Protein AF-0000000066270655 (afdb_homodimer)

pLDDT: mean 92.32, std 7.7, range [48.47, 98.75]

Solvent-accessible surface area (backbone atoms only — not comparable to full-atom values): 25911 Å² total; per-residue (Å²): 109,62,53,58,49,21,40,54,51,9,42,51,46,8,59,25,55,70,42,56,62,14,36,63,52,50,49,52,50,50,37,57,76,70,64,58,78,73,44,64,38,52,40,28,42,63,58,53,27,51,52,22,32,45,50,20,47,49,63,77,40,43,66,67,64,69,71,49,64,63,63,55,51,36,36,49,44,17,36,43,52,32,52,57,53,40,70,54,43,50,89,39,42,60,62,46,34,27,46,61,26,26,27,48,27,19,30,50,47,10,52,50,37,36,52,51,49,64,70,44,61,90,59,82,55,80,32,82,44,74,85,67,60,47,59,65,56,27,34,51,25,10,52,36,28,40,53,29,72,44,44,23,35,14,49,34,29,29,19,27,52,33,23,47,77,72,30,26,29,62,45,41,14,46,50,51,30,54,56,40,42,47,65,46,51,52,51,52,50,51,48,50,38,68,76,36,57,60,36,66,66,36,49,67,58,55,64,36,46,49,43,13,19,52,36,4,18,56,39,18,40,51,44,51,55,53,47,58,70,43,38,72,79,43,77,56,42,66,47,11,52,49,19,33,53,52,16,51,50,48,46,49,34,35,72,72,58,80,37,77,36,64,68,60,57,72,113,111,62,52,60,50,23,39,52,52,8,42,50,45,8,60,24,55,71,42,57,62,13,35,63,52,50,49,53,50,49,36,56,76,70,64,57,76,73,45,63,38,53,40,27,42,62,57,54,26,51,51,21,33,45,50,22,48,50,63,77,40,42,66,68,64,68,71,47,63,65,63,55,52,35,38,49,44,18,34,43,52,31,52,57,53,41,72,56,43,52,89,38,42,60,62,45,35,28,44,62,26,26,25,49,27,18,31,49,46,10,53,50,37,35,51,51,50,64,72,45,62,92,59,80,56,79,30,82,45,76,85,68,60,47,60,66,56,27,33,52,24,10,52,34,29,40,54,31,71,44,44,24,34,14,48,33,29,29,20,25,51,33,22,48,76,71,29,26,28,61,44,40,14,47,51,52,29,54,55,40,42,48,66,47,52,51,51,50,49,51,48,51,37,69,76,36,58,59,36,65,66,37,49,67,59,54,65,36,46,48,44,13,19,52,36,4,19,56,38,18,39,53,44,52,55,53,46,58,71,43,36,71,80,42,76,58,43,66,47,10,52,50,19,32,52,52,16,51,51,49,47,49,34,36,73,71,58,79,37,74,34,74,58,54,58,74,115

Foldseek 3Di:
DLQVLLQVLLLLLLQPQLQQQASLLSSVVSCLVVVPDCDLQNLLLNLLLNVLLLVLLCVVCVVVVPVDCVLVLLLCLLQVLLVVVCVVCVVVLLQLQFLLQLLVLLLVLLVLQQVLCVVCVVHQFDAEALVPQDSVLSNQLSVQLNCPSRHNNRSNSSSLSSCSVVRYQNLRSSSSSSVSCNVNSVVVSVVVCVVPVCSVVSNPPVSSSVSSNNSSNVSNNVNSVVCSVCCNPDGCNVSSVVSNVSSVVSVVCCVVVVDPRDDRPSD/DLQVLLQVLLLLLLQPQLQQQASLLSSVVSCLVVVPDCDLQNLLLNLLLNVLLLVLLCVVCVVVVPVDCVLVLLLCLLQVLLVVVCVVCVVVLLQLQFLLQLLVLLLVLLVLQQVLCVVCVVHQFDAEALVPQDSVLSNQLSVQLNCPSRHNNRSNSSSLSSCSVVRYQNLRSSSSSSVSCNVNSVVVSVVVCVVPVCSVVSNPPVSSSVSSNNSSNVSNNVNNVVCSVCPNPDGCNVSSVVSNVSSVVSVVCCVVVVDPRPPSPSD

Structure (mmCIF, N/CA/C/O backbone):
data_AF-0000000066270655-model_v1
#
loop_
_entity.id
_entity.type
_entity.pdbx_description
1 polymer Undecaprenyl-diphosphatase
#
loop_
_atom_site.group_PDB
_atom_site.id
_atom_site.type_symbol
_atom_site.label_atom_id
_atom_site.label_alt_id
_atom_site.label_comp_id
_atom_site.label_asym_id
_atom_site.label_entity_id
_atom_site.label_seq_id
_atom_site.pdbx_PDB_ins_code
_atom_site.Cartn_x
_atom_site.Cartn_y
_atom_site.Cartn_z
_atom_site.occupancy
_atom_site.B_iso_or_equiv
_atom_site.auth_seq_id
_atom_site.auth_comp_id
_atom_site.auth_asym_id
_atom_site.auth_atom_id
_atom_site.pdbx_PDB_model_num
ATOM 1 N N . MET A 1 1 ? 20.75 -31.438 -14.625 1 81 1 MET A N 1
ATOM 2 C CA . MET A 1 1 ? 20.484 -30.797 -13.344 1 81 1 MET A CA 1
ATOM 3 C C . MET A 1 1 ? 19.609 -29.562 -13.523 1 81 1 MET A C 1
ATOM 5 O O . MET A 1 1 ? 18.625 -29.375 -12.812 1 81 1 MET A O 1
ATOM 9 N N . GLU A 1 2 ? 19.828 -28.906 -14.641 1 89.94 2 GLU A N 1
ATOM 10 C CA . GLU A 1 2 ? 19.078 -27.688 -14.914 1 89.94 2 GLU A CA 1
ATOM 11 C C . GLU A 1 2 ? 17.609 -27.984 -15.211 1 89.94 2 GLU A C 1
ATOM 13 O O . GLU A 1 2 ? 16.719 -27.266 -14.742 1 89.94 2 GLU A O 1
ATOM 18 N N . ASN A 1 3 ? 17.406 -29.125 -15.922 1 94.5 3 ASN A N 1
ATOM 19 C CA . ASN A 1 3 ? 16.031 -29.5 -16.266 1 94.5 3 ASN A CA 1
ATOM 20 C C . ASN A 1 3 ? 15.242 -29.922 -15.031 1 94.5 3 ASN A C 1
ATOM 22 O O . ASN A 1 3 ? 14.055 -29.594 -14.898 1 94.5 3 ASN A O 1
ATOM 26 N N . LEU A 1 4 ? 15.836 -30.641 -14.18 1 96.19 4 LEU A N 1
ATOM 27 C CA . LEU A 1 4 ? 15.18 -31.047 -12.938 1 96.19 4 LEU A CA 1
ATO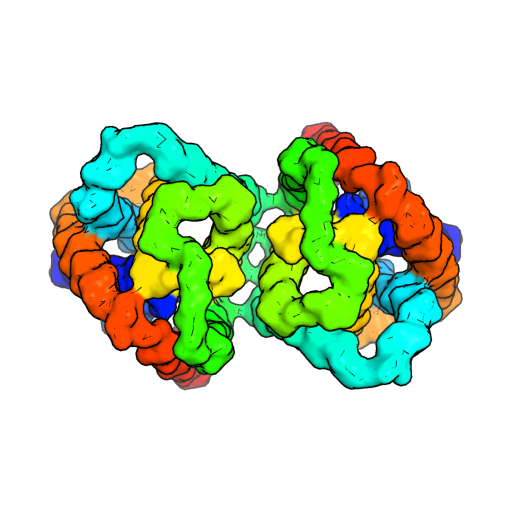M 28 C C . LEU A 1 4 ? 14.852 -29.844 -12.07 1 96.19 4 LEU A C 1
ATOM 30 O O . LEU A 1 4 ? 13.758 -29.75 -11.508 1 96.19 4 LEU A O 1
ATOM 34 N N . TYR A 1 5 ? 15.812 -28.922 -11.984 1 96.38 5 TYR A N 1
ATOM 35 C CA . TYR A 1 5 ? 15.57 -27.703 -11.234 1 96.38 5 TYR A CA 1
ATOM 36 C C . TYR A 1 5 ? 14.391 -26.922 -11.82 1 96.38 5 TYR A C 1
ATOM 38 O O . TYR A 1 5 ? 13.539 -26.422 -11.086 1 96.38 5 TYR A O 1
ATOM 46 N N . ALA A 1 6 ? 14.375 -26.844 -13.125 1 96.56 6 ALA A N 1
ATOM 47 C CA . ALA A 1 6 ? 13.297 -26.141 -13.828 1 96.56 6 ALA A CA 1
ATOM 48 C C . ALA A 1 6 ? 11.945 -26.781 -13.516 1 96.56 6 ALA A C 1
ATOM 50 O O . ALA A 1 6 ? 10.953 -26.078 -13.32 1 96.56 6 ALA A O 1
ATOM 51 N N . LEU A 1 7 ? 11.945 -28.094 -13.484 1 97.62 7 LEU A N 1
ATOM 52 C CA . LEU A 1 7 ? 10.719 -28.828 -13.164 1 97.62 7 LEU A CA 1
ATOM 53 C C . LEU A 1 7 ? 10.258 -28.5 -11.75 1 97.62 7 LEU A C 1
ATOM 55 O O . LEU A 1 7 ? 9.078 -28.203 -11.531 1 97.62 7 LEU A O 1
ATOM 59 N N . ILE A 1 8 ? 11.117 -28.562 -10.844 1 97.69 8 ILE A N 1
ATOM 60 C CA . ILE A 1 8 ? 10.781 -28.344 -9.438 1 97.69 8 ILE A CA 1
ATOM 61 C C . ILE A 1 8 ? 10.305 -26.906 -9.242 1 97.69 8 ILE A C 1
ATOM 63 O O . ILE A 1 8 ? 9.273 -26.672 -8.609 1 97.69 8 ILE A O 1
ATOM 67 N N . LEU A 1 9 ? 10.984 -25.922 -9.82 1 96.69 9 LEU A N 1
ATOM 68 C CA . LEU A 1 9 ? 10.609 -24.531 -9.68 1 96.69 9 LEU A CA 1
ATOM 69 C C . LEU A 1 9 ? 9.281 -24.25 -10.383 1 96.69 9 LEU A C 1
ATOM 71 O O . LEU A 1 9 ? 8.5 -23.406 -9.93 1 96.69 9 LEU A O 1
ATOM 75 N N . GLY A 1 10 ? 9.086 -24.922 -11.516 1 97.88 10 GLY A N 1
ATOM 76 C CA . GLY A 1 10 ? 7.781 -24.828 -12.156 1 97.88 10 GLY A CA 1
ATOM 77 C C . GLY A 1 10 ? 6.645 -25.328 -11.281 1 97.88 10 GLY A C 1
ATOM 78 O O . GLY A 1 10 ? 5.57 -24.734 -11.258 1 97.88 10 GLY A O 1
ATOM 79 N N . ILE A 1 11 ? 6.883 -26.422 -10.57 1 98 11 ILE A N 1
ATOM 80 C CA . ILE A 1 11 ? 5.898 -26.953 -9.648 1 98 11 ILE A CA 1
ATOM 81 C C . ILE A 1 11 ? 5.641 -25.953 -8.523 1 98 11 ILE A C 1
ATOM 83 O O . ILE A 1 11 ? 4.488 -25.656 -8.195 1 98 11 ILE A O 1
ATOM 87 N N . ILE A 1 12 ? 6.672 -25.375 -7.984 1 97.06 12 ILE A N 1
ATOM 88 C CA . ILE A 1 12 ? 6.562 -24.422 -6.891 1 97.06 12 ILE A CA 1
ATOM 89 C C . ILE A 1 12 ? 5.77 -23.203 -7.355 1 97.06 12 ILE A C 1
ATOM 91 O O . ILE A 1 12 ? 4.848 -22.75 -6.668 1 97.06 12 ILE A O 1
ATOM 95 N N . GLU A 1 13 ? 6.113 -22.75 -8.516 1 96.94 13 GLU A N 1
ATOM 96 C CA . GLU A 1 13 ? 5.426 -21.594 -9.078 1 96.94 13 GLU A CA 1
ATOM 97 C C . GLU A 1 13 ? 3.939 -21.875 -9.273 1 96.94 13 GLU A C 1
ATOM 99 O O . GLU A 1 13 ? 3.092 -21.094 -8.836 1 96.94 13 GLU A O 1
ATOM 104 N N . GLY A 1 14 ? 3.605 -22.984 -9.875 1 97.75 14 GLY A N 1
ATOM 105 C CA . GLY A 1 14 ? 2.217 -23.328 -10.125 1 97.75 14 GLY A CA 1
ATOM 106 C C . GLY A 1 14 ? 1.418 -23.547 -8.852 1 97.75 14 GLY A C 1
ATOM 107 O O . GLY A 1 14 ? 0.248 -23.172 -8.781 1 97.75 14 GLY A O 1
ATOM 108 N N . LEU A 1 15 ? 2.047 -24.094 -7.832 1 96.81 15 LEU A N 1
ATOM 109 C CA . LEU A 1 15 ? 1.39 -24.406 -6.566 1 96.81 15 LEU A CA 1
ATOM 110 C C . LEU A 1 15 ? 1.102 -23.125 -5.777 1 96.81 15 LEU A C 1
ATOM 112 O O . LEU A 1 15 ? 0.068 -23.016 -5.113 1 96.81 15 LEU A O 1
ATOM 116 N N . THR A 1 16 ? 1.969 -22.156 -5.918 1 96.56 16 THR A N 1
ATOM 117 C CA . THR A 1 16 ? 1.956 -21.125 -4.895 1 96.56 16 THR A CA 1
ATOM 118 C C . THR A 1 16 ? 1.496 -19.781 -5.477 1 96.56 16 THR A C 1
ATOM 120 O O . THR A 1 16 ? 1.135 -18.875 -4.738 1 96.56 16 THR A O 1
ATOM 123 N N . GLU A 1 17 ? 1.439 -19.641 -6.785 1 95.31 17 GLU A N 1
ATOM 124 C CA . GLU A 1 17 ? 1.162 -18.344 -7.402 1 95.31 17 GLU A CA 1
ATOM 125 C C . GLU A 1 17 ? -0.231 -17.844 -7.031 1 95.31 17 GLU A C 1
ATOM 127 O O . GLU A 1 17 ? -0.417 -16.656 -6.762 1 95.31 17 GLU A O 1
ATOM 132 N N . PHE A 1 18 ? -1.203 -18.781 -6.965 1 95.69 18 PHE A N 1
ATOM 133 C CA . PHE A 1 18 ? -2.572 -18.312 -6.789 1 95.69 18 PHE A CA 1
ATOM 134 C C . PHE A 1 18 ? -3.084 -18.641 -5.395 1 95.69 18 PHE A C 1
ATOM 136 O O . PHE A 1 18 ? -4.102 -18.109 -4.957 1 95.69 18 PHE A O 1
ATOM 143 N N . LEU A 1 19 ? -2.365 -19.531 -4.633 1 95.88 19 LEU A N 1
ATOM 144 C CA . LEU A 1 19 ? -2.662 -19.688 -3.213 1 95.88 19 LEU A CA 1
ATOM 145 C C . LEU A 1 19 ? -2.176 -18.484 -2.416 1 95.88 19 LEU A C 1
ATOM 147 O O . LEU A 1 19 ? -1.141 -17.906 -2.738 1 95.88 19 LEU A O 1
ATOM 151 N N . PRO A 1 20 ? -2.947 -18.078 -1.453 1 96.38 20 PRO A N 1
ATOM 152 C CA . PRO A 1 20 ? -2.592 -16.875 -0.712 1 96.38 20 PRO A CA 1
ATOM 153 C C . PRO A 1 20 ? -1.485 -17.109 0.312 1 96.38 20 PRO A C 1
ATOM 155 O O . PRO A 1 20 ? -1.645 -16.781 1.488 1 96.38 20 PRO A O 1
ATOM 158 N N . ILE A 1 21 ? -0.295 -17.578 -0.178 1 95.94 21 ILE A N 1
ATOM 159 C CA . ILE A 1 21 ? 0.764 -17.969 0.747 1 95.94 21 ILE A CA 1
ATOM 160 C C . ILE A 1 21 ? 2.094 -17.375 0.286 1 95.94 21 ILE A C 1
ATOM 162 O O . ILE A 1 21 ? 3.148 -17.703 0.835 1 95.94 21 ILE A O 1
ATOM 166 N N . SER A 1 22 ? 2.1 -16.531 -0.759 1 94.06 22 SER A N 1
ATOM 167 C CA . SER A 1 22 ? 3.26 -15.805 -1.275 1 94.06 22 SER A CA 1
ATOM 168 C C . SER A 1 22 ? 4.16 -16.734 -2.092 1 94.06 22 SER A C 1
ATOM 170 O O . SER A 1 22 ? 4.988 -17.453 -1.531 1 94.06 22 SER A O 1
ATOM 172 N N . SER A 1 23 ? 4.168 -16.594 -3.363 1 93.31 23 SER A N 1
ATOM 173 C CA . SER A 1 23 ? 5.035 -17.391 -4.227 1 93.31 23 SER A CA 1
ATOM 174 C C . SER A 1 23 ? 6.488 -16.938 -4.117 1 93.31 23 SER A C 1
ATOM 176 O O . SER A 1 23 ? 7.406 -17.766 -4.211 1 93.31 23 SER A O 1
ATOM 178 N N . THR A 1 24 ? 6.711 -15.656 -3.863 1 85.31 24 THR A N 1
ATOM 179 C CA . THR A 1 24 ? 8.055 -15.109 -3.717 1 85.31 24 THR A CA 1
ATOM 180 C C . THR A 1 24 ? 8.812 -15.82 -2.6 1 85.31 24 THR A C 1
ATOM 182 O O . THR A 1 24 ? 9.953 -16.234 -2.789 1 85.31 24 THR A O 1
ATOM 185 N N . GLY A 1 25 ? 8.164 -15.945 -1.524 1 83.06 25 GLY A N 1
ATOM 186 C CA . GLY A 1 25 ? 8.789 -16.641 -0.413 1 83.06 25 GLY A CA 1
ATOM 187 C C . GLY A 1 25 ? 9.164 -18.078 -0.746 1 83.06 25 GLY A C 1
ATOM 188 O O . GLY A 1 25 ? 10.258 -18.531 -0.401 1 83.06 25 GLY A O 1
ATOM 189 N N . HIS A 1 26 ? 8.375 -18.75 -1.429 1 91.69 26 HIS A N 1
ATOM 190 C CA . HIS A 1 26 ? 8.609 -20.141 -1.766 1 91.69 26 HIS A CA 1
ATOM 191 C C . HIS A 1 26 ? 9.703 -20.281 -2.816 1 91.69 26 HIS A C 1
ATOM 193 O O . HIS A 1 26 ? 10.492 -21.234 -2.777 1 91.69 26 HIS A O 1
ATOM 199 N N . MET A 1 27 ? 9.719 -19.375 -3.709 1 90.31 27 MET A N 1
ATOM 200 C CA . MET A 1 27 ? 10.758 -19.406 -4.73 1 90.31 27 MET A CA 1
ATOM 201 C C . MET A 1 27 ? 12.133 -19.156 -4.117 1 90.31 27 MET A C 1
ATOM 203 O O . MET A 1 27 ? 13.109 -19.797 -4.496 1 90.31 27 MET A O 1
ATOM 207 N N . ILE A 1 28 ? 12.172 -18.266 -3.189 1 83.25 28 ILE A N 1
ATOM 208 C CA . ILE A 1 28 ? 13.406 -18.016 -2.467 1 83.25 28 ILE A CA 1
ATOM 209 C C . ILE A 1 28 ? 13.844 -19.281 -1.727 1 83.25 28 ILE A C 1
ATOM 211 O O . ILE A 1 28 ? 15 -19.703 -1.831 1 83.25 28 ILE A O 1
ATOM 215 N N . LEU A 1 29 ? 12.984 -19.875 -1.078 1 83.62 29 LEU A N 1
ATOM 216 C CA . LEU A 1 29 ? 13.273 -21.094 -0.338 1 83.62 29 LEU A CA 1
ATOM 217 C C . LEU A 1 29 ? 13.688 -22.219 -1.283 1 83.62 29 LEU A C 1
ATOM 219 O O . LEU A 1 29 ? 14.656 -22.938 -1.022 1 83.62 29 LEU A O 1
ATOM 223 N N . GLY A 1 30 ? 12.945 -22.344 -2.344 1 86.69 30 GLY A N 1
ATOM 224 C CA . GLY A 1 30 ? 13.242 -23.391 -3.311 1 86.69 30 GLY A CA 1
ATOM 225 C C . GLY A 1 30 ? 14.625 -23.266 -3.924 1 86.69 30 GLY A C 1
ATOM 226 O O . GLY A 1 30 ? 15.383 -24.234 -3.975 1 86.69 30 GLY A O 1
ATOM 227 N N . THR A 1 31 ? 14.984 -22.062 -4.32 1 88 31 THR A N 1
ATOM 228 C CA . THR A 1 31 ? 16.281 -21.844 -4.957 1 88 31 THR A CA 1
ATOM 229 C C . THR A 1 31 ? 17.406 -22.016 -3.949 1 88 31 THR A C 1
ATOM 231 O O . THR A 1 31 ? 18.484 -22.516 -4.293 1 88 31 THR A O 1
ATOM 234 N N . THR A 1 32 ? 17.125 -21.703 -2.754 1 82.62 32 THR A N 1
ATOM 235 C CA . THR A 1 32 ? 18.125 -21.859 -1.701 1 82.62 32 THR A CA 1
ATOM 236 C C . THR A 1 32 ? 18.359 -23.328 -1.381 1 82.62 32 THR A C 1
ATOM 238 O O . THR A 1 32 ? 19.5 -23.781 -1.31 1 82.62 32 THR A O 1
ATOM 241 N N . ILE A 1 33 ? 17.359 -24.047 -1.206 1 84.62 33 ILE A N 1
ATOM 242 C CA . ILE A 1 33 ? 17.438 -25.469 -0.853 1 84.62 33 ILE A CA 1
ATOM 243 C C . ILE A 1 33 ? 18.109 -26.234 -1.98 1 84.62 33 ILE A C 1
ATOM 245 O O . ILE A 1 33 ? 18.922 -27.141 -1.729 1 84.62 33 ILE A O 1
ATOM 249 N N . LEU A 1 34 ? 17.859 -25.828 -3.207 1 89.56 34 LEU A N 1
ATOM 250 C CA . LEU A 1 34 ? 18.422 -26.516 -4.367 1 89.56 34 LEU A CA 1
ATOM 251 C C . LEU A 1 34 ? 19.844 -26.047 -4.637 1 89.56 34 LEU A C 1
ATOM 253 O O . LEU A 1 34 ? 20.547 -26.641 -5.465 1 89.56 34 LEU A O 1
ATOM 257 N N . GLY A 1 35 ? 20.25 -24.938 -3.988 1 86.06 35 GLY A N 1
ATOM 258 C CA . GLY A 1 35 ? 21.594 -24.422 -4.145 1 86.06 35 GLY A CA 1
ATOM 259 C C . GLY A 1 35 ? 21.812 -23.75 -5.48 1 86.06 35 GLY A C 1
ATOM 260 O O . GLY A 1 35 ? 22.906 -23.844 -6.059 1 86.06 35 GLY A O 1
ATOM 261 N N . ILE A 1 36 ? 20.781 -23.188 -6.008 1 88.06 36 ILE A N 1
ATOM 262 C CA . ILE A 1 36 ? 20.875 -22.531 -7.309 1 88.06 36 ILE A CA 1
ATOM 263 C C . ILE A 1 36 ? 21.484 -21.141 -7.145 1 88.06 36 ILE A C 1
ATOM 265 O O . ILE A 1 36 ? 21 -20.328 -6.344 1 88.06 36 ILE A O 1
ATOM 269 N N . ASP A 1 37 ? 22.578 -20.922 -7.816 1 85.69 37 ASP A N 1
ATOM 270 C CA . ASP A 1 37 ? 23.094 -19.547 -7.941 1 85.69 37 ASP A CA 1
ATOM 271 C C . ASP A 1 37 ? 22.281 -18.75 -8.961 1 85.69 37 ASP A C 1
ATOM 273 O O . ASP A 1 37 ? 22.219 -19.109 -10.141 1 85.69 37 ASP A O 1
ATOM 277 N N . ILE A 1 38 ? 21.703 -17.734 -8.539 1 87.12 38 ILE A N 1
ATOM 278 C CA . ILE A 1 38 ? 20.797 -16.969 -9.391 1 87.12 38 ILE A CA 1
ATOM 279 C C . ILE A 1 38 ? 21.609 -16.094 -10.352 1 87.12 38 ILE A C 1
ATOM 281 O O . ILE A 1 38 ? 21.797 -14.906 -10.102 1 87.12 38 ILE A O 1
ATOM 285 N N . ASP A 1 39 ? 22 -16.703 -11.359 1 87.88 39 ASP A N 1
ATOM 286 C CA . ASP A 1 39 ? 22.672 -15.953 -12.414 1 87.88 39 ASP A CA 1
ATOM 287 C C . ASP A 1 39 ? 21.656 -15.312 -13.359 1 87.88 39 ASP A C 1
ATOM 289 O O . ASP A 1 39 ? 20.469 -15.234 -13.047 1 87.88 39 ASP A O 1
ATOM 293 N N . GLU A 1 40 ? 22.062 -14.914 -14.5 1 86.81 40 GLU A N 1
ATOM 294 C CA . GLU A 1 40 ? 21.219 -14.164 -15.422 1 86.81 40 GLU A CA 1
ATOM 295 C C . GLU A 1 40 ? 20.109 -15.047 -15.992 1 86.81 40 GLU A C 1
ATOM 297 O O . GLU A 1 40 ? 18.969 -14.586 -16.172 1 86.81 40 GLU A O 1
ATOM 302 N N . PHE A 1 41 ? 20.422 -16.219 -16.266 1 90 41 PHE A N 1
ATOM 303 C CA . PHE A 1 41 ? 19.422 -17.141 -16.797 1 90 41 PHE A CA 1
ATOM 304 C C . PHE A 1 41 ? 18.312 -17.375 -15.781 1 90 41 PHE A C 1
ATOM 306 O O . PHE A 1 41 ? 17.125 -17.234 -16.109 1 90 41 PHE A O 1
ATOM 313 N N . TRP A 1 42 ? 18.672 -17.75 -14.586 1 91.12 42 TRP A N 1
ATOM 314 C CA . TRP A 1 42 ? 17.672 -18.109 -13.586 1 91.12 42 TRP A CA 1
ATOM 315 C C . TRP A 1 42 ? 16.844 -16.906 -13.18 1 91.12 42 TRP A C 1
ATOM 317 O O . TRP A 1 42 ? 15.648 -17.047 -12.875 1 91.12 42 TRP A O 1
ATOM 327 N N . LYS A 1 43 ? 17.453 -15.781 -13.203 1 88.62 43 LYS A N 1
ATOM 328 C CA . LYS A 1 43 ? 16.688 -14.562 -12.984 1 88.62 43 LYS A CA 1
ATOM 329 C C . LYS A 1 43 ? 15.578 -14.414 -14.031 1 88.62 43 LYS A C 1
ATOM 331 O O . LYS A 1 43 ? 14.422 -14.172 -13.688 1 88.62 43 LYS A O 1
ATOM 336 N N . SER A 1 44 ? 15.992 -14.562 -15.219 1 90.12 44 SER A N 1
ATOM 337 C CA . SER A 1 44 ? 15.039 -14.492 -16.312 1 90.12 44 SER A CA 1
ATOM 338 C C . SER A 1 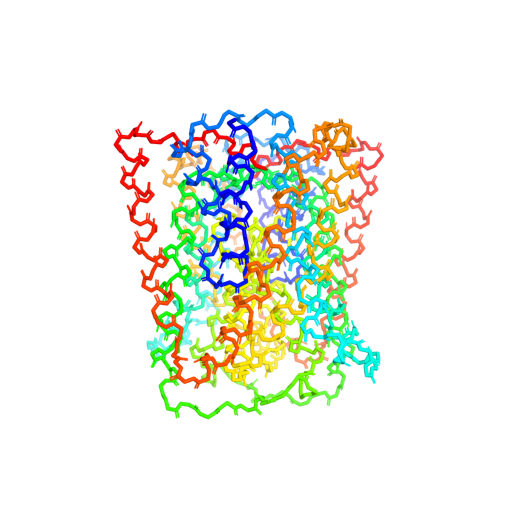44 ? 14.008 -15.609 -16.234 1 90.12 44 SER A C 1
ATOM 340 O O . SER A 1 44 ? 12.82 -15.383 -16.469 1 90.12 44 SER A O 1
ATOM 342 N N . PHE A 1 45 ? 14.523 -16.797 -15.922 1 92.5 45 PHE A N 1
ATOM 343 C CA . PHE A 1 45 ? 13.695 -17.984 -15.789 1 92.5 45 PHE A CA 1
ATOM 344 C C . PHE A 1 45 ? 12.562 -17.75 -14.797 1 92.5 45 PHE A C 1
ATOM 346 O O . PHE A 1 45 ? 11.398 -18 -15.102 1 92.5 45 PHE A O 1
ATOM 353 N N . LEU A 1 46 ? 12.852 -17.203 -13.664 1 91.81 46 LEU A N 1
ATOM 354 C CA . LEU A 1 46 ? 11.883 -17 -12.594 1 91.81 46 LEU A CA 1
ATOM 355 C C . LEU A 1 46 ? 10.82 -15.992 -13.008 1 91.81 46 LEU A C 1
ATOM 357 O O . LEU A 1 46 ? 9.648 -16.141 -12.648 1 91.81 46 LEU A O 1
ATOM 361 N N . ILE A 1 47 ? 11.172 -15.062 -13.758 1 89.19 47 ILE A N 1
ATOM 362 C CA . ILE A 1 47 ? 10.242 -14.031 -14.203 1 89.19 47 ILE A CA 1
ATOM 363 C C . ILE A 1 47 ? 9.328 -14.594 -15.281 1 89.19 47 ILE A C 1
ATOM 365 O O . ILE A 1 47 ? 8.109 -14.414 -15.227 1 89.19 47 ILE A O 1
ATOM 369 N N . ILE A 1 48 ? 9.852 -15.336 -16.172 1 89.94 48 ILE A N 1
ATOM 370 C CA . ILE A 1 48 ? 9.133 -15.781 -17.359 1 89.94 48 ILE A CA 1
ATOM 371 C C . ILE A 1 48 ? 8.156 -16.891 -16.984 1 89.94 48 ILE A C 1
ATOM 373 O O . ILE A 1 48 ? 7.043 -16.953 -17.531 1 89.94 48 ILE A O 1
ATOM 377 N N . ILE A 1 49 ? 8.539 -17.75 -16.125 1 93.19 49 ILE A N 1
ATOM 378 C CA . ILE A 1 49 ? 7.691 -18.922 -15.867 1 93.19 49 ILE A CA 1
ATOM 379 C C . ILE A 1 49 ? 6.426 -18.469 -15.133 1 93.19 49 ILE A C 1
ATOM 381 O O . ILE A 1 49 ? 5.445 -19.219 -15.07 1 93.19 49 ILE A O 1
ATOM 385 N N . GLN A 1 50 ? 6.414 -17.297 -14.539 1 93.62 50 GLN A N 1
ATOM 386 C CA . GLN A 1 50 ? 5.188 -16.766 -13.945 1 93.62 50 GLN A CA 1
ATOM 387 C C . GLN A 1 50 ? 4.09 -16.609 -14.992 1 93.62 50 GLN A C 1
ATOM 389 O O . GLN A 1 50 ? 2.904 -16.703 -14.672 1 93.62 50 GLN A O 1
ATOM 394 N N . LEU A 1 51 ? 4.473 -16.375 -16.188 1 94.06 51 LEU A N 1
ATOM 395 C CA . LEU A 1 51 ? 3.52 -16.219 -17.281 1 94.06 51 LEU A CA 1
ATOM 396 C C . LEU A 1 51 ? 2.803 -17.531 -17.562 1 94.06 51 LEU A C 1
ATOM 398 O O . LEU A 1 51 ? 1.671 -17.547 -18.062 1 94.06 51 LEU A O 1
ATOM 402 N N . GLY A 1 52 ? 3.5 -18.641 -17.266 1 96.69 52 GLY A N 1
ATOM 403 C CA . GLY A 1 52 ? 2.814 -19.922 -17.359 1 96.69 52 GLY A CA 1
ATOM 404 C C . GLY A 1 52 ? 1.618 -20.016 -16.422 1 96.69 52 GLY A C 1
ATOM 405 O O . GLY A 1 52 ? 0.556 -20.5 -16.828 1 96.69 52 GLY A O 1
ATOM 406 N N . SER A 1 53 ? 1.823 -19.531 -15.258 1 97.12 53 SER A N 1
ATOM 407 C CA . SER A 1 53 ? 0.729 -19.531 -14.297 1 97.12 53 SER A CA 1
ATOM 408 C C . SER A 1 53 ? -0.386 -18.578 -14.727 1 97.12 53 SER A C 1
ATOM 410 O O . SER A 1 53 ? -1.566 -18.859 -14.508 1 97.12 53 SER A O 1
ATOM 412 N N . ILE A 1 54 ? -0.064 -17.516 -15.352 1 96.94 54 ILE A N 1
ATOM 413 C CA . ILE A 1 54 ? -1.062 -16.562 -15.812 1 96.94 54 ILE A CA 1
ATOM 414 C C . ILE A 1 54 ? -1.883 -17.172 -16.953 1 96.94 54 ILE A C 1
ATOM 416 O O . ILE A 1 54 ? -3.1 -16.984 -17.016 1 96.94 54 ILE A O 1
ATOM 420 N N . LEU A 1 55 ? -1.22 -17.859 -17.781 1 97.81 55 LEU A N 1
ATOM 421 C CA . LEU A 1 55 ? -1.916 -18.547 -18.859 1 97.81 55 LEU A CA 1
ATOM 422 C C . LEU A 1 55 ? -2.939 -19.531 -18.312 1 97.81 55 LEU A C 1
ATOM 424 O O . LEU A 1 55 ? -3.992 -19.75 -18.906 1 97.81 55 LEU A O 1
ATOM 428 N N . ALA A 1 56 ? -2.652 -20.109 -17.172 1 98.44 56 ALA A N 1
ATOM 429 C CA . ALA A 1 56 ? -3.584 -21.031 -16.531 1 98.44 56 ALA A CA 1
ATOM 430 C C . ALA A 1 56 ? -4.887 -20.328 -16.172 1 98.44 56 ALA A C 1
ATOM 432 O O . ALA A 1 56 ? -5.973 -20.891 -16.328 1 98.44 56 ALA A O 1
ATOM 433 N N . VAL A 1 57 ? -4.785 -19.109 -15.672 1 98 57 VAL A N 1
ATOM 434 C CA . VAL A 1 57 ? -5.973 -18.344 -15.312 1 98 57 VAL A CA 1
ATOM 435 C C . VAL A 1 57 ? -6.809 -18.078 -16.562 1 98 57 VAL A C 1
ATOM 437 O O . VAL A 1 57 ? -8.039 -18.219 -16.531 1 98 57 VAL A O 1
ATOM 440 N N . ILE A 1 58 ? -6.219 -17.703 -17.625 1 97.75 58 ILE A N 1
ATOM 441 C CA . ILE A 1 58 ? -6.91 -17.422 -18.875 1 97.75 58 ILE A CA 1
ATOM 442 C C . ILE A 1 58 ? -7.617 -18.688 -19.359 1 97.75 58 ILE A C 1
ATOM 444 O O . ILE A 1 58 ? -8.766 -18.641 -19.797 1 97.75 58 ILE A O 1
ATOM 448 N N . PHE A 1 59 ? -6.938 -19.766 -19.219 1 97.81 59 PHE A N 1
ATOM 449 C CA . PHE A 1 59 ? -7.48 -21.047 -19.641 1 97.81 59 PHE A CA 1
ATOM 450 C C . PHE A 1 59 ? -8.703 -21.422 -18.812 1 97.81 59 PHE A C 1
ATOM 452 O O . PHE A 1 59 ? -9.742 -21.781 -19.359 1 97.81 59 PHE A O 1
ATOM 459 N N . VAL A 1 60 ? -8.633 -21.312 -17.547 1 97.75 60 VAL A N 1
ATOM 460 C CA . VAL A 1 60 ? -9.695 -21.75 -16.656 1 97.75 60 VAL A CA 1
ATOM 461 C C . VAL A 1 60 ? -10.891 -20.797 -16.766 1 97.75 60 VAL A C 1
ATOM 463 O O . VAL A 1 60 ? -12.039 -21.234 -16.703 1 97.75 60 VAL A O 1
ATOM 466 N N . PHE A 1 61 ? -10.602 -19.516 -17 1 97.5 61 PHE A N 1
ATOM 467 C CA . PHE A 1 61 ? -11.664 -18.516 -16.984 1 97.5 61 PHE A CA 1
ATOM 468 C C . PHE A 1 61 ? -11.977 -18.031 -18.391 1 97.5 61 PHE A C 1
ATOM 470 O O . PHE A 1 61 ? -12.539 -16.938 -18.562 1 97.5 61 PHE A O 1
ATOM 477 N N . TRP A 1 62 ? -11.617 -18.734 -19.406 1 96.56 62 TRP A N 1
ATOM 478 C CA . TRP A 1 62 ? -11.711 -18.266 -20.797 1 96.56 62 TRP A CA 1
ATOM 479 C C . TRP A 1 62 ? -13.141 -17.875 -21.141 1 96.56 62 TRP A C 1
ATOM 481 O O . TRP A 1 62 ? -13.367 -16.875 -21.828 1 96.56 62 TRP A O 1
ATOM 491 N N . ARG A 1 63 ? -14.188 -18.516 -20.625 1 94.94 63 ARG A N 1
ATOM 492 C CA . ARG A 1 63 ? -15.578 -18.203 -20.953 1 94.94 63 ARG A CA 1
ATOM 493 C C . ARG A 1 63 ? -15.992 -16.859 -20.344 1 94.94 63 ARG A C 1
ATOM 495 O O . ARG A 1 63 ? -16.641 -16.047 -21 1 94.94 63 ARG A O 1
ATOM 502 N N . LYS A 1 64 ? -15.57 -16.734 -19.156 1 93.06 64 LYS A N 1
ATOM 503 C CA . LYS A 1 64 ? -15.898 -15.477 -18.469 1 93.06 64 LYS A CA 1
ATOM 504 C C . LYS A 1 64 ? -15.195 -14.297 -19.125 1 93.06 64 LYS A C 1
ATOM 506 O O . LYS A 1 64 ? -15.758 -13.203 -19.219 1 93.06 64 LYS A O 1
ATOM 511 N N . LEU A 1 65 ? -13.992 -14.523 -19.578 1 95.38 65 LEU A N 1
ATOM 512 C CA . LEU A 1 65 ? -13.172 -13.469 -20.156 1 95.38 65 LEU A CA 1
ATOM 513 C C . LEU A 1 65 ? -13.695 -13.07 -21.531 1 95.38 65 LEU A C 1
ATOM 515 O O . LEU A 1 65 ? -13.492 -11.938 -21.984 1 95.38 65 LEU A O 1
ATOM 519 N N . PHE A 1 66 ? -14.516 -13.906 -22.172 1 93 66 PHE A N 1
ATOM 520 C CA . PHE A 1 66 ? -14.977 -13.602 -23.516 1 93 66 PHE A CA 1
ATOM 521 C C . PHE A 1 66 ? -16.469 -13.305 -23.531 1 93 66 PHE A C 1
ATOM 523 O O . PHE A 1 66 ? -17.078 -13.164 -24.594 1 93 66 PHE A O 1
ATOM 530 N N . GLN A 1 67 ? -17.156 -13.227 -22.406 1 90.56 67 GLN A N 1
ATOM 531 C CA . GLN A 1 67 ? -18.594 -12.969 -22.312 1 90.56 67 GLN A CA 1
ATOM 532 C C . GLN A 1 67 ? -18.891 -11.477 -22.422 1 90.56 67 GLN A C 1
ATOM 534 O O . GLN A 1 67 ? -20.031 -11.086 -22.672 1 90.56 67 GLN A O 1
ATOM 539 N N . GLY A 1 68 ? -17.891 -10.609 -22.344 1 87.5 68 GLY A N 1
ATOM 540 C CA . GLY A 1 68 ? -18.156 -9.18 -22.453 1 87.5 68 GLY A CA 1
ATOM 541 C C . GLY A 1 68 ? -17 -8.32 -21.969 1 87.5 68 GLY A C 1
ATOM 542 O O . GLY A 1 68 ? -15.984 -8.844 -21.5 1 87.5 68 GLY A O 1
ATOM 543 N N . LEU A 1 69 ? -17.25 -7.102 -22.078 1 94 69 LEU A N 1
ATOM 544 C CA . LEU A 1 69 ? -16.188 -6.141 -21.781 1 94 69 LEU A CA 1
ATOM 545 C C . LEU A 1 69 ? -16.234 -5.719 -20.328 1 94 69 LEU A C 1
ATOM 547 O O . LEU A 1 69 ? -15.266 -5.141 -19.812 1 94 69 LEU A O 1
ATOM 551 N N . ASP A 1 70 ? -17.281 -6.074 -19.641 1 95.19 70 ASP A N 1
ATOM 552 C CA . ASP A 1 70 ? -17.516 -5.613 -18.281 1 95.19 70 ASP A CA 1
ATOM 553 C C . ASP A 1 70 ? -16.406 -6.098 -17.344 1 95.19 70 ASP A C 1
ATOM 555 O O . ASP A 1 70 ? -15.828 -5.312 -16.594 1 95.19 70 ASP A O 1
ATOM 559 N N . ILE A 1 71 ? -16.062 -7.359 -17.469 1 95.88 71 ILE A N 1
ATOM 560 C CA . ILE A 1 71 ? -15.055 -7.926 -16.578 1 95.88 71 ILE A CA 1
ATOM 561 C C . ILE A 1 71 ? -13.695 -7.281 -16.875 1 95.88 71 ILE A C 1
ATOM 563 O O . ILE A 1 71 ? -12.93 -6.992 -15.953 1 95.88 71 ILE A O 1
ATOM 567 N N . TRP A 1 72 ? -13.438 -7.004 -18.094 1 97 72 TRP A N 1
ATOM 568 C CA . TRP A 1 72 ? -12.172 -6.387 -18.469 1 97 72 TRP A CA 1
ATOM 569 C C . TRP A 1 72 ? -12.07 -4.969 -17.906 1 97 72 TRP A C 1
ATOM 571 O O . TRP A 1 72 ? -11 -4.543 -17.469 1 97 72 TRP A O 1
ATOM 581 N N . LEU A 1 73 ? -13.117 -4.277 -17.922 1 97.44 73 LEU A N 1
ATOM 582 C CA . LEU A 1 73 ? -13.141 -2.918 -17.391 1 97.44 73 LEU A CA 1
ATOM 583 C C . LEU A 1 73 ? -12.914 -2.926 -15.883 1 97.44 73 LEU A C 1
ATOM 585 O O . LEU A 1 73 ? -12.172 -2.096 -15.359 1 97.44 73 LEU A O 1
ATOM 589 N N . LYS A 1 74 ? -13.531 -3.871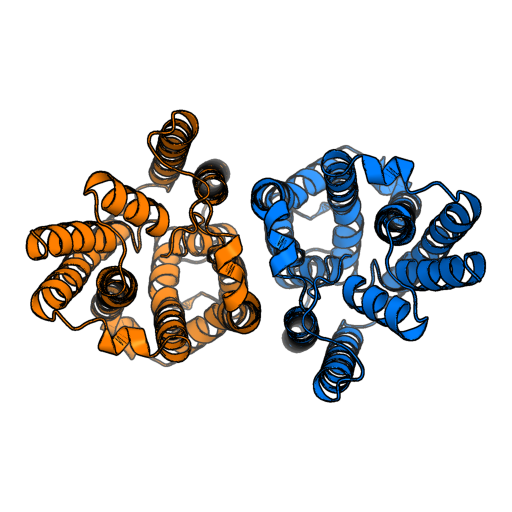 -15.25 1 97.69 74 LYS A N 1
ATOM 590 C CA . LYS A 1 74 ? -13.344 -3.998 -13.805 1 97.69 74 LYS A CA 1
ATOM 591 C C . LYS A 1 74 ? -11.898 -4.367 -13.477 1 97.69 74 LYS A C 1
ATOM 593 O O . LYS A 1 74 ? -11.328 -3.85 -12.508 1 97.69 74 LYS A O 1
ATOM 598 N N . LEU A 1 75 ? -11.359 -5.195 -14.289 1 98.19 75 LEU A N 1
ATOM 599 C CA . LEU A 1 75 ? -9.969 -5.59 -14.07 1 98.19 75 LEU A CA 1
ATOM 600 C C . LEU A 1 75 ? -9.023 -4.422 -14.336 1 98.19 75 LEU A C 1
ATOM 602 O O . LEU A 1 75 ? -8.023 -4.258 -13.641 1 98.19 75 LEU A O 1
ATOM 606 N N . ALA A 1 76 ? -9.352 -3.617 -15.312 1 97.81 76 ALA A N 1
ATOM 607 C CA . ALA A 1 76 ? -8.547 -2.432 -15.602 1 97.81 76 ALA A CA 1
ATOM 608 C C . ALA A 1 76 ? -8.602 -1.441 -14.438 1 97.81 76 ALA A C 1
ATOM 610 O O . ALA A 1 76 ? -7.566 -0.917 -14.023 1 97.81 76 ALA A O 1
ATOM 611 N N . VAL A 1 77 ? -9.758 -1.285 -13.906 1 97.62 77 VAL A N 1
ATOM 612 C CA . VAL A 1 77 ? -9.938 -0.378 -12.773 1 97.62 77 VAL A CA 1
ATOM 613 C C . VAL A 1 77 ? -9.219 -0.932 -11.547 1 97.62 77 VAL A C 1
ATOM 615 O O . VAL A 1 77 ? -8.594 -0.181 -10.797 1 97.62 77 VAL A O 1
ATOM 618 N N . GLY A 1 78 ? -9.305 -2.238 -11.383 1 98.12 78 GLY A N 1
ATOM 619 C CA . GLY A 1 78 ? -8.625 -2.889 -10.273 1 98.12 78 GLY A CA 1
ATOM 620 C C . GLY A 1 78 ? -7.117 -2.826 -10.383 1 98.12 78 GLY A C 1
ATOM 621 O O . GLY A 1 78 ? -6.422 -2.682 -9.375 1 98.12 78 GLY A O 1
ATOM 622 N N . PHE A 1 79 ? -6.637 -2.836 -11.586 1 97.94 79 PHE A N 1
ATOM 623 C CA . PHE A 1 79 ? -5.203 -2.822 -11.836 1 97.94 79 PHE A CA 1
ATOM 624 C C . PHE A 1 79 ? -4.645 -1.409 -11.719 1 97.94 79 PHE A C 1
ATOM 626 O O . PHE A 1 79 ? -3.471 -1.225 -11.391 1 97.94 79 PHE A O 1
ATOM 633 N N . PHE A 1 80 ? -5.402 -0.44 -11.867 1 95.94 80 PHE A N 1
ATOM 634 C CA . PHE A 1 80 ? -5 0.949 -12.047 1 95.94 80 PHE A CA 1
ATOM 635 C C . PHE A 1 80 ? -4.152 1.426 -10.875 1 95.94 80 PHE A C 1
ATOM 637 O O . PHE A 1 80 ? -3.037 1.917 -11.07 1 95.94 80 PHE A O 1
ATOM 644 N N . PRO A 1 81 ? -4.59 1.245 -9.641 1 95.94 81 PRO A N 1
ATOM 645 C CA . PRO A 1 81 ? -3.764 1.707 -8.523 1 95.94 81 PRO A CA 1
ATOM 646 C C . PRO A 1 81 ? -2.396 1.027 -8.484 1 95.94 81 PRO A C 1
ATOM 648 O O . PRO A 1 81 ? -1.373 1.701 -8.352 1 95.94 81 PRO A O 1
ATOM 651 N N . THR A 1 82 ? -2.387 -0.206 -8.648 1 95.75 82 THR A N 1
ATOM 652 C CA . THR A 1 82 ? -1.142 -0.964 -8.594 1 95.75 82 THR A CA 1
ATOM 653 C C . THR A 1 82 ? -0.232 -0.595 -9.766 1 95.75 82 THR A C 1
ATOM 655 O O . THR A 1 82 ? 0.981 -0.455 -9.594 1 95.75 82 THR A O 1
ATOM 658 N N . GLY A 1 83 ? -0.82 -0.431 -10.906 1 95.25 83 GLY A N 1
ATOM 659 C CA . GLY A 1 83 ? -0.052 -0.062 -12.086 1 95.25 83 GLY A CA 1
ATOM 660 C C . GLY A 1 83 ? 0.619 1.293 -11.961 1 95.25 83 GLY A C 1
ATOM 661 O O . GLY A 1 83 ? 1.805 1.436 -12.266 1 95.25 83 GLY A O 1
ATOM 662 N N . VAL A 1 84 ? -0.057 2.254 -11.477 1 92.88 84 VAL A N 1
ATOM 663 C CA . VAL A 1 84 ? 0.465 3.611 -11.367 1 92.88 84 VAL A CA 1
ATOM 664 C C . VAL A 1 84 ? 1.533 3.668 -10.273 1 92.88 84 VAL A C 1
ATOM 666 O O . VAL A 1 84 ? 2.625 4.199 -10.492 1 92.88 84 VAL A O 1
ATOM 669 N N . ILE A 1 85 ? 1.229 3.111 -9.117 1 92.56 85 ILE A N 1
ATOM 670 C CA . ILE A 1 85 ? 2.195 3.107 -8.023 1 92.56 85 ILE A CA 1
ATOM 671 C C . ILE A 1 85 ? 3.453 2.355 -8.453 1 92.56 85 ILE A C 1
ATOM 673 O O . ILE A 1 85 ? 4.57 2.826 -8.227 1 92.56 85 ILE A O 1
ATOM 677 N N . GLY A 1 86 ? 3.24 1.246 -9.062 1 92 86 GLY A N 1
ATOM 678 C CA . GLY A 1 86 ? 4.363 0.446 -9.531 1 92 86 GLY A CA 1
ATOM 679 C C . GLY A 1 86 ? 5.254 1.183 -10.516 1 92 86 GLY A C 1
ATOM 680 O O . GLY A 1 86 ? 6.477 1.033 -10.484 1 92 86 GLY A O 1
ATOM 681 N N . LEU A 1 87 ? 4.699 1.959 -11.344 1 88.06 87 LEU A N 1
ATOM 682 C CA . LEU A 1 87 ? 5.445 2.719 -12.344 1 88.06 87 LEU A CA 1
ATOM 683 C C . LEU A 1 87 ? 6.453 3.648 -11.672 1 88.06 87 LEU A C 1
ATOM 685 O O . LEU A 1 87 ? 7.566 3.826 -12.172 1 88.06 87 LEU A O 1
ATOM 689 N N . PHE A 1 88 ? 6.133 4.156 -10.523 1 84.88 88 PHE A N 1
ATOM 690 C CA . PHE A 1 88 ? 6.984 5.168 -9.906 1 84.88 88 PHE A CA 1
ATOM 691 C C . PHE A 1 88 ? 7.867 4.547 -8.828 1 84.88 88 PHE A C 1
ATOM 693 O O . PHE A 1 88 ? 8.93 5.082 -8.5 1 84.88 88 PHE A O 1
ATOM 700 N N . VAL A 1 89 ? 7.461 3.355 -8.328 1 87.5 89 VAL A N 1
ATOM 701 C CA . VAL A 1 89 ? 8.164 2.838 -7.16 1 87.5 89 VAL A CA 1
ATOM 702 C C . VAL A 1 89 ? 8.945 1.582 -7.543 1 87.5 89 VAL A C 1
ATOM 704 O O . VAL A 1 89 ? 9.828 1.142 -6.801 1 87.5 89 VAL A O 1
ATOM 707 N N . ALA A 1 90 ? 8.688 1.013 -8.672 1 85.12 90 ALA A N 1
ATOM 708 C CA . ALA A 1 90 ? 9.203 -0.304 -9.047 1 85.12 90 ALA A CA 1
ATOM 709 C C . ALA A 1 90 ? 10.727 -0.333 -9 1 85.12 90 ALA A C 1
ATOM 711 O O . ALA A 1 90 ? 11.32 -1.302 -8.523 1 85.12 90 ALA A O 1
ATOM 712 N N . LYS A 1 91 ? 11.375 0.694 -9.438 1 81.81 91 LYS A N 1
ATOM 713 C CA . LYS A 1 91 ? 12.828 0.738 -9.523 1 81.81 91 LYS A CA 1
ATOM 714 C C . LYS A 1 91 ? 13.461 0.742 -8.133 1 81.81 91 LYS A C 1
ATOM 716 O O . LYS A 1 91 ? 14.641 0.415 -7.977 1 81.81 91 LYS A O 1
ATOM 721 N N . TYR A 1 92 ? 12.641 1.046 -7.164 1 79.88 92 TYR A N 1
ATOM 722 C CA . TYR A 1 92 ? 13.188 1.2 -5.82 1 79.88 92 TYR A CA 1
ATOM 723 C C . TYR A 1 92 ? 12.781 0.032 -4.93 1 79.88 92 TYR A C 1
ATOM 725 O O . TYR A 1 92 ? 13.203 -0.049 -3.771 1 79.88 92 TYR A O 1
ATOM 733 N N . LEU A 1 93 ? 12.047 -0.875 -5.461 1 83.88 93 LEU A N 1
ATOM 734 C CA . LEU A 1 93 ? 11.477 -1.957 -4.668 1 83.88 93 LEU A CA 1
ATOM 735 C C . LEU A 1 93 ? 12.539 -2.99 -4.309 1 83.88 93 LEU A C 1
ATOM 737 O O . LEU A 1 93 ? 12.344 -3.801 -3.4 1 83.88 93 LEU A O 1
ATOM 741 N N . ASN A 1 94 ? 13.648 -2.98 -5.031 1 82 94 ASN A N 1
ATOM 742 C CA . ASN A 1 94 ? 14.727 -3.924 -4.734 1 82 94 ASN A CA 1
ATOM 743 C C . ASN A 1 94 ? 15.227 -3.768 -3.301 1 82 94 ASN A C 1
ATOM 745 O O . ASN A 1 94 ? 15.625 -4.746 -2.67 1 82 94 ASN A O 1
ATOM 749 N N . ALA A 1 95 ? 15.078 -2.551 -2.779 1 82.12 95 ALA A N 1
ATOM 750 C CA . ALA A 1 95 ? 15.531 -2.281 -1.418 1 82.12 95 ALA A CA 1
ATOM 751 C C . ALA A 1 95 ? 14.664 -3.012 -0.396 1 82.12 95 ALA A C 1
ATOM 753 O O . ALA A 1 95 ? 15.117 -3.295 0.718 1 82.12 95 ALA A O 1
ATOM 754 N N . LEU A 1 96 ? 13.484 -3.35 -0.822 1 85.12 96 LEU A N 1
ATOM 755 C CA . LEU A 1 96 ? 12.555 -4.016 0.085 1 85.12 96 LEU A CA 1
ATOM 756 C C . LEU A 1 96 ? 12.75 -5.527 0.052 1 85.12 96 LEU A C 1
ATOM 758 O O . LEU A 1 96 ? 12.242 -6.242 0.918 1 85.12 96 LEU A O 1
ATOM 762 N N . PHE A 1 97 ? 13.391 -5.957 -0.926 1 83.06 97 PHE A N 1
ATOM 763 C CA . PHE A 1 97 ? 13.609 -7.391 -1.066 1 83.06 97 PHE A CA 1
ATOM 764 C C . PHE A 1 97 ? 14.656 -7.883 -0.072 1 83.06 97 PHE A C 1
ATOM 766 O O . PHE A 1 97 ? 15.789 -8.164 -0.45 1 83.06 97 PHE A O 1
ATOM 773 N N . ASN A 1 98 ? 14.266 -8.062 1.137 1 83.94 98 ASN A N 1
ATOM 774 C CA . ASN A 1 98 ? 15.039 -8.508 2.293 1 83.94 98 ASN A CA 1
ATOM 775 C C . ASN A 1 98 ? 14.312 -9.609 3.062 1 83.94 98 ASN A C 1
ATOM 777 O O . ASN A 1 98 ? 13.086 -9.609 3.143 1 83.94 98 ASN A O 1
ATOM 781 N N . GLY A 1 99 ? 15.195 -10.484 3.549 1 86.38 99 GLY A N 1
ATOM 782 C CA . GLY A 1 99 ? 14.625 -11.641 4.223 1 86.38 99 GLY A CA 1
ATOM 783 C C . GLY A 1 99 ? 13.727 -11.273 5.383 1 86.38 99 GLY A C 1
ATOM 784 O O . GLY A 1 99 ? 12.695 -11.914 5.602 1 86.38 99 GLY A O 1
ATOM 785 N N . TRP A 1 100 ? 14.055 -10.25 6.09 1 88.31 100 TRP A N 1
ATOM 786 C CA . TRP A 1 100 ? 13.273 -9.867 7.266 1 88.31 100 TRP A CA 1
ATOM 787 C C . TRP A 1 100 ? 11.93 -9.258 6.855 1 88.31 100 TRP A C 1
ATOM 789 O O . TRP A 1 100 ? 10.93 -9.422 7.555 1 88.31 100 TRP A O 1
ATOM 799 N N . VAL A 1 101 ? 11.938 -8.562 5.727 1 91 101 VAL A N 1
ATOM 800 C CA . VAL A 1 101 ? 10.695 -8.039 5.184 1 91 101 VAL A CA 1
ATOM 801 C C . VAL A 1 101 ? 9.773 -9.188 4.789 1 91 101 VAL A C 1
ATOM 803 O O . VAL A 1 101 ? 8.586 -9.188 5.121 1 91 101 VAL A O 1
ATOM 806 N N . VAL A 1 102 ? 10.344 -10.195 4.156 1 91.62 102 VAL A N 1
ATOM 807 C CA . VAL A 1 102 ? 9.578 -11.359 3.721 1 91.62 102 VAL A CA 1
ATOM 808 C C . VAL A 1 102 ? 8.984 -12.062 4.934 1 91.62 102 VAL A C 1
ATOM 810 O O . VAL A 1 102 ? 7.789 -12.383 4.949 1 91.62 102 VAL A O 1
ATOM 813 N N . VAL A 1 103 ? 9.805 -12.266 5.973 1 92.31 103 VAL A N 1
ATOM 814 C CA . VAL A 1 103 ? 9.359 -12.906 7.203 1 92.31 103 VAL A CA 1
ATOM 815 C C . VAL A 1 103 ? 8.195 -12.117 7.801 1 92.31 103 VAL A C 1
ATOM 817 O O . VAL A 1 103 ? 7.141 -12.688 8.102 1 92.31 103 VAL A O 1
ATOM 820 N N . GLY A 1 104 ? 8.414 -10.867 7.949 1 93.69 104 GLY A N 1
ATOM 821 C CA . GLY A 1 104 ? 7.402 -10.023 8.555 1 93.69 104 GLY A CA 1
ATOM 822 C C . GLY A 1 104 ? 6.082 -10.039 7.809 1 93.69 104 GLY A C 1
ATOM 823 O O . GLY A 1 104 ? 5.02 -10.18 8.422 1 93.69 104 GLY A O 1
ATOM 824 N N . MET A 1 105 ? 6.152 -9.961 6.504 1 94.88 105 MET A N 1
ATOM 825 C CA . MET A 1 105 ? 4.938 -9.859 5.695 1 94.88 105 MET A CA 1
ATOM 826 C C . MET A 1 105 ? 4.23 -11.211 5.613 1 94.88 105 MET A C 1
ATOM 828 O O . MET A 1 105 ? 3.002 -11.266 5.547 1 94.88 105 MET A O 1
ATOM 832 N N . LEU A 1 106 ? 4.992 -12.305 5.641 1 95.81 106 LEU A N 1
ATOM 833 C CA . LEU A 1 106 ? 4.383 -13.625 5.723 1 95.81 106 LEU A CA 1
ATOM 834 C C . LEU A 1 106 ? 3.547 -13.766 6.988 1 95.81 106 LEU A C 1
ATOM 836 O O . LEU A 1 106 ? 2.373 -14.133 6.93 1 95.81 106 LEU A O 1
ATOM 840 N N . ILE A 1 107 ? 4.125 -13.406 8.109 1 96.12 107 ILE A N 1
ATOM 841 C CA . ILE A 1 107 ? 3.459 -13.539 9.398 1 96.12 107 ILE A CA 1
ATOM 842 C C . ILE A 1 107 ? 2.279 -12.578 9.477 1 96.12 107 ILE A C 1
ATOM 844 O O . ILE A 1 107 ? 1.173 -12.969 9.859 1 96.12 107 ILE A O 1
ATOM 848 N N . PHE A 1 108 ? 2.504 -11.375 9.07 1 96.5 108 PHE A N 1
ATOM 849 C CA . PHE A 1 108 ? 1.451 -10.367 9.102 1 96.5 108 PHE A CA 1
ATOM 850 C C . PHE A 1 108 ? 0.255 -10.805 8.266 1 96.5 108 PHE A C 1
ATOM 852 O O . PHE A 1 108 ? -0.884 -10.766 8.734 1 96.5 108 PHE A O 1
ATOM 859 N N . GLY A 1 109 ? 0.559 -11.211 7.055 1 96.38 109 GLY A N 1
ATOM 860 C CA . GLY A 1 109 ? -0.519 -11.68 6.199 1 96.38 109 GLY A CA 1
ATOM 861 C C . GLY A 1 109 ? -1.269 -12.859 6.777 1 96.38 109 GLY A C 1
ATOM 862 O O . GLY A 1 109 ? -2.492 -12.945 6.66 1 96.38 109 GLY A O 1
ATOM 863 N N . GLY A 1 110 ? -0.532 -13.758 7.371 1 97.69 110 GLY A N 1
ATOM 864 C CA . GLY A 1 110 ? -1.166 -14.891 8.016 1 97.69 110 GLY A CA 1
ATOM 865 C C . GLY A 1 110 ? -2.084 -14.5 9.156 1 97.69 110 GLY A C 1
ATOM 866 O O . GLY A 1 110 ? -3.215 -14.977 9.25 1 97.69 110 GLY A O 1
ATOM 867 N N . VAL A 1 111 ? -1.661 -13.602 10.008 1 96.94 111 VAL A N 1
ATOM 868 C CA . VAL A 1 111 ? -2.445 -13.125 11.148 1 96.94 111 VAL A CA 1
ATOM 869 C C . VAL A 1 111 ? -3.711 -12.438 10.648 1 96.94 111 VAL A C 1
ATOM 871 O O . VAL A 1 111 ? -4.797 -12.648 11.188 1 96.94 111 VAL A O 1
ATOM 874 N N . VAL A 1 112 ? -3.592 -11.648 9.578 1 96.75 112 VAL A N 1
ATOM 875 C CA . VAL A 1 112 ? -4.727 -10.906 9.039 1 96.75 112 VAL A CA 1
ATOM 876 C C . VAL A 1 112 ? -5.781 -11.883 8.523 1 96.75 112 VAL A C 1
ATOM 878 O O . VAL A 1 112 ? -6.973 -11.711 8.773 1 96.75 112 VAL A O 1
ATOM 881 N N . PHE A 1 113 ? -5.363 -12.922 7.844 1 96.81 113 PHE A N 1
ATOM 882 C CA . PHE A 1 113 ? -6.297 -13.938 7.363 1 96.81 113 PHE A CA 1
ATOM 883 C C . PHE A 1 113 ? -7.07 -14.555 8.523 1 96.81 113 PHE A C 1
ATOM 885 O O . PHE A 1 113 ? -8.297 -14.688 8.461 1 96.81 113 PHE A O 1
ATOM 892 N N . ILE A 1 114 ? -6.367 -14.891 9.57 1 96.81 114 ILE A N 1
ATOM 893 C CA . ILE A 1 114 ? -6.988 -15.555 10.719 1 96.81 114 ILE A CA 1
ATOM 894 C C . ILE A 1 114 ? -7.969 -14.602 11.391 1 96.81 114 ILE A C 1
ATOM 896 O O . ILE A 1 114 ? -9.109 -14.969 11.68 1 96.81 114 ILE A O 1
ATOM 900 N N . LEU A 1 115 ? -7.609 -13.383 11.562 1 95.12 115 LEU A N 1
ATOM 901 C CA . LEU A 1 115 ? -8.461 -12.398 12.227 1 95.12 115 LEU A CA 1
ATOM 902 C C . LEU A 1 115 ? -9.727 -12.141 11.422 1 95.12 115 LEU A C 1
ATOM 904 O O . LEU A 1 115 ? -10.82 -12.062 11.984 1 95.12 115 LEU A O 1
ATOM 908 N N . ILE A 1 116 ? -9.594 -12 10.133 1 95.19 116 ILE A N 1
ATOM 909 C CA . ILE A 1 116 ? -10.734 -11.711 9.273 1 95.19 116 ILE A CA 1
ATOM 910 C C . ILE A 1 116 ? -11.711 -12.883 9.297 1 95.19 116 ILE A C 1
ATOM 912 O O . ILE A 1 116 ? -12.922 -12.695 9.422 1 95.19 116 ILE A O 1
ATOM 916 N N . GLU A 1 117 ? -11.156 -14.109 9.203 1 95 117 GLU A N 1
ATOM 917 C CA . GLU A 1 117 ? -12.016 -15.289 9.18 1 95 117 GLU A CA 1
ATOM 918 C C . GLU A 1 117 ? -12.711 -15.484 10.523 1 95 117 GLU A C 1
ATOM 920 O O . GLU A 1 117 ? -13.875 -15.898 10.57 1 95 117 GLU A O 1
ATOM 925 N N . LEU A 1 118 ? -12.008 -15.188 11.602 1 93.69 118 LEU A N 1
ATOM 926 C CA . LEU A 1 118 ? -12.633 -15.266 12.922 1 93.69 118 LEU A CA 1
ATOM 927 C C . LEU A 1 118 ? -13.727 -14.219 13.07 1 93.69 118 LEU A C 1
ATOM 929 O O . LEU A 1 118 ? -14.789 -14.5 13.617 1 93.69 118 LEU A O 1
ATOM 933 N N . ALA A 1 119 ? -13.523 -13.047 12.5 1 91.94 119 ALA A N 1
ATOM 934 C CA . ALA A 1 119 ? -14.5 -11.961 12.562 1 91.94 119 ALA A CA 1
ATOM 935 C C . ALA A 1 119 ? -15.703 -12.25 11.672 1 91.94 119 ALA A C 1
ATOM 937 O O . ALA A 1 119 ? -16.812 -11.766 11.938 1 91.94 119 ALA A O 1
ATOM 938 N N . HIS A 1 120 ? -15.461 -12.969 10.641 1 92.56 120 HIS A N 1
ATOM 939 C CA . HIS A 1 120 ? -16.516 -13.242 9.664 1 92.56 120 HIS A CA 1
ATOM 940 C C . HIS A 1 120 ? -17.188 -14.578 9.938 1 92.56 120 HIS A C 1
ATOM 942 O O . HIS A 1 120 ? -17.859 -15.133 9.062 1 92.56 120 HIS A O 1
ATOM 948 N N . LYS A 1 121 ? -17.031 -15.086 11.094 1 89 121 LYS A N 1
ATOM 949 C CA . LYS A 1 121 ? -17.688 -16.344 11.43 1 89 121 LYS A CA 1
ATOM 950 C C . LYS A 1 121 ? -19.203 -16.25 11.227 1 89 121 LYS A C 1
ATOM 952 O O . LYS A 1 121 ? -19.844 -15.32 11.711 1 89 121 LYS A O 1
ATOM 957 N N . ASN A 1 122 ? -19.812 -17.062 10.398 1 86 122 ASN A N 1
ATOM 958 C CA . ASN A 1 122 ? -21.234 -17.156 10.117 1 86 122 ASN A CA 1
ATOM 959 C C . ASN A 1 122 ? -21.75 -15.93 9.367 1 86 122 ASN A C 1
ATOM 961 O O . ASN A 1 122 ? -22.922 -15.586 9.469 1 86 122 ASN A O 1
ATOM 965 N N . LYS A 1 123 ? -20.844 -15.258 8.758 1 88.69 123 LYS A N 1
ATOM 966 C CA . LYS A 1 123 ? -21.25 -14.055 8.023 1 88.69 123 LYS A CA 1
ATOM 967 C C . LYS A 1 123 ? -21.875 -14.406 6.684 1 88.69 123 LYS A C 1
ATOM 969 O O . LYS A 1 123 ? -21.406 -15.32 5.992 1 88.69 123 LYS A O 1
ATOM 974 N N . GLN A 1 124 ? -22.906 -13.609 6.402 1 91.62 124 GLN A N 1
ATOM 975 C CA . GLN A 1 124 ? -23.469 -13.672 5.055 1 91.62 124 GLN A CA 1
ATOM 976 C C . GLN A 1 124 ? -22.891 -12.562 4.176 1 91.62 124 GLN A C 1
ATOM 978 O O . GLN A 1 124 ? -23.141 -11.375 4.426 1 91.62 124 GLN A O 1
ATOM 983 N N . TYR A 1 125 ? -22.25 -12.93 3.172 1 94 125 TYR A N 1
ATOM 984 C CA . TYR A 1 125 ? -21.609 -11.977 2.271 1 94 125 TYR A CA 1
ATOM 985 C C . TYR A 1 125 ? -22.609 -11.406 1.277 1 94 125 TYR A C 1
ATOM 987 O O . TYR A 1 125 ? -23.547 -12.102 0.855 1 94 125 TYR A O 1
ATOM 995 N N . ARG A 1 126 ? -22.406 -10.219 0.867 1 94.38 126 ARG A N 1
ATOM 996 C CA . ARG A 1 126 ? -23.344 -9.516 -0.004 1 94.38 126 ARG A CA 1
ATOM 997 C C . ARG A 1 126 ? -23.047 -9.797 -1.473 1 94.38 126 ARG A C 1
ATOM 999 O O . ARG A 1 126 ? -23.953 -9.812 -2.303 1 94.38 126 ARG A O 1
ATOM 1006 N N . ILE A 1 127 ? -21.766 -9.977 -1.854 1 97.12 127 ILE A N 1
ATOM 1007 C CA . ILE A 1 127 ? -21.359 -10.18 -3.236 1 97.12 127 ILE A CA 1
ATOM 1008 C C . ILE A 1 127 ? -21.094 -11.664 -3.48 1 97.12 127 ILE A C 1
ATOM 1010 O O . ILE A 1 127 ? -20.188 -12.242 -2.887 1 97.12 127 ILE A O 1
ATOM 1014 N N . ASN A 1 128 ? -21.891 -12.227 -4.438 1 97.12 128 ASN A N 1
ATOM 1015 C CA . ASN A 1 128 ? -21.828 -13.672 -4.617 1 97.12 128 ASN A CA 1
ATOM 1016 C C . ASN A 1 128 ? -21.531 -14.047 -6.066 1 97.12 128 ASN A C 1
ATOM 1018 O O . ASN A 1 128 ? -21.547 -15.227 -6.426 1 97.12 128 ASN A O 1
ATOM 1022 N N . SER A 1 129 ? -21.266 -13.008 -6.871 1 96.81 129 SER A N 1
ATOM 1023 C CA . SER A 1 129 ? -20.844 -13.242 -8.25 1 96.81 129 SER A CA 1
ATOM 1024 C C . SER A 1 129 ? -19.953 -12.117 -8.75 1 96.81 129 SER A C 1
ATOM 1026 O O . SER A 1 129 ? -19.969 -11.016 -8.195 1 96.81 129 SER A O 1
ATOM 1028 N N . LEU A 1 130 ? -19.219 -12.383 -9.758 1 96.69 130 LEU A N 1
ATOM 1029 C CA . LEU A 1 130 ? -18.297 -11.414 -10.336 1 96.69 130 LEU A CA 1
ATOM 1030 C C . LEU A 1 130 ? -19.062 -10.211 -10.898 1 96.69 130 LEU A C 1
ATOM 1032 O O . LEU A 1 130 ? -18.578 -9.086 -10.836 1 96.69 130 LEU A O 1
ATOM 1036 N N . GLU A 1 131 ? -20.219 -10.484 -11.398 1 95.81 131 GLU A N 1
ATOM 1037 C CA . GLU A 1 131 ? -21.031 -9.453 -12.047 1 95.81 131 GLU A CA 1
ATOM 1038 C C . GLU A 1 131 ? -21.484 -8.398 -11.039 1 95.81 131 GLU A C 1
ATOM 1040 O O . GLU A 1 131 ? -21.719 -7.246 -11.406 1 95.81 131 GLU A O 1
ATOM 1045 N N . GLU A 1 132 ? -21.547 -8.75 -9.805 1 97.38 132 GLU A N 1
ATOM 1046 C CA . GLU A 1 132 ? -22.047 -7.863 -8.766 1 97.38 132 GLU A CA 1
ATOM 1047 C C . GLU A 1 132 ? -20.969 -6.883 -8.305 1 97.38 132 GLU A C 1
ATOM 1049 O O . GLU A 1 132 ? -21.266 -5.902 -7.621 1 97.38 132 GLU A O 1
ATOM 1054 N N . ILE A 1 133 ? -19.766 -7.141 -8.688 1 97.5 133 ILE A N 1
ATOM 1055 C CA . ILE A 1 133 ? -18.656 -6.305 -8.227 1 97.5 133 ILE A CA 1
ATOM 1056 C C . ILE A 1 133 ? -18.75 -4.926 -8.883 1 97.5 133 ILE A C 1
ATOM 1058 O O . ILE A 1 133 ? -18.859 -4.82 -10.102 1 97.5 133 ILE A O 1
ATOM 1062 N N . SER A 1 134 ? -18.703 -3.857 -8.109 1 97.25 134 SER A N 1
ATOM 1063 C CA . SER A 1 134 ? -18.734 -2.494 -8.625 1 97.25 134 SER A CA 1
ATOM 1064 C C . SER A 1 134 ? -17.328 -2.018 -9 1 97.25 134 SER A C 1
ATOM 1066 O O . SER A 1 134 ? -16.344 -2.607 -8.57 1 97.25 134 SER A O 1
ATOM 1068 N N . PHE A 1 135 ? -17.25 -0.991 -9.766 1 96.62 135 PHE A N 1
ATOM 1069 C CA . PHE A 1 135 ? -15.977 -0.385 -10.117 1 96.62 135 PHE A CA 1
ATOM 1070 C C . PHE A 1 135 ? -15.266 0.157 -8.883 1 96.62 135 PHE A C 1
ATOM 1072 O O . PHE A 1 135 ? -14.039 0.087 -8.781 1 96.62 135 PHE A O 1
ATOM 1079 N N . LYS A 1 136 ? -16.062 0.652 -7.977 1 95.31 136 LYS A N 1
ATOM 1080 C CA . LYS A 1 136 ? -15.508 1.14 -6.715 1 95.31 136 LYS A CA 1
ATOM 1081 C C . LYS A 1 136 ? -14.82 0.017 -5.945 1 95.31 136 LYS A C 1
ATOM 1083 O O . LYS A 1 136 ? -13.695 0.184 -5.461 1 95.31 136 LYS A O 1
ATOM 1088 N N . GLN A 1 137 ? -15.516 -1.065 -5.891 1 97.19 137 GLN A N 1
ATOM 1089 C CA . GLN A 1 137 ? -14.961 -2.223 -5.195 1 97.19 137 GLN A CA 1
ATOM 1090 C C . GLN A 1 137 ? -13.703 -2.73 -5.891 1 97.19 137 GLN A C 1
ATOM 1092 O O . GLN A 1 137 ? -12.711 -3.062 -5.234 1 97.19 137 GLN A O 1
ATOM 1097 N N . ALA A 1 138 ? -13.75 -2.742 -7.207 1 98.25 138 ALA A N 1
ATOM 1098 C CA . ALA A 1 138 ? -12.586 -3.156 -7.977 1 98.25 138 ALA A CA 1
ATOM 1099 C C . ALA A 1 138 ? -11.391 -2.254 -7.691 1 98.25 138 ALA A C 1
ATOM 1101 O O . ALA A 1 138 ? -10.273 -2.736 -7.484 1 98.25 138 ALA A O 1
ATOM 1102 N N . PHE A 1 139 ? -11.617 -0.99 -7.637 1 97.5 139 PHE A N 1
ATOM 1103 C CA . PHE A 1 139 ? -10.57 -0.015 -7.355 1 97.5 139 PHE A CA 1
ATOM 1104 C C . PHE A 1 139 ? -9.977 -0.246 -5.969 1 97.5 139 PHE A C 1
ATOM 1106 O O . PHE A 1 139 ? -8.758 -0.232 -5.801 1 97.5 139 PHE A O 1
ATOM 1113 N N . CYS A 1 140 ? -10.828 -0.478 -4.98 1 96.56 140 CYS A N 1
ATOM 1114 C CA . CYS A 1 140 ? -10.375 -0.715 -3.613 1 96.56 140 CYS A CA 1
ATOM 1115 C C . CYS A 1 140 ? -9.523 -1.973 -3.531 1 96.56 140 CYS A C 1
ATOM 1117 O O . CYS A 1 140 ? -8.492 -1.984 -2.85 1 96.56 140 CYS A O 1
ATOM 1119 N N . ILE A 1 141 ? -9.906 -2.969 -4.223 1 97.88 141 ILE A N 1
ATOM 1120 C CA . ILE A 1 141 ? -9.125 -4.199 -4.238 1 97.88 141 ILE A CA 1
ATOM 1121 C C . ILE A 1 141 ? -7.742 -3.922 -4.832 1 97.88 141 ILE A C 1
ATOM 1123 O O . ILE A 1 141 ? -6.742 -4.492 -4.391 1 97.88 141 ILE A O 1
ATOM 1127 N N . GLY A 1 142 ? -7.715 -3.074 -5.828 1 97.69 142 GLY A N 1
ATOM 1128 C CA . GLY A 1 142 ? -6.441 -2.662 -6.395 1 97.69 142 GLY A CA 1
ATOM 1129 C C . GLY A 1 142 ? -5.523 -2.008 -5.383 1 97.69 142 GLY A C 1
ATOM 1130 O O . GLY A 1 142 ? -4.309 -2.225 -5.41 1 97.69 142 GLY A O 1
ATOM 1131 N N . ILE A 1 143 ? -6.109 -1.287 -4.5 1 95.88 143 ILE A N 1
ATOM 1132 C CA . ILE A 1 143 ? -5.344 -0.653 -3.434 1 95.88 143 ILE A CA 1
ATOM 1133 C C . ILE A 1 143 ? -4.758 -1.723 -2.512 1 95.88 143 ILE A C 1
ATOM 1135 O O . ILE A 1 143 ? -3.578 -1.669 -2.158 1 95.88 143 ILE A O 1
ATOM 1139 N N . PHE A 1 144 ? -5.57 -2.67 -2.164 1 97.38 144 PHE A N 1
ATOM 1140 C CA . PHE A 1 144 ? -5.078 -3.785 -1.36 1 97.38 144 PHE A CA 1
ATOM 1141 C C . PHE A 1 144 ? -3.957 -4.52 -2.084 1 97.38 144 PHE A C 1
ATOM 1143 O O . PHE A 1 144 ? -2.92 -4.82 -1.488 1 97.38 144 PHE A O 1
ATOM 1150 N N . GLN A 1 145 ? -4.133 -4.711 -3.371 1 97.19 145 GLN A N 1
ATOM 1151 C CA . GLN A 1 145 ? -3.154 -5.438 -4.176 1 97.19 145 GLN A CA 1
ATOM 1152 C C . GLN A 1 145 ? -1.827 -4.688 -4.238 1 97.19 145 GLN A C 1
ATOM 1154 O O . GLN A 1 145 ? -0.764 -5.305 -4.32 1 97.19 145 GLN A O 1
ATOM 1159 N N . SER A 1 146 ? -1.925 -3.406 -4.145 1 95.75 146 SER A N 1
ATOM 1160 C CA . SER A 1 146 ? -0.711 -2.602 -4.23 1 95.75 146 SER A CA 1
ATOM 1161 C C . SER A 1 146 ? 0.258 -2.941 -3.104 1 95.75 146 SER A C 1
ATOM 1163 O O . SER A 1 146 ? 1.472 -2.781 -3.252 1 95.75 146 SER A O 1
ATOM 1165 N N . LEU A 1 147 ? -0.213 -3.473 -2.045 1 95 147 LEU A N 1
ATOM 1166 C CA . LEU A 1 147 ? 0.642 -3.85 -0.925 1 95 147 LEU A CA 1
ATOM 1167 C C . LEU A 1 147 ? 1.495 -5.062 -1.277 1 95 147 LEU A C 1
ATOM 1169 O O . LEU A 1 147 ? 2.479 -5.355 -0.594 1 95 147 LEU A O 1
ATOM 1173 N N . ALA A 1 148 ? 1.113 -5.73 -2.328 1 94.12 148 ALA A N 1
ATOM 1174 C CA . ALA A 1 148 ? 1.847 -6.918 -2.756 1 94.12 148 ALA A CA 1
ATOM 1175 C C . ALA A 1 148 ? 3.205 -6.543 -3.344 1 94.12 148 ALA A C 1
ATOM 1177 O O . ALA A 1 148 ? 4.055 -7.41 -3.564 1 94.12 148 ALA A O 1
ATOM 1178 N N . MET A 1 149 ? 3.396 -5.281 -3.547 1 91.94 149 MET A N 1
ATOM 1179 C CA . MET A 1 149 ? 4.707 -4.812 -3.992 1 91.94 149 MET A CA 1
ATOM 1180 C C . MET A 1 149 ? 5.758 -5.023 -2.906 1 91.94 149 MET A C 1
ATOM 1182 O O . MET A 1 149 ? 6.957 -5.031 -3.189 1 91.94 149 MET A O 1
ATOM 1186 N N . ILE A 1 150 ? 5.297 -5.125 -1.683 1 91.56 150 ILE A N 1
ATOM 1187 C CA . ILE A 1 150 ? 6.184 -5.496 -0.586 1 91.56 150 ILE A CA 1
ATOM 1188 C C . ILE A 1 150 ? 6.414 -7.008 -0.599 1 91.56 150 ILE A C 1
ATOM 1190 O O . ILE A 1 150 ? 5.465 -7.789 -0.493 1 91.56 150 ILE A O 1
ATOM 1194 N N . PRO A 1 151 ? 7.68 -7.438 -0.701 1 90.75 151 PRO A N 1
ATOM 1195 C CA . PRO A 1 151 ? 7.953 -8.867 -0.806 1 90.75 151 PRO A CA 1
ATOM 1196 C C . PRO A 1 151 ? 7.418 -9.664 0.384 1 90.75 151 PRO A C 1
ATOM 1198 O O . PRO A 1 151 ? 7.52 -9.211 1.527 1 90.75 151 PRO A O 1
ATOM 1201 N N . GLY A 1 152 ? 6.844 -10.82 0.065 1 92.56 152 GLY A N 1
ATOM 1202 C CA . GLY A 1 152 ? 6.309 -11.688 1.106 1 92.56 152 GLY A CA 1
ATOM 1203 C C . GLY A 1 152 ? 4.828 -11.461 1.357 1 92.56 152 GLY A C 1
ATOM 1204 O O . GLY A 1 152 ? 4.176 -12.281 2.012 1 92.56 152 GLY A O 1
ATOM 1205 N N . THR A 1 153 ? 4.258 -10.398 0.86 1 94.88 153 THR A N 1
ATOM 1206 C CA . THR A 1 153 ? 2.857 -10.062 1.103 1 94.88 153 THR A CA 1
ATOM 1207 C C . THR A 1 153 ? 1.932 -11.055 0.414 1 94.88 153 THR A C 1
ATOM 1209 O O . THR A 1 153 ? 0.914 -11.461 0.98 1 94.88 153 THR A O 1
ATOM 1212 N N . SER A 1 154 ? 2.201 -11.547 -0.774 1 96.81 154 SER A N 1
ATOM 1213 C CA . SER A 1 154 ? 1.339 -12.352 -1.63 1 96.81 154 SER A CA 1
ATOM 1214 C C . SER A 1 154 ? 0.321 -11.484 -2.363 1 96.81 154 SER A C 1
ATOM 1216 O O . SER A 1 154 ? -0.563 -10.898 -1.741 1 96.81 154 SER A O 1
ATOM 1218 N N . ARG A 1 155 ? 0.415 -11.391 -3.598 1 96.62 155 ARG A N 1
ATOM 1219 C CA . ARG A 1 155 ? -0.53 -10.641 -4.418 1 96.62 155 ARG A CA 1
ATOM 1220 C C . ARG A 1 155 ? -1.943 -11.195 -4.27 1 96.62 155 ARG A C 1
ATOM 1222 O O . ARG A 1 155 ? -2.891 -10.438 -4.039 1 96.62 155 ARG A O 1
ATOM 1229 N N . SER A 1 156 ? -2.045 -12.516 -4.375 1 97.81 156 SER A N 1
ATOM 1230 C CA . SER A 1 156 ? -3.355 -13.133 -4.223 1 97.81 156 SER A CA 1
ATOM 1231 C C . SER A 1 156 ? -3.889 -12.953 -2.803 1 97.81 156 SER A C 1
ATOM 1233 O O . SER A 1 156 ? -5.074 -12.68 -2.609 1 97.81 156 SER A O 1
ATOM 1235 N N . GLY A 1 157 ? -2.998 -13.07 -1.849 1 97.69 157 GLY A N 1
ATOM 1236 C CA . GLY A 1 157 ? -3.408 -12.859 -0.47 1 97.69 157 GLY A CA 1
ATOM 1237 C C . GLY A 1 157 ? -3.973 -11.477 -0.22 1 97.69 157 GLY A C 1
ATOM 1238 O O . GLY A 1 157 ? -5.051 -11.336 0.362 1 97.69 157 GLY A O 1
ATOM 1239 N N . ALA A 1 158 ? -3.275 -10.477 -0.666 1 97.94 158 ALA A N 1
ATOM 1240 C CA . ALA A 1 158 ? -3.686 -9.094 -0.451 1 97.94 158 ALA A CA 1
ATOM 1241 C C . ALA A 1 158 ? -5.016 -8.797 -1.136 1 97.94 158 ALA A C 1
ATOM 1243 O O . ALA A 1 158 ? -5.91 -8.195 -0.539 1 97.94 158 ALA A O 1
ATOM 1244 N N . SER A 1 159 ? -5.168 -9.234 -2.367 1 98.44 159 SER A N 1
ATOM 1245 C CA . SER A 1 159 ? -6.391 -8.953 -3.113 1 98.44 159 SER A CA 1
ATOM 1246 C C . SER A 1 159 ? -7.566 -9.758 -2.562 1 98.44 159 SER A C 1
ATOM 1248 O O . SER A 1 159 ? -8.703 -9.266 -2.543 1 98.44 159 SER A O 1
ATOM 1250 N N . ILE A 1 160 ? -7.359 -10.984 -2.072 1 98.12 160 ILE A N 1
ATOM 1251 C CA . ILE A 1 160 ? -8.414 -11.781 -1.466 1 98.12 160 ILE A CA 1
ATOM 1252 C C . ILE A 1 160 ? -8.867 -11.133 -0.16 1 98.12 160 ILE A C 1
ATOM 1254 O O . ILE A 1 160 ? -10.07 -11.016 0.1 1 98.12 160 ILE A O 1
ATOM 1258 N N . ILE A 1 161 ? -7.93 -10.734 0.62 1 97.38 161 ILE A N 1
ATOM 1259 C CA . ILE A 1 161 ? -8.25 -10.039 1.859 1 97.38 161 ILE A CA 1
ATOM 1260 C C . ILE A 1 161 ? -9.102 -8.812 1.553 1 97.38 161 ILE A C 1
ATOM 1262 O O . ILE A 1 161 ? -10.117 -8.57 2.219 1 97.38 161 ILE A O 1
ATOM 1266 N N . GLY A 1 162 ? -8.68 -8.055 0.561 1 97.81 162 GLY A N 1
ATOM 1267 C CA . GLY A 1 162 ? -9.492 -6.926 0.129 1 97.81 162 GLY A CA 1
ATOM 1268 C C . GLY A 1 162 ? -10.906 -7.32 -0.243 1 97.81 162 GLY A C 1
ATOM 1269 O O . GLY A 1 162 ? -11.867 -6.672 0.177 1 97.81 162 GLY A O 1
ATOM 1270 N N . GLY A 1 163 ? -11.047 -8.391 -0.975 1 97.94 163 GLY A N 1
ATOM 1271 C CA . GLY A 1 163 ? -12.359 -8.883 -1.343 1 97.94 163 GLY A CA 1
ATOM 1272 C C . GLY A 1 163 ? -13.211 -9.266 -0.146 1 97.94 163 GLY A C 1
ATOM 1273 O O . GLY A 1 163 ? -14.383 -8.875 -0.059 1 97.94 163 GLY A O 1
ATOM 1274 N N . LEU A 1 164 ? -12.648 -9.984 0.804 1 96.94 164 LEU A N 1
ATOM 1275 C CA . LEU A 1 164 ? -13.375 -10.398 1.996 1 96.94 164 LEU A CA 1
ATOM 1276 C C . LEU A 1 164 ? -13.859 -9.195 2.793 1 96.94 164 LEU A C 1
ATOM 1278 O O . LEU A 1 164 ? -15.008 -9.156 3.24 1 96.94 164 LEU A O 1
ATOM 1282 N N . LEU A 1 165 ? -13.039 -8.227 2.883 1 96.06 165 LEU A N 1
ATOM 1283 C CA . LEU A 1 165 ? -13.375 -7.043 3.662 1 96.06 165 LEU A CA 1
ATOM 1284 C C . LEU A 1 165 ? -14.422 -6.199 2.949 1 96.06 165 LEU A C 1
ATOM 1286 O O . LEU A 1 165 ? -15.164 -5.453 3.592 1 96.06 165 LEU A O 1
ATOM 1290 N N . LEU A 1 166 ? -14.508 -6.336 1.645 1 96.38 166 LEU A N 1
ATOM 1291 C CA . LEU A 1 166 ? -15.484 -5.598 0.851 1 96.38 166 LEU A CA 1
ATOM 1292 C C . LEU A 1 166 ? -16.734 -6.445 0.602 1 96.38 166 LEU A C 1
ATOM 1294 O O . LEU A 1 166 ? -17.484 -6.191 -0.342 1 96.38 166 LEU A O 1
ATOM 1298 N N . GLU A 1 167 ? -16.828 -7.613 1.292 1 95.5 167 GLU A N 1
ATOM 1299 C CA . GLU A 1 167 ? -18.047 -8.398 1.413 1 95.5 167 GLU A CA 1
ATOM 1300 C C . GLU A 1 167 ? -18.203 -9.359 0.236 1 95.5 167 GLU A C 1
ATOM 1302 O O . GLU A 1 167 ? -19.328 -9.695 -0.151 1 95.5 167 GLU A O 1
ATOM 1307 N N . PHE A 1 168 ? -17.125 -9.688 -0.392 1 97.56 168 PHE A N 1
ATOM 1308 C CA . PHE A 1 168 ? -17.156 -10.789 -1.343 1 97.56 168 PHE A CA 1
ATOM 1309 C C . PHE A 1 168 ? -17.156 -12.133 -0.616 1 97.56 168 PHE A C 1
ATOM 1311 O O . PHE A 1 168 ? -16.453 -12.305 0.382 1 97.56 168 PHE A O 1
ATOM 1318 N N . ASN A 1 169 ? -18 -13.031 -1.118 1 96.69 169 ASN A N 1
ATOM 1319 C CA . ASN A 1 169 ? -17.781 -14.367 -0.564 1 96.69 169 ASN A CA 1
ATOM 1320 C C . ASN A 1 169 ? -16.422 -14.93 -0.978 1 96.69 169 ASN A C 1
ATOM 1322 O O . ASN A 1 169 ? -15.773 -14.383 -1.867 1 96.69 169 ASN A O 1
ATOM 1326 N N . ARG A 1 170 ? -16.016 -15.984 -0.351 1 96.56 170 ARG A N 1
ATOM 1327 C CA . ARG A 1 170 ? -14.664 -16.516 -0.49 1 96.56 170 ARG A CA 1
ATOM 1328 C C . ARG A 1 170 ? -14.367 -16.891 -1.938 1 96.56 170 ARG A C 1
ATOM 1330 O O . ARG A 1 170 ? -13.289 -16.594 -2.457 1 96.56 170 ARG A O 1
ATOM 1337 N N . LYS A 1 171 ? -15.281 -17.516 -2.576 1 96.88 171 LYS A N 1
ATOM 1338 C CA . LYS A 1 171 ? -15.086 -17.953 -3.951 1 96.88 171 LYS A CA 1
ATOM 1339 C C . LYS A 1 171 ? -14.938 -16.766 -4.898 1 96.88 171 LYS A C 1
ATOM 1341 O O . LYS A 1 171 ? -14.016 -16.734 -5.723 1 96.88 171 LYS A O 1
ATOM 1346 N N . VAL A 1 172 ? -15.766 -15.781 -4.781 1 97.62 172 VAL A N 1
ATOM 1347 C CA . VAL A 1 172 ? -15.742 -14.609 -5.648 1 97.62 172 VAL A CA 1
ATOM 1348 C C . VAL A 1 172 ? -14.469 -13.805 -5.391 1 97.62 172 VAL A C 1
ATOM 1350 O O . VAL A 1 172 ? -13.852 -13.297 -6.332 1 97.62 172 VAL A O 1
ATOM 1353 N N . ALA A 1 173 ? -14.086 -13.688 -4.125 1 98.06 173 ALA A N 1
ATOM 1354 C CA . ALA A 1 173 ? -12.836 -13.008 -3.791 1 98.06 173 ALA A CA 1
ATOM 1355 C C . ALA A 1 173 ? -11.648 -13.664 -4.484 1 98.06 173 ALA A C 1
ATOM 1357 O O . ALA A 1 173 ? -10.797 -12.984 -5.059 1 98.06 173 ALA A O 1
ATOM 1358 N N . ALA A 1 174 ? -11.617 -14.961 -4.484 1 97.75 174 ALA A N 1
ATOM 1359 C CA . ALA A 1 174 ? -10.531 -15.711 -5.121 1 97.75 174 ALA A CA 1
ATOM 1360 C C . ALA A 1 174 ? -10.578 -15.555 -6.637 1 97.75 174 ALA A C 1
ATOM 1362 O O . ALA A 1 174 ? -9.562 -15.266 -7.266 1 97.75 174 ALA A O 1
ATOM 1363 N N . GLU A 1 175 ? -11.766 -15.688 -7.16 1 97.94 175 GLU A N 1
ATOM 1364 C CA . GLU A 1 175 ? -11.914 -15.586 -8.609 1 97.94 175 GLU A CA 1
ATOM 1365 C C . GLU A 1 175 ? -11.453 -14.219 -9.117 1 97.94 175 GLU A C 1
ATOM 1367 O O . GLU A 1 175 ? -10.719 -14.133 -10.102 1 97.94 175 GLU A O 1
ATOM 1372 N N . PHE A 1 176 ? -11.922 -13.227 -8.453 1 98.44 176 PHE A N 1
ATOM 1373 C CA . PHE A 1 176 ? -11.547 -11.891 -8.891 1 98.44 176 PHE A CA 1
ATOM 1374 C C . PHE A 1 176 ? -10.047 -11.664 -8.734 1 98.44 176 PHE A C 1
ATOM 1376 O O . PHE A 1 176 ? -9.422 -11.023 -9.578 1 98.44 176 PHE A O 1
ATOM 1383 N N . SER A 1 177 ? -9.484 -12.141 -7.664 1 98.44 177 SER A N 1
ATOM 1384 C CA . SER A 1 177 ? -8.047 -12.047 -7.434 1 98.44 177 SER A CA 1
ATOM 1385 C C . SER A 1 177 ? -7.266 -12.719 -8.562 1 98.44 177 SER A C 1
ATOM 1387 O O . SER A 1 177 ? -6.297 -12.156 -9.078 1 98.44 177 SER A O 1
ATOM 1389 N N . PHE A 1 178 ? -7.699 -13.945 -8.945 1 98.31 178 PHE A N 1
ATOM 1390 C CA . PHE A 1 178 ? -7.027 -14.68 -10.008 1 98.31 178 PHE A CA 1
ATOM 1391 C C . PHE A 1 178 ? -7.113 -13.922 -11.328 1 98.31 178 PHE A C 1
ATOM 1393 O O . PHE A 1 178 ? -6.117 -13.797 -12.047 1 98.31 178 PHE A O 1
ATOM 1400 N N . LEU A 1 179 ? -8.227 -13.344 -11.562 1 98.25 179 LEU A N 1
ATOM 1401 C CA . LEU A 1 179 ? -8.43 -12.617 -12.805 1 98.25 179 LEU A CA 1
ATOM 1402 C C . LEU A 1 179 ? -7.613 -11.328 -12.82 1 98.25 179 LEU A C 1
ATOM 1404 O O . LEU A 1 179 ? -7.059 -10.945 -13.852 1 98.25 179 LEU A O 1
ATOM 1408 N N . LEU A 1 180 ? -7.566 -10.695 -11.703 1 98.25 180 LEU A N 1
ATOM 1409 C CA . LEU A 1 180 ? -6.832 -9.445 -11.578 1 98.25 180 LEU A CA 1
ATOM 1410 C C . LEU A 1 180 ? -5.34 -9.664 -11.812 1 98.25 180 LEU A C 1
ATOM 1412 O O . LEU A 1 180 ? -4.625 -8.734 -12.195 1 98.25 180 LEU A O 1
ATOM 1416 N N . ALA A 1 181 ? -4.883 -10.891 -11.68 1 97.56 181 ALA A N 1
ATOM 1417 C CA . ALA A 1 181 ? -3.486 -11.242 -11.914 1 97.56 181 ALA A CA 1
ATOM 1418 C C . ALA A 1 181 ? -3.119 -11.094 -13.383 1 97.56 181 ALA A C 1
ATOM 1420 O O . ALA A 1 181 ? -1.961 -10.836 -13.719 1 97.56 181 ALA A O 1
ATOM 1421 N N . ILE A 1 182 ? -4.043 -11.172 -14.227 1 97.31 182 ILE A N 1
ATOM 1422 C CA . ILE A 1 182 ? -3.785 -11.172 -15.664 1 97.31 182 ILE A CA 1
ATOM 1423 C C . ILE A 1 182 ? -3.17 -9.836 -16.078 1 97.31 182 ILE A C 1
ATOM 1425 O O . ILE A 1 182 ? -2.016 -9.781 -16.5 1 97.31 182 ILE A O 1
ATOM 1429 N N . PRO A 1 183 ? -3.896 -8.727 -15.867 1 97.31 183 PRO A N 1
ATOM 1430 C CA . PRO A 1 183 ? -3.25 -7.469 -16.25 1 97.31 183 PRO A CA 1
ATOM 1431 C C . PRO A 1 183 ? -2.055 -7.125 -15.375 1 97.31 183 PRO A C 1
ATOM 1433 O O . PRO A 1 183 ? -1.06 -6.582 -15.859 1 97.31 183 PRO A O 1
ATOM 1436 N N . THR A 1 184 ? -2.053 -7.484 -14.164 1 95.81 184 THR A N 1
ATOM 1437 C CA . THR A 1 184 ? -1.016 -7.098 -13.211 1 95.81 184 THR A CA 1
ATOM 1438 C C . THR A 1 184 ? 0.309 -7.773 -13.555 1 95.81 184 THR A C 1
ATOM 1440 O O . THR A 1 184 ? 1.338 -7.109 -13.688 1 95.81 184 THR A O 1
ATOM 1443 N N . MET A 1 185 ? 0.278 -9.07 -13.75 1 93.56 185 MET A N 1
ATOM 1444 C CA . MET A 1 185 ? 1.514 -9.82 -13.953 1 93.56 185 MET A CA 1
ATOM 1445 C C . MET A 1 185 ? 2.021 -9.656 -15.383 1 93.56 185 MET A C 1
ATOM 1447 O O . MET A 1 185 ? 3.232 -9.664 -15.617 1 93.56 185 MET A O 1
ATOM 1451 N N . ILE A 1 186 ? 1.156 -9.438 -16.312 1 94.62 186 ILE A N 1
ATOM 1452 C CA . ILE A 1 186 ? 1.573 -9.195 -17.688 1 94.62 186 ILE A CA 1
ATOM 1453 C C . ILE A 1 186 ? 2.32 -7.867 -17.766 1 94.62 186 ILE A C 1
ATOM 1455 O O . ILE A 1 186 ? 3.414 -7.797 -18.328 1 94.62 186 ILE A O 1
ATOM 1459 N N . ILE A 1 187 ? 1.744 -6.875 -17.156 1 93.19 187 ILE A N 1
ATOM 1460 C CA . ILE A 1 187 ? 2.361 -5.555 -17.203 1 93.19 187 ILE A CA 1
ATOM 1461 C C . ILE A 1 187 ? 3.65 -5.551 -16.391 1 93.19 187 ILE A C 1
ATOM 1463 O O . ILE A 1 187 ? 4.652 -4.957 -16.797 1 93.19 187 ILE A O 1
ATOM 1467 N N . ALA A 1 188 ? 3.656 -6.207 -15.281 1 89.38 188 ALA A N 1
ATOM 1468 C CA . ALA A 1 188 ? 4.867 -6.293 -14.469 1 89.38 188 ALA A CA 1
ATOM 1469 C C . ALA A 1 188 ? 5.996 -6.977 -15.234 1 89.38 188 ALA A C 1
ATOM 1471 O O . ALA A 1 188 ? 7.137 -6.516 -15.211 1 89.38 188 ALA A O 1
ATOM 1472 N N . THR A 1 189 ? 5.695 -8.078 -15.883 1 89.06 189 THR A N 1
ATOM 1473 C CA . THR A 1 189 ? 6.688 -8.797 -16.672 1 89.06 189 THR A CA 1
ATOM 1474 C C . THR A 1 189 ? 7.168 -7.953 -17.844 1 89.06 189 THR A C 1
ATOM 1476 O O . THR A 1 189 ? 8.367 -7.883 -18.109 1 89.06 189 THR A O 1
ATOM 1479 N N . ALA A 1 190 ? 6.25 -7.297 -18.5 1 90.12 190 ALA A N 1
ATOM 1480 C CA . ALA A 1 190 ? 6.609 -6.418 -19.609 1 90.12 190 ALA A CA 1
ATOM 1481 C C . ALA A 1 190 ? 7.535 -5.297 -19.141 1 90.12 190 ALA A C 1
ATOM 1483 O O . ALA A 1 190 ? 8.5 -4.953 -19.828 1 90.12 190 ALA A O 1
ATOM 1484 N N . TYR A 1 191 ? 7.223 -4.844 -18 1 88.25 191 TYR A N 1
ATOM 1485 C CA . TYR A 1 191 ? 8.047 -3.783 -17.438 1 88.25 191 TYR A CA 1
ATOM 1486 C C . TYR A 1 191 ? 9.453 -4.289 -17.141 1 88.25 191 TYR A C 1
ATOM 1488 O O . TYR A 1 191 ? 10.445 -3.607 -17.422 1 88.25 191 TYR A O 1
ATOM 1496 N N . SER A 1 192 ? 9.531 -5.469 -16.562 1 86.56 192 SER A N 1
ATOM 1497 C CA . SER A 1 192 ? 10.836 -6.059 -16.25 1 86.56 192 SER A CA 1
ATOM 1498 C C . SER A 1 192 ? 11.664 -6.262 -17.516 1 86.56 192 SER A C 1
ATOM 1500 O O . SER A 1 192 ? 12.867 -5.973 -17.531 1 86.56 192 SER A O 1
ATOM 1502 N N . ILE A 1 193 ? 11.023 -6.668 -18.531 1 85.75 193 ILE A N 1
ATOM 1503 C CA . ILE A 1 193 ? 11.695 -6.898 -19.797 1 85.75 193 ILE A CA 1
ATOM 1504 C C . ILE A 1 193 ? 12.133 -5.566 -20.406 1 85.75 193 ILE A C 1
ATOM 1506 O O . ILE A 1 193 ? 13.227 -5.461 -20.969 1 85.75 193 ILE A O 1
ATOM 1510 N N . TYR A 1 194 ? 11.312 -4.598 -20.297 1 86.5 194 TYR A N 1
ATOM 1511 C CA . TYR A 1 194 ? 11.617 -3.268 -20.812 1 86.5 194 TYR A CA 1
ATOM 1512 C C . TYR A 1 194 ? 12.82 -2.67 -20.094 1 86.5 194 TYR A C 1
ATOM 1514 O O . TYR A 1 194 ? 13.703 -2.086 -20.719 1 86.5 194 TYR A O 1
ATOM 1522 N N . LYS A 1 195 ? 12.891 -2.861 -18.828 1 85.62 195 LYS A N 1
ATOM 1523 C CA . LYS A 1 195 ? 13.969 -2.293 -18.031 1 85.62 195 LYS A CA 1
ATOM 1524 C C . LYS A 1 195 ? 15.266 -3.066 -18.219 1 85.62 195 LYS A C 1
ATOM 1526 O O . LYS A 1 195 ? 16.359 -2.496 -18.109 1 85.62 195 LYS A O 1
ATOM 1531 N N . GLU A 1 196 ? 15.07 -4.32 -18.391 1 86.94 196 GLU A N 1
ATOM 1532 C CA . GLU A 1 196 ? 16.219 -5.203 -18.594 1 86.94 196 GLU A CA 1
ATOM 1533 C C . GLU A 1 196 ? 16.031 -6.078 -19.828 1 86.94 196 GLU A C 1
ATOM 1535 O O . GLU A 1 196 ? 15.805 -7.281 -19.719 1 86.94 196 GLU A O 1
ATOM 1540 N N . PRO A 1 197 ? 16.281 -5.477 -20.906 1 85.06 197 PRO A N 1
ATOM 1541 C CA . PRO A 1 197 ? 16.047 -6.207 -22.156 1 85.06 197 PRO A CA 1
ATOM 1542 C C . PRO A 1 197 ? 16.859 -7.488 -22.266 1 85.06 197 PRO A C 1
ATOM 1544 O O . PRO A 1 197 ? 16.484 -8.414 -22.969 1 85.06 197 PRO A O 1
ATOM 1547 N N . GLU A 1 198 ? 17.984 -7.508 -21.516 1 86.88 198 GLU A N 1
ATOM 1548 C CA . GLU A 1 198 ? 18.844 -8.688 -21.547 1 86.88 198 GLU A CA 1
ATOM 1549 C C . GLU A 1 198 ? 18.125 -9.906 -20.969 1 86.88 198 GLU A C 1
ATOM 1551 O O . GLU A 1 198 ? 18.578 -11.039 -21.172 1 86.88 198 GLU A O 1
ATOM 1556 N N . LEU A 1 199 ? 17.125 -9.695 -20.375 1 84.31 199 LEU A N 1
ATOM 1557 C CA . LEU A 1 199 ? 16.344 -10.797 -19.797 1 84.31 199 LEU A CA 1
ATOM 1558 C C . LEU A 1 199 ? 15.914 -11.773 -20.891 1 84.31 199 LEU A C 1
ATOM 1560 O O . LEU A 1 199 ? 15.938 -12.992 -20.688 1 84.31 199 LEU A O 1
ATOM 1564 N N . LEU A 1 200 ? 15.531 -11.297 -22 1 81.81 200 LEU A N 1
ATOM 1565 C CA . LEU A 1 200 ? 15.102 -12.148 -23.094 1 81.81 200 LEU A CA 1
ATOM 1566 C C . LEU A 1 200 ? 16.281 -12.906 -23.688 1 81.81 200 LEU A C 1
ATOM 1568 O O . LEU A 1 200 ? 16.188 -14.094 -23.984 1 81.81 200 LEU A O 1
ATOM 1572 N N . GLY A 1 201 ? 17.391 -12.133 -23.781 1 83.31 201 GLY A N 1
ATOM 1573 C CA . GLY A 1 201 ? 18.609 -12.758 -24.312 1 83.31 201 GLY A CA 1
ATOM 1574 C C . GLY A 1 201 ? 19.203 -13.781 -23.359 1 83.31 201 GLY A C 1
ATOM 1575 O O . GLY A 1 201 ? 19.766 -14.789 -23.797 1 83.31 201 GLY A O 1
ATOM 1576 N N . ASN A 1 202 ? 19.031 -13.555 -22.156 1 83.88 202 ASN A N 1
ATOM 1577 C CA . ASN A 1 202 ? 19.578 -14.43 -21.125 1 83.88 202 ASN A CA 1
ATOM 1578 C C . ASN A 1 202 ? 18.766 -15.719 -20.984 1 83.88 202 ASN A C 1
ATOM 1580 O O . ASN A 1 202 ? 19.25 -16.703 -20.422 1 83.88 202 ASN A O 1
ATOM 1584 N N . ALA A 1 203 ? 17.609 -15.656 -21.469 1 82.31 203 ALA A N 1
ATOM 1585 C CA . ALA A 1 203 ? 16.781 -16.859 -21.484 1 82.31 203 ALA A CA 1
ATOM 1586 C C . ALA A 1 203 ? 17.109 -17.75 -22.672 1 82.31 203 ALA A C 1
ATOM 1588 O O . ALA A 1 203 ? 16.234 -18.031 -23.5 1 82.31 203 ALA A O 1
ATOM 1589 N N . ASN A 1 204 ? 18.266 -18.219 -22.656 1 83.88 204 ASN A N 1
ATOM 1590 C CA . ASN A 1 204 ? 18.812 -18.812 -23.875 1 83.88 204 ASN A CA 1
ATOM 1591 C C . ASN A 1 204 ? 18.719 -20.344 -23.844 1 83.88 204 ASN A C 1
ATOM 1593 O O . ASN A 1 204 ? 18.969 -21 -24.859 1 83.88 204 ASN A O 1
ATOM 1597 N N . SER A 1 205 ? 18.469 -20.859 -22.672 1 86.94 205 SER A N 1
ATOM 1598 C CA . SER A 1 205 ? 18.203 -22.297 -22.609 1 86.94 205 SER A CA 1
ATOM 1599 C C . SER A 1 205 ? 16.703 -22.578 -22.656 1 86.94 205 SER A C 1
ATOM 1601 O O . SER A 1 205 ? 16.047 -22.641 -21.625 1 86.94 205 SER A O 1
ATOM 1603 N N . LEU A 1 206 ? 16.266 -22.891 -23.812 1 90.19 206 LEU A N 1
ATOM 1604 C CA . LEU A 1 206 ? 14.836 -22.953 -24.094 1 90.19 206 LEU A CA 1
ATOM 1605 C C . LEU A 1 206 ? 14.211 -24.203 -23.484 1 90.19 206 LEU A C 1
ATOM 1607 O O . LEU A 1 206 ? 13.039 -24.188 -23.109 1 90.19 206 LEU A O 1
ATOM 1611 N N . ILE A 1 207 ? 14.984 -25.234 -23.391 1 93.19 207 ILE A N 1
ATOM 1612 C CA . ILE A 1 207 ? 14.422 -26.484 -22.906 1 93.19 207 ILE A CA 1
ATOM 1613 C C . ILE A 1 207 ? 14.055 -26.344 -21.438 1 93.19 207 ILE A C 1
ATOM 1615 O O . ILE A 1 207 ? 12.891 -26.547 -21.062 1 93.19 207 ILE A O 1
ATOM 1619 N N . PRO A 1 208 ? 15 -25.969 -20.562 1 94.56 208 PRO A N 1
ATOM 1620 C CA . PRO A 1 208 ? 14.594 -25.766 -19.172 1 94.56 208 PRO A CA 1
ATOM 1621 C C . PRO A 1 208 ? 13.516 -24.703 -19 1 94.56 208 PRO A C 1
ATOM 1623 O O . PRO A 1 208 ? 12.641 -24.828 -18.156 1 94.56 208 PRO A O 1
ATOM 1626 N N . LEU A 1 209 ? 13.586 -23.641 -19.719 1 95.25 209 LEU A N 1
ATOM 1627 C CA . LEU A 1 209 ? 12.57 -22.594 -19.672 1 95.25 209 LEU A CA 1
ATOM 1628 C C . LEU A 1 209 ? 11.195 -23.156 -20.016 1 95.25 209 LEU A C 1
ATOM 1630 O O . LEU A 1 209 ? 10.211 -22.875 -19.328 1 95.25 209 LEU A O 1
ATOM 1634 N N . GLY A 1 210 ? 11.156 -23.922 -21.125 1 96.31 210 GLY A N 1
ATOM 1635 C CA . GLY A 1 210 ? 9.914 -24.562 -21.516 1 96.31 210 GLY A CA 1
ATOM 1636 C C . GLY A 1 210 ? 9.375 -25.516 -20.453 1 96.31 210 GLY A C 1
ATOM 1637 O O . GLY A 1 210 ? 8.172 -25.547 -20.203 1 96.31 210 GLY A O 1
ATOM 1638 N N . ILE A 1 211 ? 10.234 -26.297 -19.844 1 97.38 211 ILE A N 1
ATOM 1639 C CA . ILE A 1 211 ? 9.844 -27.234 -18.797 1 97.38 211 ILE A CA 1
ATOM 1640 C C . ILE A 1 211 ? 9.219 -26.484 -17.625 1 97.38 211 ILE A C 1
ATOM 1642 O O . ILE A 1 211 ? 8.125 -26.828 -17.156 1 97.38 211 ILE A O 1
ATOM 1646 N N . GLY A 1 212 ? 9.898 -25.422 -17.188 1 97.56 212 GLY A N 1
ATOM 1647 C CA . GLY A 1 212 ? 9.375 -24.625 -16.094 1 97.56 212 GLY A CA 1
ATOM 1648 C C . GLY A 1 212 ? 8.039 -23.969 -16.422 1 97.56 212 GLY A C 1
ATOM 1649 O O . GLY A 1 212 ? 7.113 -24.016 -15.609 1 97.56 212 GLY A O 1
ATOM 1650 N N . PHE A 1 213 ? 7.949 -23.438 -17.625 1 97.19 213 PHE A N 1
ATOM 1651 C CA . PHE A 1 213 ? 6.762 -22.719 -18.078 1 97.19 213 PHE A CA 1
ATOM 1652 C C . PHE A 1 213 ? 5.562 -23.656 -18.156 1 97.19 213 PHE A C 1
ATOM 1654 O O . PHE A 1 213 ? 4.504 -23.375 -17.594 1 97.19 213 PHE A O 1
ATOM 1661 N N . ILE A 1 214 ? 5.703 -24.75 -18.812 1 98.38 214 ILE A N 1
ATOM 1662 C CA . ILE A 1 214 ? 4.625 -25.703 -19.031 1 98.38 214 ILE A CA 1
ATOM 1663 C C . ILE A 1 214 ? 4.215 -26.328 -17.703 1 98.38 214 ILE A C 1
ATOM 1665 O O . ILE A 1 214 ? 3.023 -26.516 -17.422 1 98.38 214 ILE A O 1
ATOM 1669 N N . THR A 1 215 ? 5.23 -26.656 -16.906 1 98.56 215 THR A N 1
ATOM 1670 C CA . THR A 1 215 ? 4.934 -27.234 -15.594 1 98.56 215 THR A CA 1
ATOM 1671 C C . THR A 1 215 ? 4.152 -26.25 -14.734 1 98.56 215 THR A C 1
ATOM 1673 O O . THR A 1 215 ? 3.156 -26.625 -14.109 1 98.56 215 THR A O 1
ATOM 1676 N N . ALA A 1 216 ? 4.613 -25.016 -14.68 1 98.44 216 ALA A N 1
ATOM 1677 C CA . ALA A 1 216 ? 3.891 -24 -13.922 1 98.44 216 ALA A CA 1
ATOM 1678 C C . ALA A 1 216 ? 2.449 -23.875 -14.414 1 98.44 216 ALA A C 1
ATOM 1680 O O . ALA A 1 216 ? 1.523 -23.75 -13.602 1 98.44 216 ALA A O 1
ATOM 1681 N N . PHE A 1 217 ? 2.234 -23.969 -15.727 1 98.56 217 PHE A N 1
ATOM 1682 C CA . PHE A 1 217 ? 0.91 -23.875 -16.328 1 98.56 217 PHE A CA 1
ATOM 1683 C C . PHE A 1 217 ? 0.025 -25.016 -15.867 1 98.56 217 PHE A C 1
ATOM 1685 O O . PHE A 1 217 ? -1.076 -24.797 -15.359 1 98.56 217 PHE A O 1
ATOM 1692 N N . ILE A 1 218 ? 0.489 -26.203 -15.984 1 98.75 218 ILE A N 1
ATOM 1693 C CA . ILE A 1 218 ? -0.293 -27.391 -15.672 1 98.75 218 ILE A CA 1
ATOM 1694 C C . ILE A 1 218 ? -0.634 -27.422 -14.188 1 98.75 218 ILE A C 1
ATOM 1696 O O . ILE A 1 218 ? -1.793 -27.609 -13.812 1 98.75 218 ILE A O 1
ATOM 1700 N N . VAL A 1 219 ? 0.348 -27.172 -13.367 1 98.56 219 VAL A N 1
ATOM 1701 C CA . VAL A 1 219 ? 0.144 -27.219 -11.922 1 98.56 219 VAL A CA 1
ATOM 1702 C C . VAL A 1 219 ? -0.805 -26.109 -11.5 1 98.56 219 VAL A C 1
ATOM 1704 O O . VAL A 1 219 ? -1.7 -26.312 -10.68 1 98.56 219 VAL A O 1
ATOM 1707 N N . ALA A 1 220 ? -0.655 -24.969 -12.078 1 98.56 220 ALA A N 1
ATOM 1708 C CA . ALA A 1 220 ? -1.524 -23.844 -11.734 1 98.56 220 ALA A CA 1
ATOM 1709 C C . ALA A 1 220 ? -2.971 -24.125 -12.125 1 98.56 220 ALA A C 1
ATOM 1711 O O . ALA A 1 220 ? -3.9 -23.781 -11.398 1 98.56 220 ALA A O 1
ATOM 1712 N N . VAL A 1 221 ? -3.209 -24.75 -13.258 1 98.44 221 VAL A N 1
ATOM 1713 C CA . VAL A 1 221 ? -4.559 -25.125 -13.672 1 98.44 221 VAL A CA 1
ATOM 1714 C C . VAL A 1 221 ? -5.191 -26.031 -12.617 1 98.44 221 VAL A C 1
ATOM 1716 O O . VAL A 1 221 ? -6.328 -25.797 -12.195 1 98.44 221 VAL A O 1
ATOM 1719 N N . LEU A 1 222 ? -4.457 -26.969 -12.195 1 98.25 222 LEU A N 1
ATOM 1720 C CA . LEU A 1 222 ? -4.957 -27.906 -11.203 1 98.25 222 LEU A CA 1
ATOM 1721 C C . LEU A 1 222 ? -5.238 -27.203 -9.875 1 98.25 222 LEU A C 1
ATOM 1723 O O . LEU A 1 222 ? -6.281 -27.422 -9.258 1 98.25 222 LEU A O 1
ATOM 1727 N N . VAL A 1 223 ? -4.352 -26.344 -9.492 1 97.62 223 VAL A N 1
ATOM 1728 C CA . VAL A 1 223 ? -4.48 -25.656 -8.219 1 97.62 223 VAL A CA 1
ATOM 1729 C C . VAL A 1 223 ? -5.691 -24.734 -8.258 1 97.62 223 VAL A C 1
ATOM 1731 O O . VAL A 1 223 ? -6.488 -24.703 -7.312 1 97.62 223 VAL A O 1
ATOM 1734 N N . ILE A 1 224 ? -5.852 -24.016 -9.32 1 97.75 224 ILE A N 1
ATOM 1735 C CA . ILE A 1 224 ? -6.965 -23.078 -9.453 1 97.75 224 ILE A CA 1
ATOM 1736 C C . ILE A 1 224 ? -8.289 -23.828 -9.383 1 97.75 224 ILE A C 1
ATOM 1738 O O . ILE A 1 224 ? -9.18 -23.453 -8.617 1 97.75 224 ILE A O 1
ATOM 1742 N N . LYS A 1 225 ? -8.43 -24.906 -10.086 1 96.69 225 LYS A N 1
ATOM 1743 C CA . LYS A 1 225 ? -9.664 -25.672 -10.125 1 96.69 225 LYS A CA 1
ATOM 1744 C C . LYS A 1 225 ? -9.969 -26.297 -8.766 1 96.69 225 LYS A C 1
ATOM 1746 O O . LYS A 1 225 ? -11.094 -26.219 -8.281 1 96.69 225 LYS A O 1
ATOM 1751 N N . PHE A 1 226 ? -8.945 -26.844 -8.195 1 95.19 226 PHE A N 1
ATOM 1752 C CA . PHE A 1 226 ? -9.125 -27.484 -6.891 1 95.19 226 PHE A CA 1
ATOM 1753 C C . PHE A 1 226 ? -9.438 -26.438 -5.824 1 95.19 226 PHE A C 1
ATOM 1755 O O . PHE A 1 226 ? -10.336 -26.641 -5 1 95.19 226 PHE A O 1
ATOM 1762 N N . PHE A 1 227 ? -8.742 -25.359 -5.863 1 94.81 227 PHE A N 1
ATOM 1763 C CA . PHE A 1 227 ? -8.898 -24.297 -4.875 1 94.81 227 PHE A CA 1
ATOM 1764 C C . PHE A 1 227 ? -10.297 -23.703 -4.945 1 94.81 227 PHE A C 1
ATOM 1766 O O . PHE A 1 227 ? -10.961 -23.531 -3.916 1 94.81 227 PHE A O 1
ATOM 1773 N N . LEU A 1 228 ? -10.82 -23.438 -6.094 1 94.19 228 LEU A N 1
ATOM 1774 C CA . LEU A 1 228 ? -12.125 -22.812 -6.254 1 94.19 228 LEU A CA 1
ATOM 1775 C C . LEU A 1 228 ? -13.242 -23.781 -5.867 1 94.19 228 LEU A C 1
ATOM 1777 O O . LEU A 1 228 ? -14.289 -23.359 -5.383 1 94.19 228 LEU A O 1
ATOM 1781 N N . LYS A 1 229 ? -12.977 -25 -6.066 1 91.88 229 LYS A N 1
ATOM 1782 C CA . LYS A 1 229 ? -13.977 -26.016 -5.715 1 91.88 229 LYS A CA 1
ATOM 1783 C C . LYS A 1 229 ? -14.109 -26.141 -4.199 1 91.88 229 LYS A C 1
ATOM 1785 O O . LYS A 1 229 ? -15.203 -26.375 -3.689 1 91.88 229 LYS A O 1
ATOM 1790 N N . PHE A 1 230 ? -13.039 -25.812 -3.479 1 90.19 230 PHE A N 1
ATOM 1791 C CA . PHE A 1 230 ? -13.047 -26.156 -2.064 1 90.19 230 PHE A CA 1
ATOM 1792 C C . PHE A 1 230 ? -13.102 -24.906 -1.194 1 90.19 230 PHE A C 1
ATOM 1794 O O . PHE A 1 230 ? -13.43 -24.984 -0.01 1 90.19 230 PHE A O 1
ATOM 1801 N N . ILE A 1 231 ? -12.898 -23.797 -1.713 1 87.06 231 ILE A N 1
ATOM 1802 C CA . ILE A 1 231 ? -12.727 -22.625 -0.868 1 87.06 231 ILE A CA 1
ATOM 1803 C C . ILE A 1 231 ? -14.086 -22.172 -0.342 1 87.06 231 ILE A C 1
ATOM 1805 O O . ILE A 1 231 ? -14.156 -21.438 0.649 1 87.06 231 ILE A O 1
ATOM 1809 N N . SER A 1 232 ? -15.086 -22.609 -0.942 1 84.12 232 SER A N 1
ATOM 1810 C CA . SER A 1 232 ? -16.422 -22.281 -0.446 1 84.12 232 SER A CA 1
ATOM 1811 C C . SER A 1 232 ? -16.75 -23.078 0.816 1 84.12 232 SER A C 1
ATOM 1813 O O . SER A 1 232 ? -17.625 -22.688 1.586 1 84.12 232 SER A O 1
ATOM 1815 N N . LYS A 1 233 ? -16.016 -24.125 0.982 1 86.06 233 LYS A N 1
ATOM 1816 C CA . LYS A 1 233 ? -16.312 -25.031 2.09 1 86.06 233 LYS A CA 1
ATOM 1817 C C . LYS A 1 233 ? -15.383 -24.781 3.271 1 86.06 233 LYS A C 1
ATOM 1819 O O . LYS A 1 233 ? -15.719 -25.109 4.414 1 86.06 233 LYS A O 1
ATOM 1824 N N . PHE A 1 234 ? -14.281 -24.281 2.855 1 87.69 234 PHE A N 1
ATOM 1825 C CA . PHE A 1 234 ? -13.305 -24.016 3.9 1 87.69 234 PHE A CA 1
ATOM 1826 C C . PHE A 1 234 ? -12.984 -22.531 3.977 1 87.69 234 PHE A C 1
ATOM 1828 O O . PHE A 1 234 ? -13.297 -21.766 3.053 1 87.69 234 PHE A O 1
ATOM 1835 N N . ASP A 1 235 ? -12.516 -22.156 5.203 1 92 235 ASP A N 1
ATOM 1836 C CA . ASP A 1 235 ? -12.117 -20.766 5.32 1 92 235 ASP A CA 1
ATOM 1837 C C . ASP A 1 235 ? -10.609 -20.594 5.109 1 92 235 ASP A C 1
ATOM 1839 O O . ASP A 1 235 ? -9.922 -21.562 4.742 1 92 235 ASP A O 1
ATOM 1843 N N . PHE A 1 236 ? -10.109 -19.438 5.164 1 95.75 236 PHE A N 1
ATOM 1844 C CA . PHE A 1 236 ? -8.719 -19.141 4.828 1 95.75 236 PHE A CA 1
ATOM 1845 C C . PHE A 1 236 ? -7.82 -19.297 6.047 1 95.75 236 PHE A C 1
ATOM 1847 O O . PHE A 1 236 ? -6.621 -19.016 5.977 1 95.75 236 PHE A O 1
ATOM 1854 N N . ILE A 1 237 ? -8.227 -19.859 7.156 1 95.81 237 ILE A N 1
ATOM 1855 C CA . ILE A 1 237 ? -7.461 -19.984 8.391 1 95.81 237 ILE A CA 1
ATOM 1856 C C . ILE A 1 237 ? -6.27 -20.906 8.164 1 95.81 237 ILE A C 1
ATOM 1858 O O . ILE A 1 237 ? -5.141 -20.594 8.539 1 95.81 237 ILE A O 1
ATOM 1862 N N . PRO A 1 238 ? -6.477 -22.062 7.504 1 96 238 PRO A N 1
ATOM 1863 C CA . PRO A 1 238 ? -5.312 -22.922 7.273 1 96 238 PRO A CA 1
ATOM 1864 C C . PRO A 1 238 ? -4.207 -22.203 6.488 1 96 238 PRO A C 1
ATOM 1866 O O . PRO A 1 238 ? -3.023 -22.406 6.762 1 96 238 PRO A O 1
ATOM 1869 N N . PHE A 1 239 ? -4.543 -21.453 5.586 1 96.94 239 PHE A N 1
ATOM 1870 C CA . PHE A 1 239 ? -3.555 -20.719 4.805 1 96.94 239 PHE A CA 1
ATOM 1871 C C . PHE A 1 239 ? -2.857 -19.672 5.668 1 96.94 239 PHE A C 1
ATOM 1873 O O . PHE A 1 239 ? -1.655 -19.438 5.523 1 96.94 239 PHE A O 1
ATOM 1880 N N . GLY A 1 240 ? -3.639 -19.047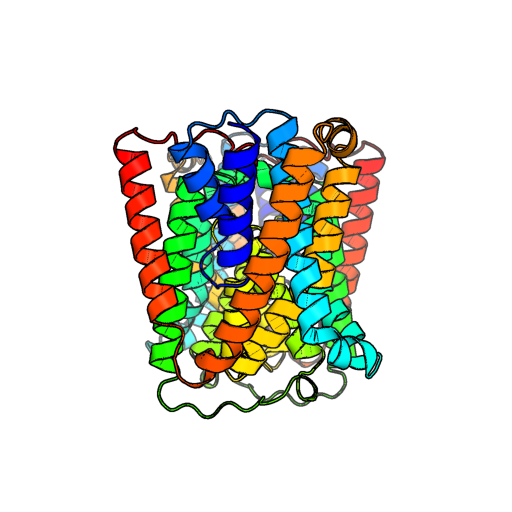 6.559 1 97.69 240 GLY A N 1
ATOM 1881 C CA . GLY A 1 240 ? -3.033 -18.125 7.516 1 97.69 240 GLY A CA 1
ATOM 1882 C C . GLY A 1 240 ? -2.031 -18.797 8.438 1 97.69 240 GLY A C 1
ATOM 1883 O O . GLY A 1 240 ? -0.924 -18.297 8.633 1 97.69 240 GLY A O 1
ATOM 1884 N N . ILE A 1 241 ? -2.383 -19.906 8.922 1 97.56 241 ILE A N 1
ATOM 1885 C CA . ILE A 1 241 ? -1.51 -20.672 9.805 1 97.56 241 ILE A CA 1
ATOM 1886 C C . ILE A 1 241 ? -0.249 -21.094 9.047 1 97.56 241 ILE A C 1
ATOM 1888 O O . ILE A 1 241 ? 0.863 -20.953 9.57 1 97.56 241 ILE A O 1
ATOM 1892 N N . TYR A 1 242 ? -0.469 -21.594 7.848 1 97.62 242 TYR A N 1
ATOM 1893 C CA . TYR A 1 242 ? 0.661 -21.984 7.016 1 97.62 242 TYR A CA 1
ATOM 1894 C C . TYR A 1 242 ? 1.633 -20.828 6.824 1 97.62 242 TYR A C 1
ATOM 1896 O O . TYR A 1 242 ? 2.848 -21 6.949 1 97.62 242 TYR A O 1
ATOM 1904 N N . ARG A 1 243 ? 1.166 -19.656 6.504 1 97.75 243 ARG A N 1
ATOM 1905 C CA . ARG A 1 243 ? 2.002 -18.469 6.309 1 97.75 243 ARG A CA 1
ATOM 1906 C C . ARG A 1 243 ? 2.803 -18.156 7.566 1 97.75 243 ARG A C 1
ATOM 1908 O O . ARG A 1 243 ? 3.998 -17.859 7.492 1 97.75 243 ARG A O 1
ATOM 1915 N N . ILE A 1 244 ? 2.15 -18.219 8.703 1 97.5 244 ILE A N 1
ATOM 1916 C CA . ILE A 1 244 ? 2.797 -17.906 9.977 1 97.5 244 ILE A CA 1
ATOM 1917 C C . ILE A 1 244 ? 3.908 -18.922 10.25 1 97.5 244 ILE A C 1
ATOM 1919 O O . ILE A 1 244 ? 5.035 -18.531 10.586 1 97.5 244 ILE A O 1
ATOM 1923 N N . ILE A 1 245 ? 3.621 -20.156 10.039 1 97.5 245 ILE A N 1
ATOM 1924 C CA . ILE A 1 245 ? 4.617 -21.203 10.242 1 97.5 245 ILE A CA 1
ATOM 1925 C C . ILE A 1 245 ? 5.793 -21 9.289 1 97.5 245 ILE A C 1
ATOM 1927 O O . ILE A 1 245 ? 6.949 -21.047 9.711 1 97.5 245 ILE A O 1
ATOM 1931 N N . LEU A 1 246 ? 5.484 -20.781 8 1 95.12 246 LEU A N 1
ATOM 1932 C CA . LEU A 1 246 ? 6.535 -20.531 7.016 1 95.12 246 LEU A CA 1
ATOM 1933 C C . LEU A 1 246 ? 7.383 -19.328 7.41 1 95.12 246 LEU A C 1
ATOM 1935 O O . LEU A 1 246 ? 8.602 -19.344 7.25 1 95.12 246 LEU A O 1
ATOM 1939 N N . GLY A 1 247 ? 6.719 -18.234 7.898 1 94.75 247 GLY A N 1
ATOM 1940 C CA . GLY A 1 247 ? 7.441 -17.078 8.398 1 94.75 247 GLY A CA 1
ATOM 1941 C C . GLY A 1 247 ? 8.422 -17.422 9.508 1 94.75 247 GLY A C 1
ATOM 1942 O O . GLY A 1 247 ? 9.57 -16.969 9.484 1 94.75 247 GLY A O 1
ATOM 1943 N N . PHE A 1 248 ? 8.023 -18.25 10.422 1 96.12 248 PHE A N 1
ATOM 1944 C CA . PHE A 1 248 ? 8.891 -18.641 11.523 1 96.12 248 PHE A CA 1
ATOM 1945 C C . PHE A 1 248 ? 10.023 -19.531 11.039 1 96.12 248 PHE A C 1
ATOM 1947 O O . PHE A 1 248 ? 11.133 -19.469 11.562 1 96.12 248 PHE A O 1
ATOM 1954 N N . VAL A 1 249 ? 9.734 -20.359 10.094 1 93.31 249 VAL A N 1
ATOM 1955 C CA . VAL A 1 249 ? 10.781 -21.188 9.5 1 93.31 249 VAL A CA 1
ATOM 1956 C C . VAL A 1 249 ? 11.852 -20.281 8.883 1 93.31 249 VAL A C 1
ATOM 1958 O O . VAL A 1 249 ? 13.047 -20.469 9.133 1 93.31 249 VAL A O 1
ATOM 1961 N N . PHE A 1 250 ? 11.43 -19.266 8.125 1 91.25 250 PHE A N 1
ATOM 1962 C CA . PHE A 1 250 ? 12.367 -18.312 7.523 1 91.25 250 PHE A CA 1
ATOM 1963 C C . PHE A 1 250 ? 13.125 -17.547 8.602 1 91.25 250 PHE A C 1
ATOM 1965 O O . PHE A 1 250 ? 14.328 -17.328 8.477 1 91.25 250 PHE A O 1
ATOM 1972 N N . PHE A 1 251 ? 12.406 -17.172 9.609 1 92.94 251 PHE A N 1
ATOM 1973 C CA . PHE A 1 251 ? 13.039 -16.453 10.711 1 92.94 251 PHE A CA 1
ATOM 1974 C C . PHE A 1 251 ? 14.172 -17.281 11.312 1 92.94 251 PHE A C 1
ATOM 1976 O O . PHE A 1 251 ? 15.281 -16.781 11.492 1 92.94 251 PHE A O 1
ATOM 1983 N N . TYR A 1 252 ? 13.914 -18.531 11.531 1 93.06 252 TYR A N 1
ATOM 1984 C CA . TYR A 1 252 ? 14.914 -19.422 12.102 1 93.06 252 TYR A CA 1
ATOM 1985 C C . TYR A 1 252 ? 16.094 -19.594 11.156 1 93.06 252 TYR A C 1
ATOM 1987 O O . TYR A 1 252 ? 17.25 -19.547 11.586 1 93.06 252 TYR A O 1
ATOM 1995 N N . LEU A 1 253 ? 15.812 -19.766 9.898 1 89.31 253 LEU A N 1
ATOM 1996 C CA . LEU A 1 253 ? 16.859 -19.984 8.914 1 89.31 253 LEU A CA 1
ATOM 1997 C C . LEU A 1 253 ? 17.766 -18.75 8.812 1 89.31 253 LEU A C 1
ATOM 1999 O O . LEU A 1 253 ? 18.984 -18.875 8.672 1 89.31 253 LEU A O 1
ATOM 2003 N N . TYR A 1 254 ? 17.172 -17.594 8.875 1 88.88 254 TYR A N 1
ATOM 2004 C CA . TYR A 1 254 ? 17.969 -16.359 8.805 1 88.88 254 TYR A CA 1
ATOM 2005 C C . TYR A 1 254 ? 18.719 -16.125 10.117 1 88.88 254 TYR A C 1
ATOM 2007 O O . TYR A 1 254 ? 19.891 -15.75 10.102 1 88.88 254 TYR A O 1
ATOM 2015 N N . TYR A 1 255 ? 18.062 -16.375 11.211 1 90.06 255 TYR A N 1
ATOM 2016 C CA . TYR A 1 255 ? 18.672 -16.156 12.523 1 90.06 255 TYR A CA 1
ATOM 2017 C C . TYR A 1 255 ? 19.828 -17.094 12.758 1 90.06 255 TYR A C 1
ATOM 2019 O O . TYR A 1 255 ? 20.844 -16.719 13.344 1 90.06 255 TYR A O 1
ATOM 2027 N N . SER A 1 256 ? 19.781 -18.297 12.273 1 90.69 256 SER A N 1
ATOM 2028 C CA . SER A 1 256 ? 20.828 -19.312 12.461 1 90.69 256 SER A CA 1
ATOM 2029 C C . SER A 1 256 ? 21.969 -19.125 11.469 1 90.69 256 SER A C 1
ATOM 2031 O O . SER A 1 256 ? 23.016 -19.766 11.594 1 90.69 256 SER A O 1
ATOM 2033 N N . GLY A 1 257 ? 21.719 -18.328 10.461 1 86 257 GLY A N 1
ATOM 2034 C CA . GLY A 1 257 ? 22.766 -18.078 9.469 1 86 257 GLY A CA 1
ATOM 2035 C C . GLY A 1 257 ? 22.766 -19.109 8.352 1 86 257 GLY A C 1
ATOM 2036 O O . GLY A 1 257 ? 23.656 -19.078 7.484 1 86 257 GLY A O 1
ATOM 2037 N N . ILE A 1 258 ? 21.781 -20 8.438 1 82.06 258 ILE A N 1
ATOM 2038 C CA . ILE A 1 258 ? 21.688 -20.984 7.359 1 82.06 258 ILE A CA 1
ATOM 2039 C C . ILE A 1 258 ? 21.391 -20.266 6.039 1 82.06 258 ILE A C 1
ATOM 2041 O O . ILE A 1 258 ? 21.938 -20.641 4.996 1 82.06 258 ILE A O 1
ATOM 2045 N N . LEU A 1 259 ? 20.469 -19.141 6.16 1 82.44 259 LEU A N 1
ATOM 2046 C CA . LEU A 1 259 ? 20.203 -18.234 5.043 1 82.44 259 LEU A CA 1
ATOM 2047 C C . LEU A 1 259 ? 20.656 -16.812 5.379 1 82.44 259 LEU A C 1
ATOM 2049 O O . LEU A 1 259 ? 20.672 -16.422 6.547 1 82.44 259 LEU A O 1
ATOM 2053 N N . ASN A 1 260 ? 21.172 -16.141 4.402 1 80.31 260 ASN A N 1
ATOM 2054 C CA . ASN A 1 260 ? 21.484 -14.719 4.57 1 80.31 260 ASN A CA 1
ATOM 2055 C C . ASN A 1 260 ? 20.266 -13.844 4.297 1 80.31 260 ASN A C 1
ATOM 2057 O O . ASN A 1 260 ? 19.688 -13.914 3.217 1 80.31 260 ASN A O 1
ATOM 2061 N N . ALA A 1 261 ? 19.875 -13.094 5.34 1 77 261 ALA A N 1
ATOM 2062 C CA . ALA A 1 261 ? 18.688 -12.25 5.223 1 77 261 ALA A CA 1
ATOM 2063 C C . ALA A 1 261 ? 18.953 -11.055 4.312 1 77 261 ALA A C 1
ATOM 2065 O O . ALA A 1 261 ? 18.016 -10.422 3.82 1 77 261 ALA A O 1
ATOM 2066 N N . GLY A 1 262 ? 20.234 -10.461 4.48 1 61.97 262 GLY A N 1
ATOM 2067 C CA . GLY A 1 262 ? 20.594 -9.258 3.756 1 61.97 262 GLY A CA 1
ATOM 2068 C C . GLY A 1 262 ? 20.359 -9.367 2.26 1 61.97 262 GLY A C 1
ATOM 2069 O O . GLY A 1 262 ? 19.25 -9.172 1.779 1 61.97 262 GLY A O 1
ATOM 2070 N N . SER A 1 263 ? 21.297 -9.93 1.51 1 53.78 263 SER A N 1
ATOM 2071 C CA . SER A 1 263 ? 21.531 -9.523 0.126 1 53.78 263 SER A CA 1
ATOM 2072 C C . SER A 1 263 ? 20.266 -9.68 -0.712 1 53.78 263 SER A C 1
ATOM 2074 O O . SER A 1 263 ? 19.359 -10.445 -0.349 1 53.78 263 SER A O 1
ATOM 2076 N N . GLU A 1 264 ? 20.047 -8.625 -1.621 1 51.44 264 GLU A N 1
ATOM 2077 C CA . GLU A 1 264 ? 19.094 -8.484 -2.713 1 51.44 264 GLU A CA 1
ATOM 2078 C C . GLU A 1 264 ? 18.688 -9.844 -3.283 1 51.44 264 GLU A C 1
ATOM 2080 O O . GLU A 1 264 ? 19.531 -10.57 -3.803 1 51.44 264 GLU A O 1
ATOM 2085 N N . PHE A 1 265 ? 17.844 -10.352 -2.568 1 51.78 265 PHE A N 1
ATOM 2086 C CA . PHE A 1 265 ? 17.359 -11.469 -3.367 1 51.78 265 PHE A CA 1
ATOM 2087 C C . PHE A 1 265 ? 17.125 -11.039 -4.812 1 51.78 265 PHE A C 1
ATOM 2089 O O . PHE A 1 265 ? 16.438 -10.039 -5.066 1 51.78 265 PHE A O 1
ATOM 2096 N N . LYS A 1 266 ? 18.25 -10.969 -5.523 1 53.12 266 LYS A N 1
ATOM 2097 C CA . LYS A 1 266 ? 18.25 -10.648 -6.945 1 53.12 266 LYS A CA 1
ATOM 2098 C C . LYS A 1 266 ? 17.156 -11.414 -7.68 1 53.12 266 LYS A C 1
ATOM 2100 O O . LYS A 1 266 ? 17.438 -12.383 -8.383 1 53.12 266 LYS A O 1
ATOM 2105 N N . LEU A 1 267 ? 15.891 -11.523 -6.906 1 48.47 267 LEU A N 1
ATOM 2106 C CA . LEU A 1 267 ? 14.875 -12.102 -7.785 1 48.47 267 LEU A CA 1
ATOM 2107 C C . LEU A 1 267 ? 14.281 -11.031 -8.703 1 48.47 267 LEU A C 1
ATOM 2109 O O . LEU A 1 267 ? 14.188 -9.867 -8.32 1 48.47 267 LEU A O 1
ATOM 2113 N N . MET B 1 1 ? 18.578 34.312 10.945 1 81.12 1 MET B N 1
ATOM 2114 C CA . MET B 1 1 ? 18.172 33.625 9.734 1 81.12 1 MET B CA 1
ATOM 2115 C C . MET B 1 1 ? 17.531 32.25 10.062 1 81.12 1 MET B C 1
ATOM 2117 O O . MET B 1 1 ? 16.453 31.938 9.562 1 81.12 1 MET B O 1
ATOM 2121 N N . GLU B 1 2 ? 18.062 31.641 11.102 1 90 2 GLU B N 1
ATOM 2122 C CA . GLU B 1 2 ? 17.562 30.328 11.5 1 90 2 GLU B CA 1
ATOM 2123 C C . GLU B 1 2 ? 16.156 30.422 12.078 1 90 2 GLU B C 1
ATOM 2125 O O . GLU B 1 2 ? 15.305 29.578 11.781 1 90 2 GLU B O 1
ATOM 2130 N N . ASN B 1 3 ? 15.938 31.531 12.836 1 94.5 3 ASN B N 1
ATOM 2131 C CA . ASN B 1 3 ? 14.625 31.703 13.445 1 94.5 3 ASN B CA 1
ATOM 2132 C C . ASN B 1 3 ? 13.555 32 12.398 1 94.5 3 ASN B C 1
ATOM 2134 O O . ASN B 1 3 ? 12.43 31.5 12.5 1 94.5 3 ASN B O 1
ATOM 2138 N N . LEU B 1 4 ? 13.859 32.781 11.461 1 96.19 4 LEU B N 1
ATOM 2139 C CA . LEU B 1 4 ? 12.93 33.094 10.383 1 96.19 4 LEU B CA 1
ATOM 2140 C C . LEU B 1 4 ? 12.609 31.828 9.578 1 96.19 4 LEU B C 1
ATOM 2142 O O . LEU B 1 4 ? 11.453 31.578 9.234 1 96.19 4 LEU B O 1
ATOM 2146 N N . TYR B 1 5 ? 13.656 31.062 9.281 1 96.38 5 TYR B N 1
ATOM 2147 C CA . TYR B 1 5 ? 13.453 29.797 8.578 1 96.38 5 TYR B CA 1
ATOM 2148 C C . TYR B 1 5 ? 12.531 28.875 9.375 1 96.38 5 TYR B C 1
ATOM 2150 O O . TYR B 1 5 ? 11.633 28.25 8.805 1 96.38 5 TYR B O 1
ATOM 2158 N N . ALA B 1 6 ? 12.781 28.797 10.648 1 96.62 6 ALA B N 1
ATOM 2159 C CA . ALA B 1 6 ? 11.977 27.969 11.539 1 96.62 6 ALA B CA 1
ATOM 2160 C C . ALA B 1 6 ? 10.516 28.406 11.516 1 96.62 6 ALA B C 1
ATOM 2162 O O . ALA B 1 6 ? 9.609 27.562 11.508 1 96.62 6 ALA B O 1
ATOM 2163 N N . LEU B 1 7 ? 10.312 29.688 11.508 1 97.69 7 LEU B N 1
ATOM 2164 C CA . LEU B 1 7 ? 8.961 30.234 11.453 1 97.69 7 LEU B CA 1
ATOM 2165 C C . LEU B 1 7 ? 8.273 29.844 10.148 1 97.69 7 LEU B C 1
ATOM 2167 O O . LEU B 1 7 ? 7.137 29.375 10.164 1 97.69 7 LEU B O 1
ATOM 2171 N N . ILE B 1 8 ? 8.922 30 9.094 1 97.69 8 ILE B N 1
ATOM 2172 C CA . ILE B 1 8 ? 8.359 29.719 7.777 1 97.69 8 ILE B CA 1
ATOM 2173 C C . ILE B 1 8 ? 8.055 28.234 7.656 1 97.69 8 ILE B C 1
ATOM 2175 O O . ILE B 1 8 ? 6.965 27.844 7.23 1 97.69 8 ILE B O 1
ATOM 2179 N N . LEU B 1 9 ? 8.977 27.375 8.062 1 96.69 9 LEU B N 1
ATOM 2180 C CA . LEU B 1 9 ? 8.781 25.922 7.98 1 96.69 9 LEU B CA 1
ATOM 2181 C C . LEU B 1 9 ? 7.672 25.469 8.922 1 96.69 9 LEU B C 1
ATOM 2183 O O . LEU B 1 9 ? 6.941 24.531 8.617 1 96.69 9 LEU B O 1
ATOM 2187 N N . GLY B 1 10 ? 7.602 26.141 10.086 1 97.88 10 GLY B N 1
ATOM 2188 C CA . GLY B 1 10 ? 6.48 25.859 10.969 1 97.88 10 GLY B CA 1
ATOM 2189 C C . GLY B 1 10 ? 5.137 26.188 10.344 1 97.88 10 GLY B C 1
ATOM 2190 O O . GLY B 1 10 ? 4.172 25.438 10.516 1 97.88 10 GLY B O 1
ATOM 2191 N N . ILE B 1 11 ? 5.07 27.281 9.625 1 98 11 ILE B N 1
ATOM 2192 C CA . ILE B 1 11 ? 3.852 27.672 8.914 1 98 11 ILE B CA 1
ATOM 2193 C C . ILE B 1 11 ? 3.523 26.625 7.848 1 98 11 ILE B C 1
ATOM 2195 O O . ILE B 1 11 ? 2.385 26.156 7.758 1 98 11 ILE B O 1
ATOM 2199 N N . ILE B 1 12 ? 4.504 26.188 7.109 1 97.06 12 ILE B N 1
ATOM 2200 C CA . ILE B 1 12 ? 4.312 25.219 6.047 1 97.06 12 ILE B CA 1
ATOM 2201 C C . ILE B 1 12 ? 3.809 23.906 6.637 1 97.06 12 ILE B C 1
ATOM 2203 O O . ILE B 1 12 ? 2.842 23.312 6.141 1 97.06 12 ILE B O 1
ATOM 2207 N N . GLU B 1 13 ? 4.43 23.516 7.695 1 96.94 13 GLU B N 1
ATOM 2208 C CA . GLU B 1 13 ? 4.039 22.281 8.367 1 96.94 13 GLU B CA 1
ATOM 2209 C C . GLU B 1 13 ? 2.594 22.359 8.859 1 96.94 13 GLU B C 1
ATOM 2211 O O . GLU B 1 13 ? 1.793 21.453 8.578 1 96.94 13 GLU B O 1
ATOM 2216 N N . GLY B 1 14 ? 2.238 23.406 9.523 1 97.75 14 GLY B N 1
ATOM 2217 C CA . GLY B 1 14 ? 0.89 23.578 10.047 1 97.75 14 GLY B CA 1
ATOM 2218 C C . GLY B 1 14 ? -0.166 23.656 8.961 1 97.75 14 GLY B C 1
ATOM 2219 O O . GLY B 1 14 ? -1.261 23.109 9.109 1 97.75 14 GLY B O 1
ATOM 2220 N N . LEU B 1 15 ? 0.167 24.266 7.844 1 96.88 15 LEU B N 1
ATOM 2221 C CA . LEU B 1 15 ? -0.763 24.453 6.738 1 96.88 15 LEU B CA 1
ATOM 2222 C C . LEU B 1 15 ? -1.015 23.141 6.004 1 96.88 15 LEU B C 1
ATOM 2224 O O . LEU B 1 15 ? -2.133 22.891 5.555 1 96.88 15 LEU B O 1
ATOM 2228 N N . THR B 1 16 ? -0.014 22.312 5.957 1 96.69 16 THR B N 1
ATOM 2229 C CA . THR B 1 16 ? -0.08 21.266 4.938 1 96.69 16 THR B CA 1
ATOM 2230 C C . THR B 1 16 ? -0.218 19.891 5.582 1 96.69 16 THR B C 1
ATOM 2232 O O . THR B 1 16 ? -0.576 18.922 4.914 1 96.69 16 THR B O 1
ATOM 2235 N N . GLU B 1 17 ? -0.004 19.766 6.875 1 95.44 17 GLU B N 1
ATOM 2236 C CA . GLU B 1 17 ? 0.031 18.453 7.516 1 95.44 17 GLU B CA 1
ATOM 2237 C C . GLU B 1 17 ? -1.322 17.75 7.418 1 95.44 17 GLU B C 1
ATOM 2239 O O . GLU B 1 17 ? -1.387 16.547 7.172 1 95.44 17 GLU B O 1
ATOM 2244 N N . PHE B 1 18 ? -2.408 18.531 7.562 1 95.81 18 PHE B N 1
ATOM 2245 C CA . PHE B 1 18 ? -3.705 17.875 7.652 1 95.81 18 PHE B CA 1
ATOM 2246 C C . PHE B 1 18 ? -4.523 18.109 6.387 1 95.81 18 PHE B C 1
ATOM 2248 O O . PHE B 1 18 ? -5.523 17.422 6.148 1 95.81 18 PHE B O 1
ATOM 2255 N N . LEU B 1 19 ? -4.102 19.078 5.516 1 95.88 19 LEU B N 1
ATOM 2256 C CA . LEU B 1 19 ? -4.691 19.172 4.184 1 95.88 19 LEU B CA 1
ATOM 2257 C C . LEU B 1 19 ? -4.207 18.047 3.291 1 95.88 19 LEU B C 1
ATOM 2259 O O . LEU B 1 19 ? -3.057 17.609 3.398 1 95.88 19 LEU B O 1
ATOM 2263 N N . PRO B 1 20 ? -5.094 17.516 2.486 1 96.44 20 PRO B N 1
ATOM 2264 C CA . PRO B 1 20 ? -4.723 16.359 1.673 1 96.44 20 PRO B CA 1
ATOM 2265 C C . PRO B 1 20 ? -3.879 16.734 0.456 1 96.44 20 PRO B C 1
ATOM 2267 O O . PRO B 1 20 ? -4.219 16.359 -0.671 1 96.44 20 PRO B O 1
ATOM 2270 N N . ILE B 1 21 ? -2.693 17.375 0.708 1 95.94 21 ILE B N 1
ATOM 2271 C CA . ILE B 1 21 ? -1.902 17.906 -0.4 1 95.94 21 ILE B CA 1
ATOM 2272 C C . ILE B 1 21 ? -0.438 17.5 -0.222 1 95.94 21 ILE B C 1
ATOM 2274 O O . ILE B 1 21 ? 0.43 17.969 -0.968 1 95.94 21 ILE B O 1
ATOM 2278 N N . SER B 1 22 ? -0.104 16.688 0.79 1 94.12 22 SER B N 1
ATOM 2279 C CA . SER B 1 22 ? 1.227 16.141 1.056 1 94.12 22 SER B CA 1
ATOM 2280 C C . SER B 1 22 ? 2.131 17.203 1.692 1 94.12 22 SER B C 1
ATOM 2282 O O . SER B 1 22 ? 2.725 18.016 0.993 1 94.12 22 SER B O 1
ATOM 2284 N N . SER B 1 23 ? 2.404 17.078 2.934 1 93.44 23 SER B N 1
ATOM 2285 C CA . SER B 1 23 ? 3.303 18 3.623 1 93.44 23 SER B CA 1
ATOM 2286 C C . SER B 1 23 ? 4.754 17.766 3.223 1 93.44 23 SER B C 1
ATOM 2288 O O . SER B 1 23 ? 5.547 18.703 3.148 1 93.44 23 SER B O 1
ATOM 2290 N N . THR B 1 24 ? 5.098 16.516 2.914 1 85.44 24 THR B N 1
ATOM 2291 C CA . THR B 1 24 ? 6.449 16.156 2.498 1 85.44 24 THR B CA 1
ATOM 2292 C C . THR B 1 24 ? 6.867 16.953 1.265 1 85.44 24 THR B C 1
ATOM 2294 O O . THR B 1 24 ? 7.953 17.531 1.232 1 85.44 24 THR B O 1
ATOM 2297 N N . GLY B 1 25 ? 6.016 16.969 0.34 1 83.12 25 GLY B N 1
ATOM 2298 C CA . GLY B 1 25 ? 6.301 17.734 -0.861 1 83.12 25 GLY B CA 1
ATOM 2299 C C . GLY B 1 25 ? 6.531 19.219 -0.588 1 83.12 25 GLY B C 1
ATOM 2300 O O . GLY B 1 25 ? 7.461 19.812 -1.132 1 83.12 25 GLY B O 1
ATOM 2301 N N . HIS B 1 26 ? 5.793 19.781 0.242 1 91.81 26 HIS B N 1
ATOM 2302 C CA . HIS B 1 26 ? 5.887 21.203 0.549 1 91.81 26 HIS B CA 1
ATOM 2303 C C . HIS B 1 26 ? 7.137 21.516 1.366 1 91.81 26 HIS B C 1
ATOM 2305 O O . HIS B 1 26 ? 7.762 22.562 1.187 1 91.81 26 HIS B O 1
ATOM 2311 N N . MET B 1 27 ? 7.465 20.625 2.215 1 90.44 27 MET B N 1
ATOM 2312 C CA . MET B 1 27 ? 8.672 20.828 3.014 1 90.44 27 MET B CA 1
ATOM 2313 C C . MET B 1 27 ? 9.922 20.766 2.141 1 90.44 27 MET B C 1
ATOM 2315 O O . MET B 1 27 ? 10.852 21.547 2.33 1 90.44 27 MET B O 1
ATOM 2319 N N . ILE B 1 28 ? 9.891 19.875 1.223 1 83.38 28 ILE B N 1
ATOM 2320 C CA . ILE B 1 28 ? 10.992 19.797 0.267 1 83.38 28 ILE B CA 1
ATOM 2321 C C . ILE B 1 28 ? 11.086 21.094 -0.524 1 83.38 28 ILE B C 1
ATOM 2323 O O . ILE B 1 28 ? 12.164 21.672 -0.641 1 83.38 28 ILE B O 1
ATOM 2327 N N . LEU B 1 29 ? 10.039 21.547 -0.984 1 84 29 LEU B N 1
ATOM 2328 C CA . LEU B 1 29 ? 10 22.781 -1.748 1 84 29 LEU B CA 1
ATOM 2329 C C . LEU B 1 29 ? 10.43 23.969 -0.884 1 84 29 LEU B C 1
ATOM 2331 O O . LEU B 1 29 ? 11.219 24.812 -1.32 1 84 29 LEU B O 1
ATOM 2335 N N . GLY B 1 30 ? 9.906 24.016 0.297 1 86.88 30 GLY B N 1
ATOM 2336 C CA . GLY B 1 30 ? 10.234 25.094 1.204 1 86.88 30 GLY B CA 1
ATOM 2337 C C . GLY B 1 30 ? 11.719 25.172 1.532 1 86.88 30 GLY B C 1
ATOM 2338 O O . GLY B 1 30 ? 12.328 26.25 1.45 1 86.88 30 GLY B O 1
ATOM 2339 N N . THR B 1 31 ? 12.312 24.031 1.826 1 88.19 31 THR B N 1
ATOM 2340 C CA . THR B 1 31 ? 13.727 24.031 2.193 1 88.19 31 THR B CA 1
ATOM 2341 C C . THR B 1 31 ? 14.602 24.344 0.984 1 88.19 31 THR B C 1
ATOM 2343 O O . THR B 1 31 ? 15.641 24.984 1.118 1 88.19 31 THR B O 1
ATOM 2346 N N . THR B 1 32 ? 14.133 23.969 -0.131 1 82.88 32 THR B N 1
ATOM 2347 C CA . THR B 1 32 ? 14.875 24.25 -1.358 1 82.88 32 THR B CA 1
ATOM 2348 C C . THR B 1 32 ? 14.82 25.75 -1.691 1 82.88 32 THR B C 1
ATOM 2350 O O . THR B 1 32 ? 15.852 26.359 -1.979 1 82.88 32 THR B O 1
ATOM 2353 N N . ILE B 1 33 ? 13.719 26.297 -1.654 1 85.06 33 ILE B N 1
ATOM 2354 C CA . ILE B 1 33 ? 13.523 27.703 -1.992 1 85.06 33 ILE B CA 1
ATOM 2355 C C . ILE B 1 33 ? 14.297 28.594 -1.008 1 85.06 33 ILE B C 1
ATOM 2357 O O . ILE B 1 33 ? 14.906 29.594 -1.399 1 85.06 33 ILE B O 1
ATOM 2361 N N . LEU B 1 34 ? 14.344 28.156 0.234 1 89.75 34 LEU B N 1
ATOM 2362 C CA . LEU B 1 34 ? 15.016 28.938 1.271 1 89.75 34 LEU B CA 1
ATOM 2363 C C . LEU B 1 34 ? 16.516 28.688 1.243 1 89.75 34 LEU B C 1
ATOM 2365 O O . LEU B 1 34 ? 17.281 29.375 1.925 1 89.75 34 LEU B O 1
ATOM 2369 N N . GLY B 1 35 ? 16.938 27.641 0.509 1 86.25 35 GLY B N 1
ATOM 2370 C CA . GLY B 1 35 ? 18.359 27.312 0.389 1 86.25 35 GLY B CA 1
ATOM 2371 C C . GLY B 1 35 ? 18.938 26.688 1.644 1 86.25 35 GLY B C 1
ATOM 2372 O O . GLY B 1 35 ? 20.094 26.938 1.996 1 86.25 35 GLY B O 1
ATOM 2373 N N . ILE B 1 36 ? 18.125 26 2.361 1 88.19 36 ILE B N 1
ATOM 2374 C CA . ILE B 1 36 ? 18.562 25.375 3.605 1 88.19 36 ILE B CA 1
ATOM 2375 C C . ILE B 1 36 ? 19.312 24.078 3.303 1 88.19 36 ILE B C 1
ATOM 2377 O O . ILE B 1 36 ? 18.797 23.203 2.602 1 88.19 36 ILE B O 1
ATOM 2381 N N . ASP B 1 37 ? 20.531 24.016 3.738 1 85.81 37 ASP B N 1
ATOM 2382 C CA . ASP B 1 37 ? 21.25 22.75 3.738 1 85.81 37 ASP B CA 1
ATOM 2383 C C . ASP B 1 37 ? 20.781 21.844 4.883 1 85.81 37 ASP B C 1
ATOM 2385 O O . ASP B 1 37 ? 20.922 22.219 6.055 1 85.81 37 ASP B O 1
ATOM 2389 N N . ILE B 1 38 ? 20.266 20.766 4.566 1 87.12 38 ILE B N 1
ATOM 2390 C CA . ILE B 1 38 ? 19.672 19.891 5.566 1 87.12 38 ILE B CA 1
ATOM 2391 C C . ILE B 1 38 ? 20.781 19.156 6.336 1 87.12 38 ILE B C 1
ATOM 2393 O O . ILE B 1 38 ? 21.094 18 6.031 1 87.12 38 ILE B O 1
ATOM 2397 N N . ASP B 1 39 ? 21.25 19.812 7.266 1 87.88 39 ASP B N 1
ATOM 2398 C CA . ASP B 1 39 ? 22.219 19.188 8.164 1 87.88 39 ASP B CA 1
ATOM 2399 C C . ASP B 1 39 ? 21.516 18.422 9.273 1 87.88 39 ASP B C 1
ATOM 2401 O O . ASP B 1 39 ? 20.312 18.156 9.195 1 87.88 39 ASP B O 1
ATOM 2405 N N . GLU B 1 40 ? 22.203 18.094 10.305 1 87 40 GLU B N 1
ATOM 2406 C CA . GLU B 1 40 ? 21.656 17.234 11.359 1 87 40 GLU B CA 1
ATOM 2407 C C . GLU B 1 40 ? 20.578 17.953 12.148 1 87 40 GLU B C 1
ATOM 2409 O O . GLU B 1 40 ? 19.578 17.344 12.531 1 87 40 GLU B O 1
ATOM 2414 N N . PHE B 1 41 ? 20.766 19.172 12.367 1 90.06 41 PHE B N 1
ATOM 2415 C CA . PHE B 1 41 ? 19.766 19.953 13.109 1 90.06 41 PHE B CA 1
ATOM 2416 C C . PHE B 1 41 ? 18.453 20.016 12.336 1 90.06 41 PHE B C 1
ATOM 2418 O O . PHE B 1 41 ? 17.391 19.719 12.875 1 90.06 41 PHE B O 1
ATOM 2425 N N . TRP B 1 42 ? 18.531 20.422 11.094 1 91.12 42 TRP B N 1
ATOM 2426 C CA . TRP B 1 42 ? 17.312 20.625 10.312 1 91.12 42 TRP B CA 1
ATOM 2427 C C . TRP B 1 42 ? 16.594 19.312 10.07 1 91.12 42 TRP B C 1
ATOM 2429 O O . TRP B 1 42 ? 15.359 19.281 10 1 91.12 42 TRP B O 1
ATOM 2439 N N . LYS B 1 43 ? 17.344 18.281 9.945 1 88.62 43 LYS B N 1
ATOM 2440 C CA . LYS B 1 43 ? 16.734 16.969 9.867 1 88.62 43 LYS B CA 1
ATOM 2441 C C . LYS B 1 43 ? 15.883 16.672 11.109 1 88.62 43 LYS B C 1
ATOM 2443 O O . LYS B 1 43 ? 14.727 16.281 10.992 1 88.62 43 LYS B O 1
ATOM 2448 N N . SER B 1 44 ? 16.5 16.891 12.188 1 90.25 44 SER B N 1
ATOM 2449 C CA . SER B 1 44 ? 15.805 16.688 13.461 1 90.25 44 SER B CA 1
ATOM 2450 C C . SER B 1 44 ? 14.625 17.656 13.594 1 90.25 44 SER B C 1
ATOM 2452 O O . SER B 1 44 ? 13.555 17.266 14.055 1 90.25 44 SER B O 1
ATOM 2454 N N . PHE B 1 45 ? 14.891 18.891 13.211 1 92.62 45 PHE B N 1
ATOM 2455 C CA . PHE B 1 45 ? 13.891 19.953 13.266 1 92.62 45 PHE B CA 1
ATOM 2456 C C . PHE B 1 45 ? 12.633 19.547 12.5 1 92.62 45 PHE B C 1
ATOM 2458 O O . PHE B 1 45 ? 11.523 19.625 13.039 1 92.62 45 PHE B O 1
ATOM 2465 N N . LEU B 1 46 ? 12.773 19.031 11.336 1 91.88 46 LEU B N 1
ATOM 2466 C CA . LEU B 1 46 ? 11.648 18.688 10.469 1 91.88 46 LEU B CA 1
ATOM 2467 C C . LEU B 1 46 ? 10.836 17.547 11.062 1 91.88 46 LEU B C 1
ATOM 2469 O O . LEU B 1 46 ? 9.609 17.516 10.945 1 91.88 46 LEU B O 1
ATOM 2473 N N . ILE B 1 47 ? 11.453 16.688 11.719 1 89.25 47 ILE B N 1
ATOM 2474 C CA . ILE B 1 47 ? 10.789 15.539 12.32 1 89.25 47 ILE B CA 1
ATOM 2475 C C . ILE B 1 47 ? 10.031 15.977 13.578 1 89.25 47 ILE B C 1
ATOM 2477 O O . ILE B 1 47 ? 8.867 15.633 13.758 1 89.25 47 ILE B O 1
ATOM 2481 N N . ILE B 1 48 ? 10.617 16.797 14.352 1 90.06 48 ILE B N 1
ATOM 2482 C CA . ILE B 1 48 ? 10.094 17.156 15.664 1 90.06 48 ILE B CA 1
ATOM 2483 C C . ILE B 1 48 ? 8.914 18.109 15.508 1 90.06 48 ILE B C 1
ATOM 2485 O O . ILE B 1 48 ? 7.93 18.016 16.25 1 90.06 48 ILE B O 1
ATOM 2489 N N . ILE B 1 49 ? 8.992 19.016 14.602 1 93.19 49 ILE B N 1
ATOM 2490 C CA . ILE B 1 49 ? 7.953 20.031 14.539 1 93.19 49 ILE B CA 1
ATOM 2491 C C . ILE B 1 49 ? 6.641 19.422 14.062 1 93.19 49 ILE B C 1
ATO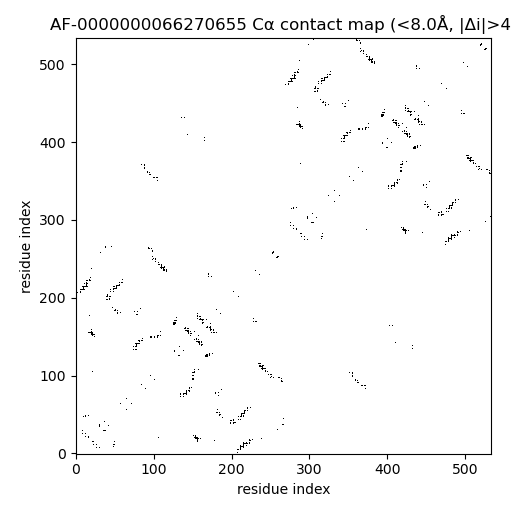M 2493 O O . ILE B 1 49 ? 5.574 20.016 14.203 1 93.19 49 ILE B O 1
ATOM 2497 N N . GLN B 1 50 ? 6.68 18.234 13.453 1 93.56 50 GLN B N 1
ATOM 2498 C CA . GLN B 1 50 ? 5.453 17.531 13.102 1 93.56 50 GLN B CA 1
ATOM 2499 C C . GLN B 1 50 ? 4.613 17.234 14.336 1 93.56 50 GLN B C 1
ATOM 2501 O O . GLN B 1 50 ? 3.385 17.156 14.258 1 93.56 50 GLN B O 1
ATOM 2506 N N . LEU B 1 51 ? 5.246 17.078 15.438 1 94 51 LEU B N 1
ATOM 2507 C CA . LEU B 1 51 ? 4.555 16.797 16.688 1 94 51 LEU B CA 1
ATOM 2508 C C . LEU B 1 51 ? 3.73 18 17.125 1 94 51 LEU B C 1
ATOM 2510 O O . LEU B 1 51 ? 2.729 17.859 17.828 1 94 51 LEU B O 1
ATOM 2514 N N . GLY B 1 52 ? 4.203 19.188 16.734 1 96.62 52 GLY B N 1
ATOM 2515 C CA . GLY B 1 52 ? 3.373 20.359 16.969 1 96.62 52 GLY B CA 1
ATOM 2516 C C . GLY B 1 52 ? 2.018 20.281 16.281 1 96.62 52 GLY B C 1
ATOM 2517 O O . GLY B 1 52 ? 0.996 20.609 16.891 1 96.62 52 GLY B O 1
ATOM 2518 N N . SER B 1 53 ? 2.053 19.812 15.094 1 97.06 53 SER B N 1
ATOM 2519 C CA . SER B 1 53 ? 0.802 19.656 14.359 1 97.06 53 SER B CA 1
ATOM 2520 C C . SER B 1 53 ? -0.062 18.562 14.984 1 97.06 53 SER B C 1
ATOM 2522 O O . SER B 1 53 ? -1.29 18.672 15.008 1 97.06 53 SER B O 1
ATOM 2524 N N . ILE B 1 54 ? 0.522 17.562 15.523 1 96.88 54 ILE B N 1
ATOM 2525 C CA . ILE B 1 54 ? -0.221 16.484 16.156 1 96.88 54 ILE B CA 1
ATOM 2526 C C . ILE B 1 54 ? -0.884 16.984 17.438 1 96.88 54 ILE B C 1
ATOM 2528 O O . ILE B 1 54 ? -2.025 16.625 17.734 1 96.88 54 ILE B O 1
ATOM 2532 N N . LEU B 1 55 ? -0.17 17.75 18.141 1 97.81 55 LEU B N 1
ATOM 2533 C CA . LEU B 1 55 ? -0.73 18.359 19.344 1 97.81 55 LEU B CA 1
ATOM 2534 C C . LEU B 1 55 ? -1.972 19.172 19.016 1 97.81 55 LEU B C 1
ATOM 2536 O O . LEU B 1 55 ? -2.902 19.25 19.828 1 97.81 55 LEU B O 1
ATOM 2540 N N . ALA B 1 56 ? -2.004 19.781 17.859 1 98.44 56 ALA B N 1
ATOM 2541 C CA . ALA B 1 56 ? -3.166 20.547 17.422 1 98.44 56 ALA B CA 1
ATOM 2542 C C . ALA B 1 56 ? -4.402 19.656 17.312 1 98.44 56 ALA B C 1
ATOM 2544 O O . ALA B 1 56 ? -5.504 20.062 17.688 1 98.44 56 ALA B O 1
ATOM 2545 N N . VAL B 1 57 ? -4.23 18.469 16.797 1 98 57 VAL B N 1
ATOM 2546 C CA . VAL B 1 57 ? -5.344 17.531 16.656 1 98 57 VAL B CA 1
ATOM 2547 C C . VAL B 1 57 ? -5.871 17.172 18.047 1 98 57 VAL B C 1
ATOM 2549 O O . VAL B 1 57 ? -7.086 17.125 18.266 1 98 57 VAL B O 1
ATOM 2552 N N . ILE B 1 58 ? -5.035 16.891 18.969 1 97.81 58 ILE B N 1
ATOM 2553 C CA . ILE B 1 58 ? -5.418 16.547 20.328 1 97.81 58 ILE B CA 1
ATOM 2554 C C . ILE B 1 58 ? -6.184 17.703 20.969 1 97.81 58 ILE B C 1
ATOM 2556 O O . ILE B 1 58 ? -7.207 17.5 21.625 1 97.81 58 ILE B O 1
ATOM 2560 N N . PHE B 1 59 ? -5.703 18.859 20.703 1 97.81 59 PHE B N 1
ATOM 2561 C CA . PHE B 1 59 ? -6.324 20.047 21.25 1 97.81 59 PHE B CA 1
ATOM 2562 C C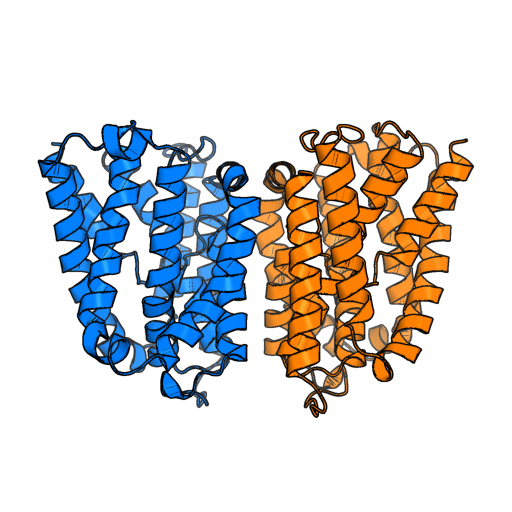 . PHE B 1 59 ? -7.73 20.234 20.688 1 97.81 59 PHE B C 1
ATOM 2564 O O . PHE B 1 59 ? -8.68 20.469 21.438 1 97.81 59 PHE B O 1
ATOM 2571 N N . VAL B 1 60 ? -7.902 20.125 19.438 1 97.75 60 VAL B N 1
ATOM 2572 C CA . VAL B 1 60 ? -9.172 20.391 18.781 1 97.75 60 VAL B CA 1
ATOM 2573 C C . VAL B 1 60 ? -10.172 19.281 19.109 1 97.75 60 VAL B C 1
ATOM 2575 O O . VAL B 1 60 ? -11.367 19.547 19.281 1 97.75 60 VAL B O 1
ATOM 2578 N N . PHE B 1 61 ? -9.672 18.062 19.25 1 97.5 61 PHE B N 1
ATOM 2579 C CA . PHE B 1 61 ? -10.562 16.922 19.422 1 97.5 61 PHE B CA 1
ATOM 2580 C C . PHE B 1 61 ? -10.516 16.406 20.859 1 97.5 61 PHE B C 1
ATOM 2582 O O . PHE B 1 61 ? -10.875 15.258 21.109 1 97.5 61 PHE B O 1
ATOM 2589 N N . TRP B 1 62 ? -10.07 17.172 21.812 1 96.62 62 TRP B N 1
ATOM 2590 C CA . TRP B 1 62 ? -9.828 16.719 23.172 1 96.62 62 TRP B CA 1
ATOM 2591 C C . TRP B 1 62 ? -11.094 16.125 23.781 1 96.62 62 TRP B C 1
ATOM 2593 O O . TRP B 1 62 ? -11.039 15.117 24.5 1 96.62 62 TRP B O 1
ATOM 2603 N N . ARG B 1 63 ? -12.297 16.609 23.5 1 94.88 63 ARG B N 1
ATOM 2604 C CA . ARG B 1 63 ? -13.539 16.109 24.078 1 94.88 63 ARG B CA 1
ATOM 2605 C C . ARG B 1 63 ? -13.875 14.727 23.547 1 94.88 63 ARG B C 1
ATOM 2607 O O . ARG B 1 63 ? -14.266 13.836 24.297 1 94.88 63 ARG B O 1
ATOM 2614 N N . LYS B 1 64 ? -13.672 14.625 22.281 1 92.94 64 LYS B N 1
ATOM 2615 C CA . LYS B 1 64 ? -13.953 13.336 21.656 1 92.94 64 LYS B CA 1
ATOM 2616 C C . LYS B 1 64 ? -12.969 12.266 22.141 1 92.94 64 LYS B C 1
ATOM 2618 O O . LYS B 1 64 ? -13.352 11.109 22.344 1 92.94 64 LYS B O 1
ATOM 2623 N N . LEU B 1 65 ? -11.75 12.672 22.359 1 95.38 65 LEU B N 1
ATOM 2624 C CA . LEU B 1 65 ? -10.695 11.75 22.75 1 95.38 65 LEU B CA 1
ATOM 2625 C C . LEU B 1 65 ? -10.875 11.297 24.203 1 95.38 65 LEU B C 1
ATOM 2627 O O . LEU B 1 65 ? -10.438 10.211 24.578 1 95.38 65 LEU B O 1
ATOM 2631 N N . PHE B 1 66 ? -11.664 12.031 24.984 1 93.06 66 PHE B N 1
ATOM 2632 C CA . PHE B 1 66 ? -11.805 11.68 26.391 1 93.06 66 PHE B CA 1
ATOM 2633 C C . PHE B 1 66 ? -13.211 11.172 26.688 1 93.06 66 PHE B C 1
ATOM 2635 O O . PHE B 1 66 ? -13.57 10.953 27.859 1 93.06 66 PHE B O 1
ATOM 2642 N N . GLN B 1 67 ? -14.086 10.977 25.719 1 90.69 67 GLN B N 1
ATOM 2643 C CA . GLN B 1 67 ? -15.461 10.523 25.906 1 90.69 67 GLN B CA 1
ATOM 2644 C C . GLN B 1 67 ? -15.523 9.008 26.047 1 90.69 67 GLN B C 1
ATOM 2646 O O . GLN B 1 67 ? -16.531 8.461 26.484 1 90.69 67 GLN B O 1
ATOM 2651 N N . GLY B 1 68 ? -14.445 8.281 25.766 1 87.69 68 GLY B N 1
ATOM 2652 C CA . GLY B 1 68 ? -14.477 6.832 25.906 1 87.69 68 GLY B CA 1
ATOM 2653 C C . GLY B 1 68 ? -13.328 6.145 25.188 1 87.69 68 GLY B C 1
ATOM 2654 O O . GLY B 1 68 ? -12.516 6.801 24.547 1 87.69 68 GLY B O 1
ATOM 2655 N N . LEU B 1 69 ? -13.391 4.895 25.328 1 94 69 LEU B N 1
ATOM 2656 C CA . LEU B 1 69 ? -12.281 4.09 24.828 1 94 69 LEU B CA 1
ATOM 2657 C C . LEU B 1 69 ? -12.555 3.652 23.391 1 94 69 LEU B C 1
ATOM 2659 O O . LEU B 1 69 ? -11.641 3.209 22.688 1 94 69 LEU B O 1
ATOM 2663 N N . ASP B 1 70 ? -13.758 3.846 22.938 1 95.25 70 ASP B N 1
ATOM 2664 C CA . ASP B 1 70 ? -14.172 3.342 21.625 1 95.25 70 ASP B CA 1
ATOM 2665 C C . ASP B 1 70 ? -13.352 3.969 20.516 1 95.25 70 ASP B C 1
ATOM 2667 O O . ASP B 1 70 ? -12.828 3.26 19.641 1 95.25 70 ASP B O 1
ATOM 2671 N N . ILE B 1 71 ? -13.18 5.262 20.578 1 95.81 71 ILE B N 1
ATOM 2672 C CA . ILE B 1 71 ? -12.445 5.957 19.531 1 95.81 71 ILE B CA 1
ATOM 2673 C C . ILE B 1 71 ? -10.984 5.512 19.531 1 95.81 71 ILE B C 1
ATOM 2675 O O . ILE B 1 71 ? -10.383 5.32 18.469 1 95.81 71 ILE B O 1
ATOM 2679 N N . TRP B 1 72 ? -10.461 5.289 20.672 1 97 72 TRP B N 1
ATOM 2680 C CA . TRP B 1 72 ? -9.07 4.863 20.781 1 97 72 TRP B CA 1
ATOM 2681 C C . TRP B 1 72 ? -8.883 3.467 20.188 1 97 72 TRP B C 1
ATOM 2683 O O . TRP B 1 72 ? -7.867 3.188 19.547 1 97 72 TRP B O 1
ATOM 2693 N N . LEU B 1 73 ? -9.789 2.633 20.406 1 97.44 73 LEU B N 1
ATOM 2694 C CA . LEU B 1 73 ? -9.727 1.28 19.859 1 97.44 73 LEU B CA 1
ATOM 2695 C C . LEU B 1 73 ? -9.805 1.301 18.344 1 97.44 73 LEU B C 1
ATOM 2697 O O . LEU B 1 73 ? -9.07 0.576 17.672 1 97.44 73 LEU B O 1
ATOM 2701 N N . LYS B 1 74 ? -10.664 2.146 17.859 1 97.69 74 LYS B N 1
ATOM 2702 C CA . LYS B 1 74 ? -10.781 2.281 16.406 1 97.69 74 LYS B CA 1
ATOM 2703 C C . LYS B 1 74 ? -9.492 2.844 15.805 1 97.69 74 LYS B C 1
ATOM 2705 O O . LYS B 1 74 ? -9.055 2.4 14.742 1 97.69 74 LYS B O 1
ATOM 2710 N N . LEU B 1 75 ? -8.922 3.752 16.516 1 98.19 75 LEU B N 1
ATOM 2711 C CA . LEU B 1 75 ? -7.676 4.336 16.031 1 98.19 75 LEU B CA 1
ATOM 2712 C C . LEU B 1 75 ? -6.543 3.316 16.094 1 98.19 75 LEU B C 1
ATOM 2714 O O . LEU B 1 75 ? -5.684 3.287 15.211 1 98.19 75 LEU B O 1
ATOM 2718 N N . ALA B 1 76 ? -6.559 2.488 17.094 1 97.81 76 ALA B N 1
ATOM 2719 C CA . ALA B 1 76 ? -5.555 1.433 17.203 1 97.81 76 ALA B CA 1
ATOM 2720 C C . ALA B 1 76 ? -5.688 0.431 16.062 1 97.81 76 ALA B C 1
ATOM 2722 O O . ALA B 1 76 ? -4.695 0.051 15.445 1 97.81 76 ALA B O 1
ATOM 2723 N N . VAL B 1 77 ? -6.898 0.103 15.758 1 97.56 77 VAL B N 1
ATOM 2724 C CA . VAL B 1 77 ? -7.164 -0.833 14.672 1 97.56 77 VAL B CA 1
ATOM 2725 C C . VAL B 1 77 ? -6.789 -0.198 13.336 1 97.56 77 VAL B C 1
ATOM 2727 O O . VAL B 1 77 ? -6.223 -0.86 12.469 1 97.56 77 VAL B O 1
ATOM 2730 N N . GLY B 1 78 ? -7.098 1.076 13.219 1 98.12 78 GLY B N 1
ATOM 2731 C CA . GLY B 1 78 ? -6.746 1.802 12.008 1 98.12 78 GLY B CA 1
ATOM 2732 C C . GLY B 1 78 ? -5.246 1.954 11.812 1 98.12 78 GLY B C 1
ATOM 2733 O O . GLY B 1 78 ? -4.75 1.892 10.688 1 98.12 78 GLY B O 1
ATOM 2734 N N . PHE B 1 79 ? -4.547 2.057 12.883 1 97.94 79 PHE B N 1
ATOM 2735 C CA . PHE B 1 79 ? -3.102 2.25 12.852 1 97.94 79 PHE B CA 1
ATOM 2736 C C . PHE B 1 79 ? -2.383 0.929 12.609 1 97.94 79 PHE B C 1
ATOM 2738 O O . PHE B 1 79 ? -1.28 0.909 12.055 1 97.94 79 PHE B O 1
ATOM 2745 N N . PHE B 1 80 ? -2.961 -0.141 12.898 1 96.06 80 PHE B N 1
ATOM 2746 C CA . PHE B 1 80 ? -2.336 -1.456 12.977 1 96.06 80 PHE B CA 1
ATOM 2747 C C . PHE B 1 80 ? -1.677 -1.82 11.656 1 96.06 80 PHE B C 1
ATOM 2749 O O . PHE B 1 80 ? -0.489 -2.146 11.617 1 96.06 80 PHE B O 1
ATOM 2756 N N . PRO B 1 81 ? -2.363 -1.718 10.539 1 95.94 81 PRO B N 1
ATOM 2757 C CA . PRO B 1 81 ? -1.715 -2.072 9.273 1 95.94 81 PRO B CA 1
ATOM 2758 C C . PRO B 1 81 ? -0.493 -1.207 8.977 1 95.94 81 PRO B C 1
ATOM 2760 O O . PRO B 1 81 ? 0.571 -1.731 8.641 1 95.94 81 PRO B O 1
ATOM 2763 N N . THR B 1 82 ? -0.627 0.017 9.156 1 95.75 82 THR B N 1
ATOM 2764 C CA . THR B 1 82 ? 0.464 0.943 8.875 1 95.75 82 THR B CA 1
ATOM 2765 C C . THR B 1 82 ? 1.627 0.72 9.836 1 95.75 82 THR B C 1
ATOM 2767 O O . THR B 1 82 ? 2.791 0.749 9.43 1 95.75 82 THR B O 1
ATOM 2770 N N . GLY B 1 83 ? 1.302 0.487 11.07 1 95.31 83 GLY B N 1
ATOM 2771 C CA . GLY B 1 83 ? 2.33 0.247 12.07 1 95.31 83 GLY B CA 1
ATOM 2772 C C . GLY B 1 83 ? 3.148 -1.001 11.797 1 95.31 83 GLY B C 1
ATOM 2773 O O . GLY B 1 83 ? 4.379 -0.969 11.859 1 95.31 83 GLY B O 1
ATOM 2774 N N . VAL B 1 84 ? 2.531 -2.053 11.445 1 92.94 84 VAL B N 1
ATOM 2775 C CA . VAL B 1 84 ? 3.209 -3.324 11.211 1 92.94 84 VAL B CA 1
ATOM 2776 C C . VAL B 1 84 ? 4.039 -3.244 9.938 1 92.94 84 VAL B C 1
ATOM 2778 O O . VAL B 1 84 ? 5.215 -3.613 9.93 1 92.94 84 VAL B O 1
ATOM 2781 N N . ILE B 1 85 ? 3.439 -2.758 8.859 1 92.56 85 ILE B N 1
ATOM 2782 C CA . ILE B 1 85 ? 4.164 -2.635 7.598 1 92.56 85 ILE B CA 1
ATOM 2783 C C . ILE B 1 85 ? 5.363 -1.71 7.781 1 92.56 85 ILE B C 1
ATOM 2785 O O . ILE B 1 85 ? 6.469 -2.023 7.336 1 92.56 85 ILE B O 1
ATOM 2789 N N . GLY B 1 86 ? 5.125 -0.628 8.438 1 92.06 86 GLY B N 1
ATOM 2790 C CA . GLY B 1 86 ? 6.191 0.328 8.688 1 92.06 86 GLY B CA 1
ATOM 2791 C C . GLY B 1 86 ? 7.352 -0.261 9.461 1 92.06 86 GLY B C 1
ATOM 2792 O O . GLY B 1 86 ? 8.508 0.056 9.195 1 92.06 86 GLY B O 1
ATOM 2793 N N . LEU B 1 87 ? 7.09 -1.098 10.383 1 88.06 87 LEU B N 1
ATOM 2794 C CA . LEU B 1 87 ? 8.117 -1.729 11.203 1 88.06 87 LEU B CA 1
ATOM 2795 C C . LEU B 1 87 ? 9.094 -2.521 10.336 1 88.06 87 LEU B C 1
ATOM 2797 O O . LEU B 1 87 ? 10.297 -2.537 10.609 1 88.06 87 LEU B O 1
ATOM 2801 N N . PHE B 1 88 ? 8.617 -3.084 9.266 1 84.75 88 PHE B N 1
ATOM 2802 C CA . PHE B 1 88 ? 9.461 -3.977 8.484 1 84.75 88 PHE B CA 1
ATOM 2803 C C . PHE B 1 88 ? 10.016 -3.258 7.258 1 84.75 88 PHE B C 1
ATOM 2805 O O . PHE B 1 88 ? 11.055 -3.648 6.719 1 84.75 88 PHE B O 1
ATOM 2812 N N . VAL B 1 89 ? 9.359 -2.143 6.859 1 87.38 89 VAL B N 1
ATOM 2813 C CA . VAL B 1 89 ? 9.75 -1.555 5.578 1 87.38 89 VAL B CA 1
ATOM 2814 C C . VAL B 1 89 ? 10.406 -0.195 5.809 1 87.38 89 VAL B C 1
ATOM 2816 O O . VAL B 1 89 ? 11.047 0.35 4.914 1 87.38 89 VAL B O 1
ATOM 2819 N N . ALA B 1 90 ? 10.297 0.365 6.977 1 85.12 90 ALA B N 1
ATOM 2820 C CA . ALA B 1 90 ? 10.68 1.748 7.246 1 85.12 90 ALA B CA 1
ATOM 2821 C C . ALA B 1 90 ? 12.141 1.988 6.902 1 85.12 90 ALA B C 1
ATOM 2823 O O . ALA B 1 90 ? 12.492 3.021 6.328 1 85.12 90 ALA B O 1
ATOM 2824 N N . LYS B 1 91 ? 13.008 1.067 7.203 1 81.88 91 LYS B N 1
ATOM 2825 C CA . LYS B 1 91 ? 14.438 1.231 7 1 81.88 91 LYS B CA 1
ATOM 2826 C C . LYS B 1 91 ? 14.781 1.287 5.512 1 81.88 91 LYS B C 1
ATOM 2828 O O . LYS B 1 91 ? 15.852 1.775 5.133 1 81.88 91 LYS B O 1
ATOM 2833 N N . TYR B 1 92 ? 13.844 0.848 4.723 1 79.62 92 TYR B N 1
ATOM 2834 C CA . TYR B 1 92 ? 14.133 0.745 3.297 1 79.62 92 TYR B CA 1
ATOM 2835 C C . TYR B 1 92 ? 13.398 1.828 2.512 1 79.62 92 TYR B C 1
ATOM 2837 O O . TYR B 1 92 ? 13.578 1.947 1.296 1 79.62 92 TYR B O 1
ATOM 2845 N N . LEU B 1 93 ? 12.664 2.629 3.191 1 83.81 93 LEU B N 1
ATOM 2846 C CA . LEU B 1 93 ? 11.805 3.607 2.535 1 83.81 93 LEU B CA 1
ATOM 2847 C C . LEU B 1 93 ? 12.617 4.777 1.998 1 83.81 93 LEU B C 1
ATOM 2849 O O . LEU B 1 93 ? 12.141 5.543 1.162 1 83.81 93 LEU B O 1
ATOM 2853 N N . ASN B 1 94 ? 13.844 4.941 2.488 1 82.12 94 ASN B N 1
ATOM 2854 C CA . ASN B 1 94 ? 14.695 6.023 2.006 1 82.12 94 ASN B CA 1
ATOM 2855 C C . ASN B 1 94 ? 14.922 5.93 0.5 1 82.12 94 ASN B C 1
ATOM 2857 O O . ASN B 1 94 ? 15.055 6.953 -0.177 1 82.12 94 ASN B O 1
ATOM 2861 N N . ALA B 1 95 ? 14.852 4.695 -0.01 1 82.19 95 ALA B N 1
ATOM 2862 C CA . ALA B 1 95 ? 15.062 4.484 -1.439 1 82.19 95 ALA B CA 1
ATOM 2863 C C . ALA B 1 95 ? 13.922 5.074 -2.256 1 82.19 95 ALA B C 1
ATOM 2865 O O . ALA B 1 95 ? 14.094 5.41 -3.43 1 82.19 95 ALA B O 1
ATOM 2866 N N . LEU B 1 96 ? 12.812 5.242 -1.595 1 85.12 96 LEU B N 1
ATOM 2867 C CA . LEU B 1 96 ? 11.633 5.758 -2.289 1 85.12 96 LEU B CA 1
ATOM 2868 C C . LEU B 1 96 ? 11.617 7.285 -2.268 1 85.12 96 LEU B C 1
ATOM 2870 O O . LEU B 1 96 ? 10.852 7.91 -3.002 1 85.12 96 LEU B O 1
ATOM 2874 N N . PHE B 1 97 ? 12.375 7.805 -1.427 1 83.25 97 PHE B N 1
ATOM 2875 C CA . PHE B 1 97 ? 12.406 9.258 -1.307 1 83.25 97 PHE B CA 1
ATOM 2876 C C . PHE B 1 97 ? 13.156 9.883 -2.479 1 83.25 97 PHE B C 1
ATOM 2878 O O . PHE B 1 97 ? 14.297 10.336 -2.324 1 83.25 97 PHE B O 1
ATOM 2885 N N . ASN B 1 98 ? 12.516 9.977 -3.592 1 84.06 98 ASN B N 1
ATOM 2886 C CA . ASN B 1 98 ? 12.977 10.516 -4.867 1 84.06 98 ASN B CA 1
ATOM 2887 C C . ASN B 1 98 ? 11.961 11.492 -5.461 1 84.06 98 ASN B C 1
ATOM 2889 O O . ASN B 1 98 ? 10.758 11.312 -5.301 1 84.06 98 ASN B O 1
ATOM 2893 N N . GLY B 1 99 ? 12.602 12.477 -6.094 1 86.56 99 GLY B N 1
ATOM 2894 C CA . GLY B 1 99 ? 11.758 13.539 -6.625 1 86.56 99 GLY B CA 1
ATOM 2895 C C . GLY B 1 99 ? 10.703 13.031 -7.594 1 86.56 99 GLY B C 1
ATOM 2896 O O . GLY B 1 99 ? 9.57 13.516 -7.598 1 86.56 99 GLY B O 1
ATOM 2897 N N . TRP B 1 100 ? 11.031 12.055 -8.367 1 88.38 100 TRP B N 1
ATOM 2898 C CA . TRP B 1 100 ? 10.102 11.555 -9.367 1 88.38 100 TRP B CA 1
ATOM 2899 C C . TRP B 1 100 ? 8.961 10.773 -8.711 1 88.38 100 TRP B C 1
ATOM 2901 O O . TRP B 1 100 ? 7.832 10.789 -9.203 1 88.38 100 TRP B O 1
ATOM 2911 N N . VAL B 1 101 ? 9.281 10.094 -7.625 1 91.12 101 VAL B N 1
ATOM 2912 C CA . VAL B 1 101 ? 8.25 9.406 -6.855 1 91.12 101 VAL B CA 1
ATOM 2913 C C . VAL B 1 101 ? 7.273 10.43 -6.273 1 91.12 101 VAL B C 1
ATOM 2915 O O . VAL B 1 101 ? 6.059 10.258 -6.367 1 91.12 101 VAL B O 1
ATOM 2918 N N . VAL B 1 102 ? 7.812 11.5 -5.746 1 91.75 102 VAL B N 1
ATOM 2919 C CA . VAL B 1 102 ? 6.992 12.555 -5.152 1 91.75 102 VAL B CA 1
ATOM 2920 C C . VAL B 1 102 ? 6.074 13.156 -6.215 1 91.75 102 VAL B C 1
ATOM 2922 O O . VAL B 1 102 ? 4.871 13.305 -5.992 1 91.75 102 VAL B O 1
ATOM 2925 N N . VAL B 1 103 ? 6.652 13.461 -7.391 1 92.44 103 VAL B N 1
ATOM 2926 C CA . VAL B 1 103 ? 5.887 14.016 -8.5 1 92.44 103 VAL B CA 1
ATOM 2927 C C . VAL B 1 103 ? 4.75 13.062 -8.875 1 92.44 103 VAL B C 1
ATOM 2929 O O . VAL B 1 103 ? 3.588 13.477 -8.953 1 92.44 103 VAL B O 1
ATOM 2932 N N . GLY B 1 104 ? 5.102 11.852 -9.078 1 93.81 104 GLY B N 1
ATOM 2933 C CA . GLY B 1 104 ? 4.117 10.859 -9.492 1 93.81 104 GLY B CA 1
ATOM 2934 C C . GLY B 1 104 ? 2.979 10.711 -8.5 1 93.81 104 GLY B C 1
ATOM 2935 O O . GLY B 1 104 ? 1.809 10.688 -8.883 1 93.81 104 GLY B O 1
ATOM 2936 N N . MET B 1 105 ? 3.312 10.648 -7.234 1 95 105 MET B N 1
ATOM 2937 C CA . MET B 1 105 ? 2.309 10.398 -6.207 1 95 105 MET B CA 1
ATOM 2938 C C . MET B 1 105 ? 1.45 11.633 -5.965 1 95 105 MET B C 1
ATOM 2940 O O . MET B 1 105 ? 0.262 11.523 -5.66 1 95 105 MET B O 1
ATOM 2944 N N . LEU B 1 106 ? 2.029 12.828 -6.121 1 95.88 106 LEU B N 1
ATOM 2945 C CA . LEU B 1 106 ? 1.237 14.055 -6.062 1 95.88 106 LEU B CA 1
ATOM 2946 C C . LEU B 1 106 ? 0.159 14.055 -7.141 1 95.88 106 LEU B C 1
ATOM 2948 O O . LEU B 1 106 ? -1.021 14.258 -6.844 1 95.88 106 LEU B O 1
ATOM 2952 N N . ILE B 1 107 ? 0.544 13.766 -8.367 1 96.19 107 ILE B N 1
ATOM 2953 C CA . ILE B 1 107 ? -0.375 13.789 -9.5 1 96.19 107 ILE B CA 1
ATOM 2954 C C . ILE B 1 107 ? -1.398 12.672 -9.359 1 96.19 107 ILE B C 1
ATOM 2956 O O . ILE B 1 107 ? -2.602 12.891 -9.516 1 96.19 107 ILE B O 1
ATOM 2960 N N . PHE B 1 108 ? -0.923 11.516 -9.023 1 96.44 108 PHE B N 1
ATOM 2961 C CA . PHE B 1 108 ? -1.808 10.367 -8.867 1 96.44 108 PHE B CA 1
ATOM 2962 C C . PHE B 1 108 ? -2.867 10.641 -7.805 1 96.44 108 PHE B C 1
ATOM 2964 O O . PHE B 1 108 ? -4.059 10.438 -8.039 1 96.44 108 PHE B O 1
ATOM 2971 N N . GLY B 1 109 ? -2.396 11.094 -6.664 1 96.31 109 GLY B N 1
ATOM 2972 C CA . GLY B 1 109 ? -3.34 11.422 -5.605 1 96.31 109 GLY B CA 1
ATOM 2973 C C . GLY B 1 109 ? -4.348 12.477 -6.008 1 96.31 109 GLY B C 1
ATOM 2974 O O . GLY B 1 109 ? -5.523 12.391 -5.652 1 96.31 109 GLY B O 1
ATOM 2975 N N . GLY B 1 110 ? -3.871 13.461 -6.715 1 97.75 110 GLY B N 1
ATOM 2976 C CA . GLY B 1 110 ? -4.773 14.492 -7.203 1 97.75 110 GLY B CA 1
ATOM 2977 C C . GLY B 1 110 ? -5.832 13.961 -8.148 1 97.75 110 GLY B C 1
ATOM 2978 O O . GLY B 1 110 ? -7.016 14.273 -8.008 1 97.75 110 GLY B O 1
ATOM 2979 N N . VAL B 1 111 ? -5.465 13.117 -9.078 1 96.94 111 VAL B N 1
ATOM 2980 C CA . VAL B 1 111 ? -6.383 12.523 -10.047 1 96.94 111 VAL B CA 1
ATOM 2981 C C . VAL B 1 111 ? -7.414 11.664 -9.32 1 96.94 111 VAL B C 1
ATOM 2983 O O . VAL B 1 111 ? -8.609 11.719 -9.641 1 96.94 111 VAL B O 1
ATOM 2986 N N . VAL B 1 112 ? -6.98 10.922 -8.32 1 96.81 112 VAL B N 1
ATOM 2987 C CA . VAL B 1 112 ? -7.875 10.039 -7.574 1 96.81 112 VAL B CA 1
ATOM 2988 C C . VAL B 1 112 ? -8.93 10.867 -6.848 1 96.81 112 VAL B C 1
ATOM 2990 O O . VAL B 1 112 ? -10.117 10.523 -6.863 1 96.81 112 VAL B O 1
ATOM 2993 N N . PHE B 1 113 ? -8.539 11.961 -6.242 1 96.81 113 PHE B N 1
ATOM 2994 C CA . PHE B 1 113 ? -9.492 12.836 -5.57 1 96.81 113 PHE B CA 1
ATOM 2995 C C . PHE B 1 113 ? -10.555 13.32 -6.547 1 96.81 113 PHE B C 1
ATOM 2997 O O . PHE B 1 113 ? -11.75 13.289 -6.238 1 96.81 113 PHE B O 1
ATOM 3004 N N . ILE B 1 114 ? -10.133 13.75 -7.711 1 96.81 114 ILE B N 1
ATOM 3005 C CA . ILE B 1 114 ? -11.055 14.305 -8.703 1 96.81 114 ILE B CA 1
ATOM 3006 C C . ILE B 1 114 ? -12.008 13.211 -9.188 1 96.81 114 ILE B C 1
ATOM 3008 O O . ILE B 1 114 ? -13.219 13.414 -9.242 1 96.81 114 ILE B O 1
ATOM 3012 N N . LEU B 1 115 ? -11.516 12.062 -9.438 1 95.06 115 LEU B N 1
ATOM 3013 C CA . LEU B 1 115 ? -12.328 10.961 -9.938 1 95.06 115 LEU B CA 1
ATOM 3014 C C . LEU B 1 115 ? -13.367 10.531 -8.906 1 95.06 115 LEU B C 1
ATOM 3016 O O . LEU B 1 115 ? -14.531 10.305 -9.242 1 95.06 115 LEU B O 1
ATOM 3020 N N . ILE B 1 116 ? -12.969 10.422 -7.668 1 95.19 116 ILE B N 1
ATOM 3021 C CA . ILE B 1 116 ? -13.867 9.984 -6.605 1 95.19 116 ILE B CA 1
ATOM 3022 C C . ILE B 1 116 ? -14.984 11.016 -6.418 1 95.19 116 ILE B C 1
ATOM 3024 O O . ILE B 1 116 ? -16.156 10.648 -6.309 1 95.19 116 ILE B O 1
ATOM 3028 N N . GLU B 1 117 ? -14.594 12.297 -6.418 1 95.06 117 GLU B N 1
ATOM 3029 C CA . GLU B 1 117 ? -15.586 13.344 -6.211 1 95.06 117 GLU B CA 1
ATOM 3030 C C . GLU B 1 117 ? -16.562 13.43 -7.383 1 95.06 117 GLU B C 1
ATOM 3032 O O . GLU B 1 117 ? -17.75 13.672 -7.195 1 95.06 117 GLU B O 1
ATOM 3037 N N . LEU B 1 118 ? -16.047 13.219 -8.594 1 93.56 118 LEU B N 1
ATOM 3038 C CA . LEU B 1 118 ? -16.922 13.195 -9.758 1 93.56 118 LEU B CA 1
ATOM 3039 C C . LEU B 1 118 ? -17.859 12 -9.703 1 93.56 118 LEU B C 1
ATOM 3041 O O . LEU B 1 118 ? -19.047 12.125 -10.031 1 93.56 118 LEU B O 1
ATOM 3045 N N . ALA B 1 119 ? -17.391 10.883 -9.211 1 91.94 119 ALA B N 1
ATOM 3046 C CA . ALA B 1 119 ? -18.203 9.664 -9.102 1 91.94 119 ALA B CA 1
ATOM 3047 C C . ALA B 1 119 ? -19.234 9.789 -7.98 1 91.94 119 ALA B C 1
ATOM 3049 O O . ALA B 1 119 ? -20.281 9.148 -8.031 1 91.94 119 ALA B O 1
ATOM 3050 N N . HIS B 1 120 ? -18.891 10.562 -7.012 1 92.69 120 HIS B N 1
ATOM 3051 C CA . HIS B 1 120 ? -19.75 10.688 -5.844 1 92.69 120 HIS B CA 1
ATOM 3052 C C . HIS B 1 120 ? -20.656 11.914 -5.953 1 92.69 120 HIS B C 1
ATOM 3054 O O . HIS B 1 120 ? -21.188 12.391 -4.953 1 92.69 120 HIS B O 1
ATOM 3060 N N . LYS B 1 121 ? -20.812 12.422 -7.102 1 89.12 121 LYS B N 1
ATOM 3061 C CA . LYS B 1 121 ? -21.688 13.578 -7.277 1 89.12 121 LYS B CA 1
ATOM 3062 C C . LYS B 1 121 ? -23.094 13.281 -6.777 1 89.12 121 LYS B C 1
ATOM 3064 O O . LYS B 1 121 ? -23.688 12.266 -7.145 1 89.12 121 LYS B O 1
ATOM 3069 N N . ASN B 1 122 ? -23.625 14.008 -5.836 1 86 122 ASN B N 1
ATOM 3070 C CA . ASN B 1 122 ? -24.969 13.914 -5.273 1 86 122 ASN B CA 1
ATOM 3071 C C . ASN B 1 122 ? -25.141 12.633 -4.461 1 86 122 ASN B C 1
ATOM 3073 O O . ASN B 1 122 ? -26.266 12.133 -4.324 1 86 122 ASN B O 1
ATOM 3077 N N . LYS B 1 123 ? -24.062 12.102 -4.055 1 88.75 123 LYS B N 1
ATOM 3078 C CA . LYS B 1 123 ? -24.125 10.867 -3.279 1 88.75 123 LYS B CA 1
ATOM 3079 C C . LYS B 1 123 ? -24.531 11.141 -1.832 1 88.75 123 LYS B C 1
ATOM 3081 O O . LYS B 1 123 ? -24.062 12.117 -1.234 1 88.75 123 LYS B O 1
ATOM 3086 N N . GLN B 1 124 ? -25.375 10.219 -1.369 1 91.62 124 GLN B N 1
ATOM 3087 C CA . GLN B 1 124 ? -25.656 10.219 0.062 1 91.62 124 GLN B CA 1
ATOM 3088 C C . GLN B 1 124 ? -24.781 9.203 0.795 1 91.62 124 GLN B C 1
ATOM 3090 O O . GLN B 1 124 ? -24.906 7.992 0.591 1 91.62 124 GLN B O 1
ATOM 3095 N N . TYR B 1 125 ? -23.984 9.672 1.641 1 94.06 125 TYR B N 1
ATOM 3096 C CA . TYR B 1 125 ? -23.062 8.82 2.381 1 94.06 125 TYR B CA 1
ATOM 3097 C C . TYR B 1 125 ? -23.766 8.133 3.543 1 94.06 125 TYR B C 1
ATOM 3099 O O . TYR B 1 125 ? -24.688 8.703 4.148 1 94.06 125 TYR B O 1
ATOM 3107 N N . ARG B 1 126 ? -23.312 6.996 3.904 1 94.56 126 ARG B N 1
ATOM 3108 C CA . ARG B 1 126 ? -23.969 6.18 4.926 1 94.56 126 ARG B CA 1
ATOM 3109 C C . ARG B 1 126 ? -23.422 6.52 6.316 1 94.56 126 ARG B C 1
ATOM 3111 O O . ARG B 1 126 ? -24.156 6.426 7.305 1 94.56 126 ARG B O 1
ATOM 3118 N N . ILE B 1 127 ? -22.156 6.863 6.434 1 97.12 127 ILE B N 1
ATOM 3119 C CA . ILE B 1 127 ? -21.516 7.141 7.715 1 97.12 127 ILE B CA 1
ATOM 3120 C C . ILE B 1 127 ? -21.422 8.648 7.93 1 97.12 127 ILE B C 1
ATOM 3122 O O . ILE B 1 127 ? -20.734 9.344 7.184 1 97.12 127 ILE B O 1
ATOM 3126 N N . ASN B 1 128 ? -22.078 9.109 9.031 1 97.12 128 ASN B N 1
ATOM 3127 C CA . ASN B 1 128 ? -22.188 10.555 9.219 1 97.12 128 ASN B CA 1
ATOM 3128 C C . ASN B 1 128 ? -21.656 10.984 10.586 1 97.12 128 ASN B C 1
ATOM 3130 O O . ASN B 1 128 ? -21.781 12.148 10.961 1 97.12 128 ASN B O 1
ATOM 3134 N N . SER B 1 129 ? -21.094 10 11.305 1 96.81 129 SER B N 1
ATOM 3135 C CA . SER B 1 129 ? -20.453 10.312 12.57 1 96.81 129 SER B CA 1
ATOM 3136 C C . SER B 1 129 ? -19.328 9.328 12.875 1 96.81 129 SER B C 1
ATOM 3138 O O . SER B 1 129 ? -19.281 8.227 12.32 1 96.81 129 SER B O 1
ATOM 3140 N N . LEU B 1 130 ? -18.453 9.703 13.727 1 96.69 130 LEU B N 1
ATOM 3141 C CA . LEU B 1 130 ? -17.312 8.875 14.094 1 96.69 130 LEU B CA 1
ATOM 3142 C C . LEU B 1 130 ? -17.766 7.59 14.781 1 96.69 130 LEU B C 1
ATOM 3144 O O . LEU B 1 130 ? -17.156 6.539 14.609 1 96.69 130 LEU B O 1
ATOM 3148 N N . GLU B 1 131 ? -18.844 7.703 15.5 1 95.81 131 GLU B N 1
ATOM 3149 C CA . GLU B 1 131 ? -19.359 6.582 16.281 1 95.81 131 GLU B CA 1
ATOM 3150 C C . GLU B 1 131 ? -19.844 5.457 15.367 1 95.81 131 GLU B C 1
ATOM 3152 O O . GLU B 1 131 ? -19.844 4.289 15.758 1 95.81 131 GLU B O 1
ATOM 3157 N N . GLU B 1 132 ? -20.188 5.785 14.172 1 97.38 132 GLU B N 1
ATOM 3158 C CA . GLU B 1 132 ? -20.766 4.82 13.234 1 97.38 132 GLU B CA 1
ATOM 3159 C C . GLU B 1 132 ? -19.672 3.994 12.562 1 97.38 132 GLU B C 1
ATOM 3161 O O . GLU B 1 132 ? -19.953 2.971 11.938 1 97.38 132 GLU B O 1
ATOM 3166 N N . ILE B 1 133 ? -18.453 4.418 12.703 1 97.5 133 ILE B N 1
ATOM 3167 C CA . ILE B 1 133 ? -17.359 3.736 12.023 1 97.5 133 ILE B CA 1
ATOM 3168 C C . ILE B 1 133 ? -17.125 2.369 12.664 1 97.5 133 ILE B C 1
ATOM 3170 O O . ILE B 1 133 ? -16.984 2.264 13.883 1 97.5 133 ILE B O 1
ATOM 3174 N N . SER B 1 134 ? -17.078 1.314 11.875 1 97.31 134 SER B N 1
ATOM 3175 C CA . SER B 1 134 ? -16.812 -0.031 12.375 1 97.31 134 SER B CA 1
ATOM 3176 C C . SER B 1 134 ? -15.312 -0.3 12.453 1 97.31 134 SER B C 1
ATOM 3178 O O . SER B 1 134 ? -14.516 0.418 11.844 1 97.31 134 SER B O 1
ATOM 3180 N N . PHE B 1 135 ? -14.945 -1.306 13.172 1 96.62 135 PHE B N 1
ATOM 3181 C CA . PHE B 1 135 ? -13.547 -1.721 13.258 1 96.62 135 PHE B CA 1
ATOM 3182 C C . PHE B 1 135 ? -13.031 -2.174 11.898 1 96.62 135 PHE B C 1
ATOM 3184 O O . PHE B 1 135 ? -11.867 -1.933 11.562 1 96.62 135 PHE B O 1
ATOM 3191 N N . LYS B 1 136 ? -13.898 -2.789 11.164 1 95.38 136 LYS B N 1
ATOM 3192 C CA . LYS B 1 136 ? -13.547 -3.211 9.812 1 95.38 136 LYS B CA 1
ATOM 3193 C C . LYS B 1 136 ? -13.188 -2.012 8.938 1 95.38 136 LYS B C 1
ATOM 3195 O O . LYS B 1 136 ? -12.172 -2.025 8.242 1 95.38 136 LYS B O 1
ATOM 3200 N N . GLN B 1 137 ? -14.031 -1.04 9.031 1 97.25 137 GLN B N 1
ATOM 3201 C CA . GLN B 1 137 ? -13.789 0.175 8.258 1 97.25 137 GLN B CA 1
ATOM 3202 C C . GLN B 1 137 ? -12.508 0.865 8.703 1 97.25 137 GLN B C 1
ATOM 3204 O O . GLN B 1 137 ? -11.727 1.323 7.867 1 97.25 137 GLN B O 1
ATOM 3209 N N . ALA B 1 138 ? -12.297 0.885 10 1 98.25 138 ALA B N 1
ATOM 3210 C CA . ALA B 1 138 ? -11.07 1.473 10.531 1 98.25 138 ALA B CA 1
ATOM 3211 C C . ALA B 1 138 ? -9.844 0.743 10 1 98.25 138 ALA B C 1
ATOM 3213 O O . ALA B 1 138 ? -8.867 1.375 9.594 1 98.25 138 ALA B O 1
ATOM 3214 N N . PHE B 1 139 ? -9.898 -0.535 9.977 1 97.56 139 PHE B N 1
ATOM 3215 C CA . PHE B 1 139 ? -8.797 -1.355 9.484 1 97.56 139 PHE B CA 1
ATOM 3216 C C . PHE B 1 139 ? -8.531 -1.061 8.008 1 97.56 139 PHE B C 1
ATOM 3218 O O . PHE B 1 139 ? -7.375 -0.904 7.605 1 97.56 139 PHE B O 1
ATOM 3225 N N . CYS B 1 140 ? -9.578 -0.97 7.215 1 96.56 140 CYS B N 1
ATOM 3226 C CA . CYS B 1 140 ? -9.445 -0.688 5.789 1 96.56 140 CYS B CA 1
ATOM 3227 C C . CYS B 1 140 ? -8.805 0.676 5.559 1 96.56 140 CYS B C 1
ATOM 3229 O O . CYS B 1 140 ? -7.945 0.825 4.691 1 96.56 140 CYS B O 1
ATOM 3231 N N . ILE B 1 141 ? -9.188 1.623 6.332 1 97.88 141 ILE B N 1
ATOM 3232 C CA . ILE B 1 141 ? -8.594 2.951 6.211 1 97.88 141 ILE B CA 1
ATOM 3233 C C . ILE B 1 141 ? -7.098 2.877 6.52 1 97.88 141 ILE B C 1
ATOM 3235 O O . ILE B 1 141 ? -6.297 3.578 5.898 1 97.88 141 ILE B O 1
ATOM 3239 N N . GLY B 1 142 ? -6.762 2.053 7.473 1 97.69 142 GLY B N 1
ATOM 3240 C CA . GLY B 1 142 ? -5.359 1.831 7.773 1 97.69 142 GLY B CA 1
ATOM 3241 C C . GLY B 1 142 ? -4.57 1.301 6.59 1 97.69 142 GLY B C 1
ATOM 3242 O O . GLY B 1 142 ? -3.418 1.689 6.383 1 97.69 142 GLY B O 1
ATOM 3243 N N . ILE B 1 143 ? -5.207 0.489 5.836 1 95.81 143 ILE B N 1
ATOM 3244 C CA . ILE B 1 143 ? -4.582 -0.044 4.629 1 95.81 143 ILE B CA 1
ATOM 3245 C C . ILE B 1 143 ? -4.348 1.086 3.629 1 95.81 143 ILE B C 1
ATOM 3247 O O . ILE B 1 143 ? -3.264 1.194 3.049 1 95.81 143 ILE B O 1
ATOM 3251 N N . PHE B 1 144 ? -5.336 1.905 3.451 1 97.38 144 PHE B N 1
ATOM 3252 C CA . PHE B 1 144 ? -5.176 3.068 2.588 1 97.38 144 PHE B CA 1
ATOM 3253 C C . PHE B 1 144 ? -4.047 3.963 3.09 1 97.38 144 PHE B C 1
ATOM 3255 O O . PHE B 1 144 ? -3.199 4.398 2.309 1 97.38 144 PHE B O 1
ATOM 3262 N N . GLN B 1 145 ? -3.996 4.148 4.395 1 97.25 145 GLN B N 1
ATOM 3263 C CA . GLN B 1 145 ? -2.992 5.016 5.004 1 97.25 145 GLN B CA 1
ATOM 3264 C C . GLN B 1 145 ? -1.586 4.461 4.793 1 97.25 145 GLN B C 1
ATOM 3266 O O . GLN B 1 145 ? -0.624 5.223 4.676 1 97.25 145 GLN B O 1
ATOM 3271 N N . SER B 1 146 ? -1.518 3.18 4.707 1 95.75 146 SER B N 1
ATOM 3272 C CA . SER B 1 146 ? -0.209 2.553 4.543 1 95.75 146 SER B CA 1
ATOM 3273 C C . SER B 1 146 ? 0.462 3.01 3.25 1 95.75 146 SER B C 1
ATOM 3275 O O . SER B 1 146 ? 1.691 3.025 3.156 1 95.75 146 SER B O 1
ATOM 3277 N N . LEU B 1 147 ? -0.276 3.451 2.314 1 94.94 147 LEU B N 1
ATOM 3278 C CA . LEU B 1 147 ? 0.28 3.93 1.053 1 94.94 147 LEU B CA 1
ATOM 3279 C C . LEU B 1 147 ? 1.007 5.258 1.247 1 94.94 147 LEU B C 1
ATOM 3281 O O . LEU B 1 147 ? 1.785 5.676 0.387 1 94.94 147 LEU B O 1
ATOM 3285 N N . ALA B 1 148 ? 0.751 5.887 2.363 1 94.12 148 ALA B N 1
ATOM 3286 C CA . ALA B 1 148 ? 1.38 7.172 2.656 1 94.12 148 ALA B CA 1
ATOM 3287 C C . ALA B 1 148 ? 2.867 7 2.957 1 94.12 148 ALA B C 1
ATOM 3289 O O . ALA B 1 148 ? 3.611 7.98 3.018 1 94.12 148 ALA B O 1
ATOM 3290 N N . MET B 1 149 ? 3.275 5.777 3.09 1 92 149 MET B N 1
ATOM 3291 C CA . MET B 1 149 ? 4.699 5.504 3.264 1 92 149 MET B CA 1
ATOM 3292 C C . MET B 1 149 ? 5.477 5.84 1.994 1 92 149 MET B C 1
ATOM 3294 O O . MET B 1 149 ? 6.695 6.016 2.035 1 92 149 MET B O 1
ATOM 3298 N N . ILE B 1 150 ? 4.777 5.867 0.892 1 91.69 150 ILE B N 1
ATOM 3299 C CA . ILE B 1 150 ? 5.367 6.344 -0.353 1 91.69 150 ILE B CA 1
ATOM 3300 C C . ILE B 1 150 ? 5.383 7.871 -0.365 1 91.69 150 ILE B C 1
ATOM 3302 O O . ILE B 1 150 ? 4.332 8.508 -0.272 1 91.69 150 ILE B O 1
ATOM 3306 N N . PRO B 1 151 ? 6.574 8.469 -0.509 1 90.81 151 PRO B N 1
ATOM 3307 C CA . PRO B 1 151 ? 6.66 9.93 -0.438 1 90.81 151 PRO B CA 1
ATOM 3308 C C . PRO B 1 151 ? 5.789 10.617 -1.485 1 90.81 151 PRO B C 1
ATOM 3310 O O . PRO B 1 151 ? 5.723 10.172 -2.633 1 90.81 151 PRO B O 1
ATOM 3313 N N . GLY B 1 152 ? 5.141 11.695 -1.048 1 92.56 152 GLY B N 1
ATOM 3314 C CA . GLY B 1 152 ? 4.289 12.461 -1.949 1 92.56 152 GLY B CA 1
ATOM 3315 C C . GLY B 1 152 ? 2.836 12.031 -1.907 1 92.56 152 GLY B C 1
ATOM 3316 O O . GLY B 1 152 ? 1.959 12.734 -2.406 1 92.56 152 GLY B O 1
ATOM 3317 N N . THR B 1 153 ? 2.518 10.898 -1.316 1 94.94 153 THR B N 1
ATOM 3318 C CA . THR B 1 153 ? 1.162 10.359 -1.283 1 94.94 153 THR B CA 1
ATOM 3319 C C . THR B 1 153 ? 0.259 11.227 -0.408 1 94.94 153 THR B C 1
ATOM 3321 O O . THR B 1 153 ? -0.895 11.484 -0.76 1 94.94 153 THR B O 1
ATOM 3324 N N . SER B 1 154 ? 0.689 11.766 0.707 1 96.81 154 SER B N 1
ATOM 3325 C CA . SER B 1 154 ? -0.091 12.453 1.729 1 96.81 154 SER B CA 1
ATOM 3326 C C . SER B 1 154 ? -0.814 11.469 2.635 1 96.81 154 SER B C 1
ATOM 3328 O O . SER B 1 154 ? -1.715 10.75 2.191 1 96.81 154 SER B O 1
ATOM 3330 N N . ARG B 1 155 ? -0.461 11.398 3.826 1 96.62 155 ARG B N 1
ATOM 3331 C CA . ARG B 1 155 ? -1.111 10.539 4.805 1 96.62 155 ARG B CA 1
ATOM 3332 C C . ARG B 1 155 ? -2.59 10.883 4.945 1 96.62 155 ARG B C 1
ATOM 3334 O O . ARG B 1 155 ? -3.449 10 4.891 1 96.62 155 ARG B O 1
ATOM 3341 N N . SER B 1 156 ? -2.857 12.172 5.09 1 97.81 156 SER B N 1
ATOM 3342 C CA . SER B 1 156 ? -4.246 12.602 5.207 1 97.81 156 SER B CA 1
ATOM 3343 C C . SER B 1 156 ? -5.02 12.336 3.918 1 97.81 156 SER B C 1
ATOM 3345 O O . SER B 1 156 ? -6.172 11.891 3.959 1 97.81 156 SER B O 1
ATOM 3347 N N . GLY B 1 157 ? -4.359 12.555 2.811 1 97.69 157 GLY B N 1
ATOM 3348 C CA . GLY B 1 157 ? -5 12.273 1.537 1 97.69 157 GLY B CA 1
ATOM 3349 C C . GLY B 1 157 ? -5.402 10.82 1.384 1 97.69 157 GLY B C 1
ATOM 3350 O O . GLY B 1 157 ? -6.543 10.523 1.021 1 97.69 157 GLY B O 1
ATOM 3351 N N . ALA B 1 158 ? -4.496 9.93 1.664 1 97.94 158 ALA B N 1
ATOM 3352 C CA . ALA B 1 158 ? -4.742 8.5 1.515 1 97.94 158 ALA B CA 1
ATOM 3353 C C . ALA B 1 158 ? -5.859 8.031 2.443 1 97.94 158 ALA B C 1
ATOM 3355 O O . ALA B 1 158 ? -6.762 7.305 2.025 1 97.94 158 ALA B O 1
ATOM 3356 N N . SER B 1 159 ? -5.828 8.461 3.686 1 98.44 159 SER B N 1
ATOM 3357 C CA . SER B 1 159 ? -6.828 8.023 4.652 1 98.44 159 SER B CA 1
ATOM 3358 C C . SER B 1 159 ? -8.188 8.641 4.352 1 98.44 159 SER B C 1
ATOM 3360 O O . SER B 1 159 ? -9.227 8 4.547 1 98.44 159 SER B O 1
ATOM 3362 N N . ILE B 1 160 ? -8.25 9.883 3.854 1 98.12 160 ILE B N 1
ATOM 3363 C CA . ILE B 1 160 ? -9.508 10.516 3.479 1 98.12 160 ILE B CA 1
ATOM 3364 C C . ILE B 1 160 ? -10.117 9.797 2.277 1 98.12 160 ILE B C 1
ATOM 3366 O O . ILE B 1 160 ? -11.312 9.508 2.258 1 98.12 160 ILE B O 1
ATOM 3370 N N . ILE B 1 161 ? -9.305 9.531 1.312 1 97.44 161 ILE B N 1
ATOM 3371 C CA . ILE B 1 161 ? -9.758 8.773 0.149 1 97.44 161 ILE B CA 1
ATOM 3372 C C . ILE B 1 161 ? -10.359 7.445 0.598 1 97.44 161 ILE B C 1
ATOM 3374 O O . ILE B 1 161 ? -11.438 7.055 0.139 1 97.44 161 ILE B O 1
ATOM 3378 N N . GLY B 1 162 ? -9.648 6.762 1.473 1 97.88 162 GLY B N 1
ATOM 3379 C CA . GLY B 1 162 ? -10.195 5.539 2.037 1 97.88 162 GLY B CA 1
ATOM 3380 C C . GLY B 1 162 ? -11.555 5.73 2.688 1 97.88 162 GLY B C 1
ATOM 3381 O O . GLY B 1 162 ? -12.477 4.949 2.453 1 97.88 162 GLY B O 1
ATOM 3382 N N . GLY B 1 163 ? -11.688 6.781 3.457 1 97.94 163 GLY B N 1
ATOM 3383 C CA . GLY B 1 163 ? -12.961 7.09 4.086 1 97.94 163 GLY B CA 1
ATOM 3384 C C . GLY B 1 163 ? -14.078 7.332 3.084 1 97.94 163 GLY B C 1
ATOM 3385 O O . GLY B 1 163 ? -15.172 6.781 3.221 1 97.94 163 GLY B O 1
ATOM 3386 N N . LEU B 1 164 ? -13.812 8.109 2.049 1 96.94 164 LEU B N 1
ATOM 3387 C CA . LEU B 1 164 ? -14.812 8.406 1.031 1 96.94 164 LEU B CA 1
ATOM 3388 C C . LEU B 1 164 ? -15.273 7.137 0.327 1 96.94 164 LEU B C 1
ATOM 3390 O O . LEU B 1 164 ? -16.469 6.934 0.113 1 96.94 164 LEU B O 1
ATOM 3394 N N . LEU B 1 165 ? -14.367 6.289 0.063 1 96.06 165 LEU B N 1
ATOM 3395 C CA . LEU B 1 165 ? -14.672 5.055 -0.653 1 96.06 165 LEU B CA 1
ATOM 3396 C C . LEU B 1 165 ? -15.438 4.086 0.241 1 96.06 165 LEU B C 1
ATOM 3398 O O . LEU B 1 165 ? -16.172 3.227 -0.253 1 96.06 165 LEU B O 1
ATOM 3402 N N . LEU B 1 166 ? -15.281 4.227 1.53 1 96.5 166 LEU B N 1
ATOM 3403 C CA . LEU B 1 166 ? -15.977 3.373 2.49 1 96.5 166 LEU B CA 1
ATOM 3404 C C . LEU B 1 166 ? -17.25 4.043 2.992 1 96.5 166 LEU B C 1
ATOM 3406 O O . LEU B 1 166 ? -17.766 3.697 4.059 1 96.5 166 LEU B O 1
ATOM 3410 N N . GLU B 1 167 ? -17.641 5.168 2.357 1 95.56 167 GLU B N 1
ATOM 3411 C CA . GLU B 1 167 ? -18.953 5.777 2.492 1 95.56 167 GLU B CA 1
ATOM 3412 C C . GLU B 1 167 ? -19.016 6.719 3.691 1 95.56 167 GLU B C 1
ATOM 3414 O O . GLU B 1 167 ? -20.062 6.895 4.301 1 95.56 167 GLU B O 1
ATOM 3419 N N . PHE B 1 168 ? -17.875 7.215 4.086 1 97.62 168 PHE B N 1
ATOM 3420 C CA . PHE B 1 168 ? -17.875 8.312 5.043 1 97.62 168 PHE B CA 1
ATOM 3421 C C . PHE B 1 168 ? -18.219 9.633 4.359 1 97.62 168 PHE B C 1
ATOM 3423 O O . PHE B 1 168 ? -17.766 9.898 3.244 1 97.62 168 PHE B O 1
ATOM 3430 N N . ASN B 1 169 ? -19.062 10.406 5.023 1 96.75 169 ASN B N 1
ATOM 3431 C CA . ASN B 1 169 ? -19.141 11.75 4.465 1 96.75 169 ASN B CA 1
ATOM 3432 C C . ASN B 1 169 ? -17.828 12.508 4.613 1 96.75 169 ASN B C 1
ATOM 3434 O O . ASN B 1 169 ? -16.938 12.07 5.352 1 96.75 169 ASN B O 1
ATOM 3438 N N . ARG B 1 170 ? -17.703 13.602 3.934 1 96.62 170 ARG B N 1
ATOM 3439 C CA . ARG B 1 170 ? -16.422 14.312 3.811 1 96.62 170 ARG B CA 1
ATOM 3440 C C . ARG B 1 170 ? -15.914 14.742 5.176 1 96.62 170 ARG B C 1
ATOM 3442 O O . ARG B 1 170 ? -14.719 14.609 5.469 1 96.62 170 ARG B O 1
ATOM 3449 N N . LYS B 1 171 ? -16.766 15.242 5.996 1 96.88 171 LYS B N 1
ATOM 3450 C CA . LYS B 1 171 ? -16.359 15.734 7.312 1 96.88 171 LYS B CA 1
ATOM 3451 C C . LYS B 1 171 ? -15.859 14.594 8.195 1 96.88 171 LYS B C 1
ATOM 3453 O O . LYS B 1 171 ? -14.805 14.695 8.82 1 96.88 171 LYS B O 1
ATOM 3458 N N . VAL B 1 172 ? -16.562 13.484 8.211 1 97.69 172 VAL B N 1
ATOM 3459 C CA . VAL B 1 172 ? -16.203 12.344 9.039 1 97.69 172 VAL B CA 1
ATOM 3460 C C . VAL B 1 172 ? -14.898 11.719 8.531 1 97.69 172 VAL B C 1
ATOM 3462 O O . VAL B 1 172 ? -14.047 11.312 9.32 1 97.69 172 VAL B O 1
ATOM 3465 N N . ALA B 1 173 ? -14.758 11.641 7.215 1 98.12 173 ALA B N 1
ATOM 3466 C CA . ALA B 1 173 ? -13.516 11.141 6.633 1 98.12 173 ALA B CA 1
ATOM 3467 C C . ALA B 1 173 ? -12.32 11.969 7.09 1 98.12 173 ALA B C 1
ATOM 3469 O O . ALA B 1 173 ? -11.281 11.414 7.48 1 98.12 173 ALA B O 1
ATOM 3470 N N . ALA B 1 174 ? -12.477 13.258 7.102 1 97.75 174 ALA B N 1
ATOM 3471 C CA . ALA B 1 174 ? -11.406 14.164 7.527 1 97.75 174 ALA B CA 1
ATOM 3472 C C . ALA B 1 174 ? -11.133 14.016 9.023 1 97.75 174 ALA B C 1
ATOM 3474 O O . ALA B 1 174 ? -9.977 13.883 9.438 1 97.75 174 ALA B O 1
ATOM 3475 N N . GLU B 1 175 ? -12.188 13.992 9.773 1 97.94 175 GLU B N 1
ATOM 3476 C CA . GLU B 1 175 ? -12.039 13.891 11.219 1 97.94 175 GLU B CA 1
ATOM 3477 C C . GLU B 1 175 ? -11.297 12.609 11.602 1 97.94 175 GLU B C 1
ATOM 3479 O O . GLU B 1 175 ? -10.383 12.641 12.422 1 97.94 175 GLU B O 1
ATOM 3484 N N . PHE B 1 176 ? -11.742 11.547 11.031 1 98.44 176 PHE B N 1
ATOM 3485 C CA . PHE B 1 176 ? -11.109 10.273 11.367 1 98.44 176 PHE B CA 1
ATOM 3486 C C . PHE B 1 176 ? -9.648 10.258 10.922 1 98.44 176 PHE B C 1
ATOM 3488 O O . PHE B 1 176 ? -8.789 9.727 11.617 1 98.44 176 PHE B O 1
ATOM 3495 N N . SER B 1 177 ? -9.383 10.805 9.766 1 98.44 177 SER B N 1
ATOM 3496 C CA . SER B 1 177 ? -8.016 10.914 9.266 1 98.44 177 SER B CA 1
ATOM 3497 C C . SER B 1 177 ? -7.133 11.703 10.227 1 98.44 177 SER B C 1
ATOM 3499 O O . SER B 1 177 ? -6.016 11.281 10.531 1 98.44 177 SER B O 1
ATOM 3501 N N . PHE B 1 178 ? -7.656 12.852 10.695 1 98.31 178 PHE B N 1
ATOM 3502 C CA . PHE B 1 178 ? -6.895 13.688 11.617 1 98.31 178 PHE B CA 1
ATOM 3503 C C . PHE B 1 178 ? -6.613 12.945 12.922 1 98.31 178 PHE B C 1
ATOM 3505 O O . PHE B 1 178 ? -5.488 12.969 13.43 1 98.31 178 PHE B O 1
ATOM 3512 N N . LEU B 1 179 ? -7.57 12.219 13.359 1 98.25 179 LEU B N 1
ATOM 3513 C CA . LEU B 1 179 ? -7.418 11.484 14.609 1 98.25 179 LEU B CA 1
ATOM 3514 C C . LEU B 1 179 ? -6.445 10.32 14.438 1 98.25 179 LEU B C 1
ATOM 3516 O O . LEU B 1 179 ? -5.648 10.031 15.336 1 98.25 179 LEU B O 1
ATOM 3520 N N . LEU B 1 180 ? -6.527 9.695 13.328 1 98.25 180 LEU B N 1
ATOM 3521 C CA . LEU B 1 180 ? -5.664 8.555 13.039 1 98.25 180 LEU B CA 1
ATOM 3522 C C . LEU B 1 180 ? -4.203 8.984 12.984 1 98.25 180 LEU B C 1
ATOM 3524 O O . LEU B 1 180 ? -3.303 8.164 13.211 1 98.25 180 LEU B O 1
ATOM 3528 N N . ALA B 1 181 ? -3.957 10.266 12.781 1 97.56 181 ALA B N 1
ATOM 3529 C CA . ALA B 1 181 ? -2.604 10.812 12.742 1 97.56 181 ALA B CA 1
ATOM 3530 C C . ALA B 1 181 ? -1.939 10.734 14.109 1 97.56 181 ALA B C 1
ATOM 3532 O O . ALA B 1 181 ? -0.713 10.648 14.211 1 97.56 181 ALA B O 1
ATOM 3533 N N . ILE B 1 182 ? -2.68 10.688 15.117 1 97.25 182 ILE B N 1
ATOM 3534 C CA . ILE B 1 182 ? -2.148 10.742 16.484 1 97.25 182 ILE B CA 1
ATOM 3535 C C . ILE B 1 182 ? -1.28 9.516 16.75 1 97.25 182 ILE B C 1
ATOM 3537 O O . ILE B 1 182 ? -0.068 9.633 16.938 1 97.25 182 ILE B O 1
ATOM 3541 N N . PRO B 1 183 ? -1.87 8.312 16.656 1 97.31 183 PRO B N 1
ATOM 3542 C CA . PRO B 1 183 ? -0.989 7.168 16.891 1 97.31 183 PRO B CA 1
ATOM 3543 C C . PRO B 1 183 ? 0.046 6.98 15.789 1 97.31 183 PRO B C 1
ATOM 3545 O O . PRO B 1 183 ? 1.186 6.594 16.062 1 97.31 183 PRO B O 1
ATOM 3548 N N . THR B 1 184 ? -0.237 7.32 14.617 1 95.81 184 THR B N 1
ATOM 3549 C CA . THR B 1 184 ? 0.635 7.074 13.477 1 95.81 184 THR B CA 1
ATOM 3550 C C . THR B 1 184 ? 1.893 7.934 13.555 1 95.81 184 THR B C 1
ATOM 3552 O O . THR B 1 184 ? 3.01 7.422 13.477 1 95.81 184 THR B O 1
ATOM 3555 N N . MET B 1 185 ? 1.718 9.211 13.766 1 93.44 185 MET B N 1
ATOM 3556 C CA . MET B 1 185 ? 2.852 10.133 13.734 1 93.44 185 MET B CA 1
ATOM 3557 C C . MET B 1 185 ? 3.648 10.062 15.031 1 93.44 185 MET B C 1
ATOM 3559 O O . MET B 1 185 ? 4.867 10.25 15.031 1 93.44 185 MET B O 1
ATOM 3563 N N . ILE B 1 186 ? 3.02 9.742 16.109 1 94.56 186 ILE B N 1
ATOM 3564 C CA . ILE B 1 186 ? 3.73 9.578 17.375 1 94.56 186 ILE B CA 1
ATOM 3565 C C . ILE B 1 186 ? 4.66 8.367 17.281 1 94.56 186 ILE B C 1
ATOM 3567 O O . ILE B 1 186 ? 5.84 8.461 17.625 1 94.56 186 ILE B O 1
ATOM 3571 N N . ILE B 1 187 ? 4.113 7.293 16.781 1 93.25 187 ILE B N 1
ATOM 3572 C CA . ILE B 1 187 ? 4.91 6.074 16.703 1 93.25 187 ILE B CA 1
ATOM 3573 C C . ILE B 1 187 ? 6 6.238 15.641 1 93.25 187 ILE B C 1
ATOM 3575 O O . ILE B 1 187 ? 7.137 5.797 15.828 1 93.25 187 ILE B O 1
ATOM 3579 N N . ALA B 1 188 ? 5.699 6.879 14.57 1 89.44 188 ALA B N 1
ATOM 3580 C CA . ALA B 1 188 ? 6.699 7.125 13.531 1 89.44 188 ALA B CA 1
ATOM 3581 C C . ALA B 1 188 ? 7.852 7.969 14.07 1 89.44 188 ALA B C 1
ATOM 3583 O O . ALA B 1 188 ? 9.023 7.672 13.812 1 89.44 188 ALA B O 1
ATOM 3584 N N . THR B 1 189 ? 7.535 9.023 14.781 1 89.12 189 THR B N 1
ATOM 3585 C CA . THR B 1 189 ? 8.555 9.891 15.359 1 89.12 189 THR B CA 1
ATOM 3586 C C . THR B 1 189 ? 9.367 9.133 16.406 1 89.12 189 THR B C 1
ATOM 3588 O O . THR B 1 189 ? 10.594 9.234 16.438 1 89.12 189 THR B O 1
ATOM 3591 N N . ALA B 1 190 ? 8.703 8.359 17.219 1 90.31 190 ALA B N 1
ATOM 3592 C CA . ALA B 1 190 ? 9.391 7.551 18.219 1 90.31 190 ALA B CA 1
ATOM 3593 C C . ALA B 1 190 ? 10.352 6.566 17.562 1 90.31 190 ALA B C 1
ATOM 3595 O O . ALA B 1 190 ? 11.477 6.371 18.047 1 90.31 190 ALA B O 1
ATOM 3596 N N . TYR B 1 191 ? 9.891 6.059 16.5 1 88.5 191 TYR B N 1
ATOM 3597 C CA . TYR B 1 191 ? 10.727 5.121 15.766 1 88.5 191 TYR B CA 1
ATOM 3598 C C . TYR B 1 191 ? 11.961 5.816 15.203 1 88.5 191 TYR B C 1
ATOM 3600 O O . TYR B 1 191 ? 13.07 5.281 15.273 1 88.5 191 TYR B O 1
ATOM 3608 N N . SER B 1 192 ? 11.766 6.988 14.648 1 86.69 192 SER B N 1
ATOM 3609 C CA . SER B 1 192 ? 12.883 7.75 14.102 1 86.69 192 SER B CA 1
ATOM 3610 C C . SER B 1 192 ? 13.914 8.086 15.18 1 86.69 192 SER B C 1
ATOM 3612 O O . SER B 1 192 ? 15.117 7.965 14.945 1 86.69 192 SER B O 1
ATOM 3614 N N . ILE B 1 193 ? 13.438 8.406 16.297 1 85.88 193 ILE B N 1
ATOM 3615 C CA . ILE B 1 193 ? 14.312 8.742 17.422 1 85.88 193 ILE B CA 1
ATOM 3616 C C . ILE B 1 193 ? 15.039 7.492 17.906 1 85.88 193 ILE B C 1
ATOM 3618 O O . ILE B 1 193 ? 16.219 7.543 18.234 1 85.88 193 ILE B O 1
ATOM 3622 N N . TYR B 1 194 ? 14.352 6.41 17.938 1 86.81 194 TYR B N 1
ATOM 3623 C CA . TYR B 1 194 ? 14.938 5.141 18.359 1 86.81 194 TYR B CA 1
ATOM 3624 C C . TYR B 1 194 ? 16.047 4.711 17.422 1 86.81 194 TYR B C 1
ATOM 3626 O O . TYR B 1 194 ? 17.109 4.262 17.859 1 86.81 194 TYR B O 1
ATOM 3634 N N . LYS B 1 195 ? 15.836 4.902 16.172 1 85.69 195 LYS B N 1
ATOM 3635 C CA . LYS B 1 195 ? 16.797 4.48 15.164 1 85.69 195 LYS B CA 1
ATOM 3636 C C . LYS B 1 195 ? 17.984 5.43 15.109 1 85.69 195 LYS B C 1
ATOM 3638 O O . LYS B 1 195 ? 19.109 5.016 14.789 1 85.69 195 LYS B O 1
ATOM 3643 N N . GLU B 1 196 ? 17.672 6.656 15.328 1 86.94 196 GLU B N 1
ATOM 3644 C CA . GLU B 1 196 ? 18.688 7.691 15.32 1 86.94 196 GLU B CA 1
ATOM 3645 C C . GLU B 1 196 ? 18.625 8.547 16.578 1 86.94 196 GLU B C 1
ATOM 3647 O O . GLU B 1 196 ? 18.219 9.703 16.531 1 86.94 196 GLU B O 1
ATOM 3652 N N . PRO B 1 197 ? 19.172 7.996 17.578 1 8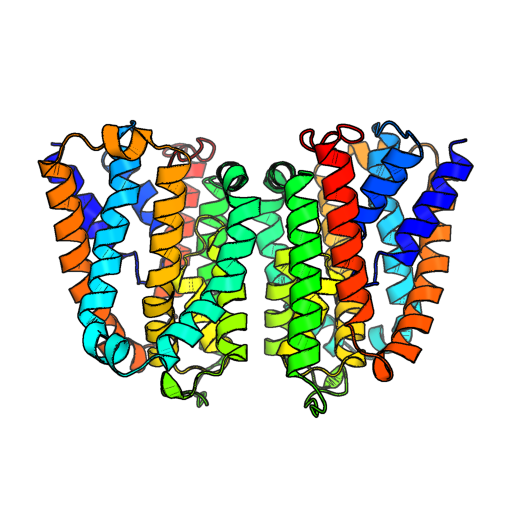5.31 197 PRO B N 1
ATOM 3653 C CA . PRO B 1 197 ? 19.078 8.695 18.859 1 85.31 197 PRO B CA 1
ATOM 3654 C C . PRO B 1 197 ? 19.719 10.086 18.828 1 85.31 197 PRO B C 1
ATOM 3656 O O . PRO B 1 197 ? 19.344 10.953 19.609 1 85.31 197 PRO B O 1
ATOM 3659 N N . GLU B 1 198 ? 20.656 10.266 17.875 1 87 198 GLU B N 1
ATOM 3660 C CA . GLU B 1 198 ? 21.328 11.547 17.75 1 87 198 GLU B CA 1
ATOM 3661 C C . GLU B 1 198 ? 20.359 12.648 17.344 1 87 198 GLU B C 1
ATOM 3663 O O . GLU B 1 198 ? 20.656 13.836 17.484 1 87 198 GLU B O 1
ATOM 3668 N N . LEU B 1 199 ? 19.281 12.289 16.953 1 84.38 199 LEU B N 1
ATOM 3669 C CA . LEU B 1 199 ? 18.266 13.258 16.562 1 84.38 199 LEU B CA 1
ATOM 3670 C C . LEU B 1 199 ? 17.922 14.18 17.734 1 84.38 199 LEU B C 1
ATOM 3672 O O . LEU B 1 199 ? 17.734 15.383 17.531 1 84.38 199 LEU B O 1
ATOM 3676 N N . LEU B 1 200 ? 17.828 13.672 18.875 1 82 200 LEU B N 1
ATOM 3677 C CA . LEU B 1 200 ? 17.516 14.477 20.047 1 82 200 LEU B CA 1
ATOM 3678 C C . LEU B 1 200 ? 18.672 15.398 20.422 1 82 200 LEU B C 1
ATOM 3680 O O . LEU B 1 200 ? 18.453 16.562 20.75 1 82 200 LEU B O 1
ATOM 3684 N N . GLY B 1 201 ? 19.875 14.805 20.281 1 83.44 201 GLY B N 1
ATOM 3685 C CA . GLY B 1 201 ? 21.062 15.594 20.562 1 83.44 201 GLY B CA 1
ATOM 3686 C C . GLY B 1 201 ? 21.312 16.672 19.531 1 83.44 201 GLY B C 1
ATOM 3687 O O . GLY B 1 201 ? 21.797 17.766 19.859 1 83.44 201 GLY B O 1
ATOM 3688 N N . ASN B 1 202 ? 20.938 16.406 18.375 1 84 202 ASN B N 1
ATOM 3689 C CA . ASN B 1 202 ? 21.156 17.344 17.266 1 84 202 ASN B CA 1
ATOM 3690 C C . ASN B 1 202 ? 20.156 18.484 17.297 1 84 202 ASN B C 1
ATOM 3692 O O . ASN B 1 202 ? 20.359 19.531 16.672 1 84 202 ASN B O 1
ATOM 3696 N N . ALA B 1 203 ? 19.141 18.281 18 1 82.31 203 ALA B N 1
ATOM 3697 C CA . ALA B 1 203 ? 18.156 19.344 18.203 1 82.31 203 ALA B CA 1
ATOM 3698 C C . ALA B 1 203 ? 18.578 20.281 19.328 1 82.31 203 ALA B C 1
ATOM 3700 O O . ALA B 1 203 ? 17.859 20.453 20.312 1 82.31 203 ALA B O 1
ATOM 3701 N N . ASN B 1 204 ? 19.625 20.922 19.078 1 83.88 204 ASN B N 1
ATOM 3702 C CA . ASN B 1 204 ? 20.328 21.594 20.172 1 83.88 204 ASN B CA 1
ATOM 3703 C C . ASN B 1 204 ? 20 23.094 20.203 1 83.88 204 ASN B C 1
ATOM 3705 O O . ASN B 1 204 ? 20.359 23.797 21.141 1 83.88 204 ASN B O 1
ATOM 3709 N N . SER B 1 205 ? 19.469 23.562 19.109 1 86.94 205 SER B N 1
ATOM 3710 C CA . SER B 1 205 ? 19 24.938 19.125 1 86.94 205 SER B CA 1
ATOM 3711 C C . SER B 1 205 ? 17.516 25.016 19.484 1 86.94 205 SER B C 1
ATOM 3713 O O . SER B 1 205 ? 16.656 24.953 18.609 1 86.94 205 SER B O 1
ATOM 3715 N N . LEU B 1 206 ? 17.266 25.281 20.688 1 90.25 206 LEU B N 1
ATOM 3716 C CA . LEU B 1 206 ? 15.922 25.141 21.25 1 90.25 206 LEU B CA 1
ATOM 3717 C C . LEU B 1 206 ? 15.023 26.281 20.812 1 90.25 206 LEU B C 1
ATOM 3719 O O . LEU B 1 206 ? 13.812 26.109 20.672 1 90.25 206 LEU B O 1
ATOM 3723 N N . ILE B 1 207 ? 15.602 27.422 20.578 1 93.25 207 ILE B N 1
ATOM 3724 C CA . ILE B 1 207 ? 14.789 28.578 20.234 1 93.25 207 ILE B CA 1
ATOM 3725 C C . ILE B 1 207 ? 14.156 28.375 18.859 1 93.25 207 ILE B C 1
ATOM 3727 O O . ILE B 1 207 ? 12.93 28.391 18.719 1 93.25 207 ILE B O 1
ATOM 3731 N N . PRO B 1 208 ? 14.961 28.109 17.812 1 94.62 208 PRO B N 1
ATOM 3732 C CA . PRO B 1 208 ? 14.32 27.844 16.516 1 94.62 208 PRO B CA 1
ATOM 3733 C C . PRO B 1 208 ? 13.398 26.625 16.562 1 94.62 208 PRO B C 1
ATOM 3735 O O . PRO B 1 208 ? 12.359 26.609 15.891 1 94.62 208 PRO B O 1
ATOM 3738 N N . LEU B 1 209 ? 13.758 25.594 17.234 1 95.25 209 LEU B N 1
ATOM 3739 C CA . LEU B 1 209 ? 12.914 24.422 17.375 1 95.25 209 LEU B CA 1
ATOM 3740 C C . LEU B 1 209 ? 11.562 24.781 17.969 1 95.25 209 LEU B C 1
ATOM 3742 O O . LEU B 1 209 ? 10.516 24.359 17.484 1 95.25 209 LEU B O 1
ATOM 3746 N N . GLY B 1 210 ? 11.641 25.547 19.078 1 96.31 210 GLY B N 1
ATOM 3747 C CA . GLY B 1 210 ? 10.414 26.016 19.719 1 96.31 210 GLY B CA 1
ATOM 3748 C C . GLY B 1 210 ? 9.555 26.859 18.797 1 96.31 210 GLY B C 1
ATOM 3749 O O . GLY B 1 210 ? 8.328 26.719 18.781 1 96.31 210 GLY B O 1
ATOM 3750 N N . ILE B 1 211 ? 10.156 27.766 18.047 1 97.44 211 ILE B N 1
ATOM 3751 C CA . ILE B 1 211 ? 9.438 28.625 17.109 1 97.44 211 ILE B CA 1
ATOM 3752 C C . ILE B 1 211 ? 8.711 27.766 16.078 1 97.44 211 ILE B C 1
ATOM 3754 O O . ILE B 1 211 ? 7.516 27.953 15.836 1 97.44 211 ILE B O 1
ATOM 3758 N N . GLY B 1 212 ? 9.438 26.812 15.5 1 97.56 212 GLY B N 1
ATOM 3759 C CA . GLY B 1 212 ? 8.828 25.922 14.516 1 97.56 212 GLY B CA 1
ATOM 3760 C C . GLY B 1 212 ? 7.688 25.094 15.086 1 97.56 212 GLY B C 1
ATOM 3761 O O . GLY B 1 212 ? 6.621 25 14.469 1 97.56 212 GLY B O 1
ATOM 3762 N N . PHE B 1 213 ? 7.914 24.562 16.281 1 97.25 213 PHE B N 1
ATOM 3763 C CA . PHE B 1 213 ? 6.953 23.688 16.938 1 97.25 213 PHE B CA 1
ATOM 3764 C C . PHE B 1 213 ? 5.672 24.453 17.266 1 97.25 213 PHE B C 1
ATOM 3766 O O . PHE B 1 213 ? 4.574 24.016 16.922 1 97.25 213 PHE B O 1
ATOM 3773 N N . ILE B 1 214 ? 5.785 25.562 17.891 1 98.38 214 ILE B N 1
ATOM 3774 C CA . ILE B 1 214 ? 4.645 26.359 18.344 1 98.38 214 ILE B CA 1
ATOM 3775 C C . ILE B 1 214 ? 3.896 26.906 17.125 1 98.38 214 ILE B C 1
ATOM 3777 O O . ILE B 1 214 ? 2.662 26.906 17.109 1 98.38 214 ILE B O 1
ATOM 3781 N N . THR B 1 215 ? 4.68 27.375 16.156 1 98.56 215 THR B N 1
ATOM 3782 C CA . THR B 1 215 ? 4.055 27.891 14.945 1 98.56 215 THR B CA 1
ATOM 3783 C C . THR B 1 215 ? 3.266 26.797 14.234 1 98.56 215 THR B C 1
ATOM 3785 O O . THR B 1 215 ? 2.125 27.016 13.82 1 98.56 215 THR B O 1
ATOM 3788 N N . ALA B 1 216 ? 3.869 25.625 14.062 1 98.44 216 ALA B N 1
ATOM 3789 C CA . ALA B 1 216 ? 3.166 24.5 13.445 1 98.44 216 ALA B CA 1
ATOM 3790 C C . ALA B 1 216 ? 1.88 24.188 14.203 1 98.44 216 ALA B C 1
ATOM 3792 O O . ALA B 1 216 ? 0.842 23.922 13.594 1 98.44 216 ALA B O 1
ATOM 3793 N N . PHE B 1 217 ? 1.918 24.25 15.539 1 98.56 217 PHE B N 1
ATOM 3794 C CA . PHE B 1 217 ? 0.763 23.984 16.391 1 98.56 217 PHE B CA 1
ATOM 3795 C C . PHE B 1 217 ? -0.349 25 16.125 1 98.56 217 PHE B C 1
ATOM 3797 O O . PHE B 1 217 ? -1.486 24.609 15.844 1 98.56 217 PHE B O 1
ATOM 3804 N N . ILE B 1 218 ? -0.039 26.234 16.188 1 98.69 218 ILE B N 1
ATOM 3805 C CA . ILE B 1 218 ? -1.024 27.297 16.062 1 98.69 218 ILE B CA 1
ATOM 3806 C C . ILE B 1 218 ? -1.652 27.266 14.664 1 98.69 218 ILE B C 1
ATOM 3808 O O . ILE B 1 218 ? -2.879 27.297 14.531 1 98.69 218 ILE B O 1
ATOM 3812 N N . VAL B 1 219 ? -0.827 27.141 13.656 1 98.56 219 VAL B N 1
ATOM 3813 C CA . VAL B 1 219 ? -1.314 27.141 12.281 1 98.56 219 VAL B CA 1
ATOM 3814 C C . VAL B 1 219 ? -2.162 25.906 12.039 1 98.56 219 VAL B C 1
ATOM 3816 O O . VAL B 1 219 ? -3.223 25.984 11.414 1 98.56 219 VAL B O 1
ATOM 3819 N N . ALA B 1 220 ? -1.746 24.797 12.547 1 98.56 220 ALA B N 1
ATOM 3820 C CA . ALA B 1 220 ? -2.5 23.562 12.367 1 98.56 220 ALA B CA 1
ATOM 3821 C C . ALA B 1 220 ? -3.867 23.656 13.039 1 98.56 220 ALA B C 1
ATOM 3823 O O . ALA B 1 220 ? -4.863 23.156 12.5 1 98.56 220 ALA B O 1
ATOM 3824 N N . VAL B 1 221 ? -3.963 24.25 14.211 1 98.44 221 VAL B N 1
ATOM 3825 C CA . VAL B 1 221 ? -5.246 24.438 14.891 1 98.44 221 VAL B CA 1
ATOM 3826 C C . VAL B 1 221 ? -6.195 25.219 13.992 1 98.44 221 VAL B C 1
ATOM 3828 O O . VAL B 1 221 ? -7.348 24.828 13.797 1 98.44 221 VAL B O 1
ATOM 3831 N N . LEU B 1 222 ? -5.691 26.25 13.445 1 98.25 222 LEU B N 1
ATOM 3832 C CA . LEU B 1 222 ? -6.504 27.094 12.586 1 98.25 222 LEU B CA 1
ATOM 3833 C C . LEU B 1 222 ? -6.938 26.344 11.328 1 98.25 222 LEU B C 1
ATOM 3835 O O . LEU B 1 222 ? -8.102 26.406 10.938 1 98.25 222 LEU B O 1
ATOM 3839 N N . VAL B 1 223 ? -6.035 25.609 10.766 1 97.62 223 VAL B N 1
ATOM 3840 C CA . VAL B 1 223 ? -6.312 24.891 9.523 1 97.62 223 VAL B CA 1
ATOM 3841 C C . VAL B 1 223 ? -7.352 23.797 9.789 1 97.62 223 VAL B C 1
ATOM 3843 O O . VAL B 1 223 ? -8.305 23.656 9.023 1 97.62 223 VAL B O 1
ATOM 3846 N N . ILE B 1 224 ? -7.191 23.078 10.852 1 97.69 224 ILE B N 1
ATOM 3847 C CA . ILE B 1 224 ? -8.109 22 11.18 1 97.69 224 ILE B CA 1
ATOM 3848 C C . ILE B 1 224 ? -9.516 22.562 11.375 1 97.69 224 ILE B C 1
ATOM 3850 O O . ILE B 1 224 ? -10.484 22.047 10.805 1 97.69 224 ILE B O 1
ATOM 3854 N N . LYS B 1 225 ? -9.688 23.609 12.125 1 96.62 225 LYS B N 1
ATOM 3855 C CA . LYS B 1 225 ? -10.984 24.203 12.414 1 96.62 225 LYS B CA 1
ATOM 3856 C C . LYS B 1 225 ? -11.633 24.766 11.148 1 96.62 225 LYS B C 1
ATOM 3858 O O . LYS B 1 225 ? -12.812 24.516 10.891 1 96.62 225 LYS B O 1
ATOM 3863 N N . PHE B 1 226 ? -10.82 25.453 10.391 1 95.12 226 PHE B N 1
ATOM 3864 C CA . PHE B 1 226 ? -11.336 26.031 9.156 1 95.12 226 PHE B CA 1
ATOM 3865 C C . PHE B 1 226 ? -11.711 24.938 8.156 1 95.12 226 PHE B C 1
ATOM 3867 O O . PHE B 1 226 ? -12.766 25 7.531 1 95.12 226 PHE B O 1
ATOM 3874 N N . PHE B 1 227 ? -10.898 23.984 8.031 1 95 227 PHE B N 1
ATOM 3875 C CA . PHE B 1 227 ? -11.102 22.906 7.082 1 95 227 PHE B CA 1
ATOM 3876 C C . PHE B 1 227 ? -12.359 22.125 7.414 1 95 227 PHE B C 1
ATOM 3878 O O . PHE B 1 227 ? -13.18 21.844 6.535 1 95 227 PHE B O 1
ATOM 3885 N N . LEU B 1 228 ? -12.578 21.781 8.648 1 94.25 228 LEU B N 1
ATOM 3886 C CA . LEU B 1 228 ? -13.727 20.969 9.055 1 94.25 228 LEU B CA 1
ATOM 3887 C C . LEU B 1 228 ? -15.023 21.766 8.914 1 94.25 228 LEU B C 1
ATOM 3889 O O . LEU B 1 228 ? -16.078 21.203 8.641 1 94.25 228 LEU B O 1
ATOM 3893 N N . LYS B 1 229 ? -14.891 23.031 9.078 1 92 229 LYS B N 1
ATOM 3894 C CA . LYS B 1 229 ? -16.062 23.875 8.953 1 92 229 LYS B CA 1
ATOM 3895 C C . LYS B 1 229 ? -16.531 23.969 7.5 1 92 229 LYS B C 1
ATOM 3897 O O . LYS B 1 229 ? -17.719 24.047 7.223 1 92 229 LYS B O 1
ATOM 3902 N N . PHE B 1 230 ? -15.578 23.781 6.562 1 90.31 230 PHE B N 1
ATOM 3903 C CA . PHE B 1 230 ? -15.914 24.109 5.184 1 90.31 230 PHE B CA 1
ATOM 3904 C C . PHE B 1 230 ? -15.961 22.859 4.32 1 90.31 230 PHE B C 1
ATOM 3906 O O . PHE B 1 230 ? -16.516 22.859 3.227 1 90.31 230 PHE B O 1
ATOM 3913 N N . ILE B 1 231 ? -15.5 21.781 4.777 1 87.31 231 ILE B N 1
ATOM 3914 C CA . ILE B 1 231 ? -15.328 20.641 3.896 1 87.31 231 ILE B CA 1
ATOM 3915 C C . ILE B 1 231 ? -16.688 19.984 3.635 1 87.31 231 ILE B C 1
ATOM 3917 O O . ILE B 1 231 ? -16.844 19.234 2.666 1 87.31 231 ILE B O 1
ATOM 3921 N N . SER B 1 232 ? -17.609 20.281 4.426 1 84.31 232 SER B N 1
ATOM 3922 C CA . SER B 1 232 ? -18.953 19.766 4.191 1 84.31 232 SER B CA 1
ATOM 3923 C C . SER B 1 232 ? -19.625 20.484 3.031 1 84.31 232 SER B C 1
ATOM 3925 O O . SER B 1 232 ? -20.578 19.969 2.438 1 84.31 232 SER B O 1
ATOM 3927 N N . LYS B 1 233 ? -19.094 21.641 2.752 1 86.38 233 LYS B N 1
ATOM 3928 C CA . LYS B 1 233 ? -19.734 22.484 1.741 1 86.38 233 LYS B CA 1
ATOM 3929 C C . LYS B 1 233 ? -19.016 22.359 0.398 1 86.38 233 LYS B C 1
ATOM 3931 O O . LYS B 1 233 ? -19.609 22.625 -0.651 1 86.38 233 LYS B O 1
ATOM 3936 N N . PHE B 1 234 ? -17.812 22.016 0.577 1 87.88 234 PHE B N 1
ATOM 3937 C CA . PHE B 1 234 ? -17.016 21.875 -0.643 1 87.88 234 PHE B CA 1
ATOM 3938 C C . PHE B 1 234 ? -16.516 20.453 -0.8 1 87.88 234 PHE B C 1
ATOM 3940 O O . PHE B 1 234 ? -16.531 19.672 0.159 1 87.88 234 PHE B O 1
ATOM 3947 N N . ASP B 1 235 ? -16.266 20.125 -2.104 1 92.06 235 ASP B N 1
ATOM 3948 C CA . ASP B 1 235 ? -15.695 18.797 -2.32 1 92.06 235 ASP B CA 1
ATOM 3949 C C . ASP B 1 235 ? -14.172 18.844 -2.41 1 92.06 235 ASP B C 1
ATOM 3951 O O . ASP B 1 235 ? -13.57 19.906 -2.178 1 92.06 235 ASP B O 1
ATOM 3955 N N . PHE B 1 236 ? -13.539 17.766 -2.59 1 95.81 236 PHE B N 1
ATOM 3956 C CA . PHE B 1 236 ? -12.078 17.672 -2.533 1 95.81 236 PHE B CA 1
ATOM 3957 C C . PHE B 1 236 ? -11.469 17.938 -3.902 1 95.81 236 PHE B C 1
ATOM 3959 O O . PHE B 1 236 ? -10.25 17.844 -4.074 1 95.81 236 PHE B O 1
ATOM 3966 N N . ILE B 1 237 ? -12.164 18.422 -4.891 1 95.88 237 ILE B N 1
ATOM 3967 C CA . ILE B 1 237 ? -11.68 18.641 -6.25 1 95.88 237 ILE B CA 1
ATOM 3968 C C . ILE B 1 237 ? -10.609 19.734 -6.242 1 95.88 237 ILE B C 1
ATOM 3970 O O . ILE B 1 237 ? -9.539 19.562 -6.836 1 95.88 237 ILE B O 1
ATOM 3974 N N . PRO B 1 238 ? -10.836 20.844 -5.535 1 96.06 238 PRO B N 1
ATOM 3975 C CA . PRO B 1 238 ? -9.781 21.859 -5.523 1 96.06 238 PRO B CA 1
ATOM 3976 C C . PRO B 1 238 ? -8.453 21.328 -4.984 1 96.06 238 PRO B C 1
ATOM 3978 O O . PRO B 1 238 ? -7.387 21.703 -5.48 1 96.06 238 PRO B O 1
ATOM 3981 N N . PHE B 1 239 ? -8.5 20.531 -4.051 1 97 239 PHE B N 1
ATOM 3982 C CA . PHE B 1 239 ? -7.285 19.953 -3.492 1 97 239 PHE B CA 1
ATOM 3983 C C . PHE B 1 239 ? -6.629 19.016 -4.488 1 97 239 PHE B C 1
ATOM 3985 O O . PHE B 1 239 ? -5.402 18.953 -4.586 1 97 239 PHE B O 1
ATOM 3992 N N . GLY B 1 240 ? -7.457 18.266 -5.227 1 97.69 240 GLY B N 1
ATOM 3993 C CA . GLY B 1 240 ? -6.93 17.438 -6.297 1 97.69 240 GLY B CA 1
ATOM 3994 C C . GLY B 1 240 ? -6.234 18.234 -7.383 1 97.69 240 GLY B C 1
ATOM 3995 O O . GLY B 1 240 ? -5.125 17.891 -7.801 1 97.69 240 GLY B O 1
ATOM 3996 N N . ILE B 1 241 ? -6.84 19.281 -7.777 1 97.56 241 ILE B N 1
ATOM 3997 C CA . ILE B 1 241 ? -6.27 20.156 -8.797 1 97.56 241 ILE B CA 1
ATOM 3998 C C . ILE B 1 241 ? -4.957 20.75 -8.297 1 97.56 241 ILE B C 1
ATOM 4000 O O . ILE B 1 241 ? -3.961 20.766 -9.031 1 97.56 241 ILE B O 1
ATOM 4004 N N . TYR B 1 242 ? -5.004 21.219 -7.066 1 97.62 242 TYR B N 1
ATOM 4005 C CA . TYR B 1 242 ? -3.801 21.797 -6.469 1 97.62 242 TYR B CA 1
ATOM 4006 C C . TYR B 1 242 ? -2.658 20.781 -6.484 1 97.62 242 TYR B C 1
ATOM 4008 O O . TYR B 1 242 ? -1.527 21.125 -6.84 1 97.62 242 TYR B O 1
ATOM 4016 N N . ARG B 1 243 ? -2.883 19.562 -6.102 1 97.75 243 ARG B N 1
ATOM 4017 C CA . ARG B 1 243 ? -1.868 18.516 -6.094 1 97.75 243 ARG B CA 1
ATOM 4018 C C . ARG B 1 243 ? -1.291 18.297 -7.488 1 97.75 243 ARG B C 1
ATOM 4020 O O . ARG B 1 243 ? -0.076 18.172 -7.648 1 97.75 243 ARG B O 1
ATOM 4027 N N . ILE B 1 244 ? -2.158 18.25 -8.469 1 97.56 244 ILE B N 1
ATOM 4028 C CA . ILE B 1 244 ? -1.734 18.016 -9.844 1 97.56 244 ILE B CA 1
ATOM 4029 C C . ILE B 1 244 ? -0.851 19.156 -10.312 1 97.56 244 ILE B C 1
ATOM 4031 O O . ILE B 1 244 ? 0.229 18.938 -10.867 1 97.56 244 ILE B O 1
ATOM 4035 N N . ILE B 1 245 ? -1.261 20.359 -10.031 1 97.5 245 ILE B N 1
ATOM 4036 C CA . ILE B 1 245 ? -0.485 21.531 -10.414 1 97.5 245 ILE B CA 1
ATOM 4037 C C . ILE B 1 245 ? 0.873 21.5 -9.711 1 97.5 245 ILE B C 1
ATOM 4039 O O . ILE B 1 245 ? 1.909 21.703 -10.344 1 97.5 245 ILE B O 1
ATOM 4043 N N . LEU B 1 246 ? 0.864 21.266 -8.391 1 95.19 246 LEU B N 1
ATOM 4044 C CA . LEU B 1 246 ? 2.109 21.188 -7.633 1 95.19 246 LEU B CA 1
ATOM 4045 C C . LEU B 1 246 ? 3.021 20.109 -8.203 1 95.19 246 LEU B C 1
ATOM 4047 O O . LEU B 1 246 ? 4.238 20.297 -8.281 1 95.19 246 LEU B O 1
ATOM 4051 N N . GLY B 1 247 ? 2.434 18.922 -8.57 1 94.88 247 GLY B N 1
ATOM 4052 C CA . GLY B 1 247 ? 3.201 17.875 -9.219 1 94.88 247 GLY B CA 1
ATOM 4053 C C . GLY B 1 247 ? 3.889 18.328 -10.492 1 94.88 247 GLY B C 1
ATOM 4054 O O . GLY B 1 247 ? 5.07 18.047 -10.703 1 94.88 247 GLY B O 1
ATOM 4055 N N . PHE B 1 248 ? 3.201 19.062 -11.297 1 96.12 248 PHE B N 1
ATOM 4056 C CA . PHE B 1 248 ? 3.775 19.562 -12.547 1 96.12 248 PHE B CA 1
ATOM 4057 C C . PHE B 1 248 ? 4.844 20.609 -12.273 1 96.12 248 PHE B C 1
ATOM 4059 O O . PHE B 1 248 ? 5.832 20.703 -13.008 1 96.12 248 PHE B O 1
ATOM 4066 N N . VAL B 1 249 ? 4.641 21.406 -11.273 1 93.31 249 VAL B N 1
ATOM 4067 C CA . VAL B 1 249 ? 5.66 22.375 -10.883 1 93.31 249 VAL B CA 1
ATOM 4068 C C . VAL B 1 249 ? 6.949 21.641 -10.5 1 93.31 249 VAL B C 1
ATOM 4070 O O . VAL B 1 249 ? 8.031 22 -10.977 1 93.31 249 VAL B O 1
ATOM 4073 N N . PHE B 1 250 ? 6.82 20.594 -9.695 1 91.38 250 PHE B N 1
ATOM 4074 C CA . PHE B 1 250 ? 7.98 19.797 -9.305 1 91.38 250 PHE B CA 1
ATOM 4075 C C . PHE B 1 250 ? 8.609 19.125 -10.523 1 91.38 250 PHE B C 1
ATOM 4077 O O . PHE B 1 250 ? 9.836 19.078 -10.648 1 91.38 250 PHE B O 1
ATOM 4084 N N . PHE B 1 251 ? 7.77 18.641 -11.375 1 92.94 251 PHE B N 1
ATOM 4085 C CA . PHE B 1 251 ? 8.266 18.016 -12.594 1 92.94 251 PHE B CA 1
ATOM 4086 C C . PHE B 1 251 ? 9.133 18.969 -13.391 1 92.94 251 PHE B C 1
ATOM 4088 O O . PHE B 1 251 ? 10.25 18.625 -13.789 1 92.94 251 PHE B O 1
ATOM 4095 N N . TYR B 1 252 ? 8.656 20.172 -13.523 1 93.06 252 TYR B N 1
ATOM 4096 C CA . TYR B 1 252 ? 9.391 21.188 -14.266 1 93.06 252 TYR B CA 1
ATOM 4097 C C . TYR B 1 252 ? 10.703 21.531 -13.562 1 93.06 252 TYR B C 1
ATOM 4099 O O . TYR B 1 252 ? 11.742 21.656 -14.211 1 93.06 252 TYR B O 1
ATOM 4107 N N . LEU B 1 253 ? 10.648 21.688 -12.273 1 89.5 253 LEU B N 1
ATOM 4108 C CA . LEU B 1 253 ? 11.836 22.062 -11.516 1 89.5 253 LEU B CA 1
ATOM 4109 C C . LEU B 1 253 ? 12.898 20.969 -11.609 1 89.5 253 LEU B C 1
ATOM 4111 O O . LEU B 1 253 ? 14.094 21.281 -11.711 1 89.5 253 LEU B O 1
ATOM 4115 N N . TYR B 1 254 ? 12.484 19.734 -11.578 1 89 254 TYR B N 1
ATOM 4116 C CA . TYR B 1 254 ? 13.438 18.641 -11.688 1 89 254 TYR B CA 1
ATOM 4117 C C . TYR B 1 254 ? 13.938 18.484 -13.117 1 89 254 TYR B C 1
ATOM 4119 O O . TYR B 1 254 ? 15.133 18.281 -13.344 1 89 254 TYR B O 1
ATOM 4127 N N . TYR B 1 255 ? 13.062 18.625 -14.062 1 90.12 255 TYR B N 1
ATOM 4128 C CA . TYR B 1 255 ? 13.414 18.484 -15.469 1 90.12 255 TYR B CA 1
ATOM 4129 C C . TYR B 1 255 ? 14.367 19.578 -15.914 1 90.12 255 TYR B C 1
ATOM 4131 O O . TYR B 1 255 ? 15.289 19.344 -16.703 1 90.12 255 TYR B O 1
ATOM 4139 N N . SER B 1 256 ? 14.25 20.766 -15.398 1 90.75 256 SER B N 1
ATOM 4140 C CA . SER B 1 256 ? 15.078 21.906 -15.766 1 90.75 256 SER B CA 1
ATOM 4141 C C . SER B 1 256 ? 16.406 21.906 -15.023 1 90.75 256 SER B C 1
ATOM 4143 O O . SER B 1 256 ? 17.312 22.672 -15.336 1 90.75 256 SER B O 1
ATOM 4145 N N . GLY B 1 257 ? 16.484 21.062 -14 1 86 257 GLY B N 1
ATOM 4146 C CA . GLY B 1 257 ? 17.719 20.984 -13.242 1 86 257 GLY B CA 1
ATOM 4147 C C . GLY B 1 257 ? 17.812 22 -12.117 1 86 257 GLY B C 1
ATOM 4148 O O . GLY B 1 257 ? 18.828 22.109 -11.445 1 86 257 GLY B O 1
ATOM 4149 N N . ILE B 1 258 ? 16.719 22.766 -11.992 1 82.19 258 ILE B N 1
ATOM 4150 C CA . ILE B 1 258 ? 16.703 23.734 -10.891 1 82.19 258 ILE B CA 1
ATOM 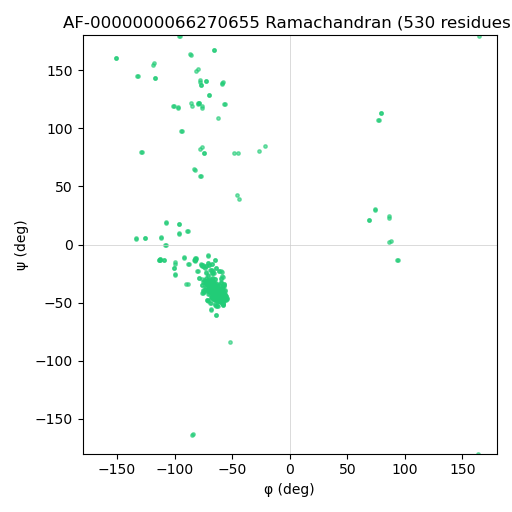4151 C C . ILE B 1 258 ? 16.781 23 -9.555 1 82.19 258 ILE B C 1
ATOM 4153 O O . ILE B 1 258 ? 17.453 23.438 -8.633 1 82.19 258 ILE B O 1
ATOM 4157 N N . LEU B 1 259 ? 16.016 21.75 -9.508 1 82.69 259 LEU B N 1
ATOM 4158 C CA . LEU B 1 259 ? 16.109 20.828 -8.383 1 82.69 259 LEU B CA 1
ATOM 4159 C C . LEU B 1 259 ? 16.672 19.484 -8.82 1 82.69 259 LEU B C 1
ATOM 4161 O O . LEU B 1 259 ? 16.516 19.078 -9.977 1 82.69 259 LEU B O 1
ATOM 4165 N N . ASN B 1 260 ? 17.469 18.875 -7.953 1 80.69 260 ASN B N 1
ATOM 4166 C CA . ASN B 1 260 ? 17.922 17.516 -8.203 1 80.69 260 ASN B CA 1
ATOM 4167 C C . ASN B 1 260 ? 16.922 16.469 -7.711 1 80.69 260 ASN B C 1
ATOM 4169 O O . ASN B 1 260 ? 16.562 16.469 -6.531 1 80.69 260 ASN B O 1
ATOM 4173 N N . ALA B 1 261 ? 16.469 15.633 -8.641 1 77.5 261 ALA B N 1
ATOM 4174 C CA . ALA B 1 261 ? 15.453 14.641 -8.305 1 77.5 261 ALA B CA 1
ATOM 4175 C C . ALA B 1 261 ? 16.047 13.508 -7.477 1 77.5 261 ALA B C 1
ATOM 4177 O O . ALA B 1 261 ? 15.32 12.773 -6.797 1 77.5 261 ALA B O 1
ATOM 4178 N N . GLY B 1 262 ? 17.328 13.078 -7.797 1 63.72 262 GLY B N 1
ATOM 4179 C CA . GLY B 1 262 ? 18 11.938 -7.195 1 63.72 262 GLY B CA 1
ATOM 4180 C C . GLY B 1 262 ? 18.25 12.102 -5.707 1 63.72 262 GLY B C 1
ATOM 4181 O O . GLY B 1 262 ? 18.578 11.141 -5.016 1 63.72 262 GLY B O 1
ATOM 4182 N N . SER B 1 263 ? 18.719 13.258 -5.293 1 54.75 263 SER B N 1
ATOM 4183 C CA . SER B 1 263 ? 19.297 13.273 -3.955 1 54.75 263 SER B CA 1
ATOM 4184 C C . SER B 1 263 ? 18.266 12.922 -2.896 1 54.75 263 SER B C 1
ATOM 4186 O O . SER B 1 263 ? 17.094 13.289 -3.021 1 54.75 263 SER B O 1
ATOM 4188 N N . GLU B 1 264 ? 18.484 11.633 -2.32 1 52.56 264 GLU B N 1
ATOM 4189 C CA . GLU B 1 264 ? 17.812 11.258 -1.08 1 52.56 264 GLU B CA 1
ATOM 4190 C C . GLU B 1 264 ? 17.375 12.492 -0.293 1 52.56 264 GLU B C 1
ATOM 4192 O O . GLU B 1 264 ? 18.219 13.305 0.112 1 52.56 264 GLU B O 1
ATOM 4197 N N . PHE B 1 265 ? 16.312 12.875 -0.693 1 52.5 265 PHE B N 1
ATOM 4198 C CA . PHE B 1 265 ? 15.859 13.906 0.227 1 52.5 265 PHE B CA 1
ATOM 4199 C C . PHE B 1 265 ? 15.992 13.445 1.673 1 52.5 265 PHE B C 1
ATOM 4201 O O . PHE B 1 265 ? 15.516 12.367 2.031 1 52.5 265 PHE B O 1
ATOM 4208 N N . LYS B 1 266 ? 17.266 13.539 2.152 1 53.22 266 LYS B N 1
ATOM 4209 C CA . LYS B 1 266 ? 17.562 13.219 3.543 1 53.22 266 LYS B CA 1
ATOM 4210 C C . LYS B 1 266 ? 16.547 13.852 4.488 1 53.22 266 LYS B C 1
ATOM 4212 O O . LYS B 1 266 ? 16.844 14.859 5.137 1 53.22 266 LYS B O 1
ATOM 4217 N N . LEU B 1 267 ? 15.141 13.75 4.016 1 48.53 267 LEU B N 1
ATOM 4218 C CA . LEU B 1 267 ? 14.25 14.195 5.078 1 48.53 267 LEU B CA 1
ATOM 4219 C C . LEU B 1 267 ? 13.992 13.07 6.082 1 48.53 267 LEU B C 1
ATOM 4221 O O . LEU B 1 267 ? 13.984 11.898 5.715 1 48.53 267 LEU B O 1
#

InterPro domains:
  IPR003824 Undecaprenyl-diphosphatase UppP [MF_01006] (1-254)
  IPR003824 Undecaprenyl-diphosphatase UppP [PF02673] (6-249)
  IPR003824 Undecaprenyl-diphosphatase UppP [PTHR30622] (1-256)
  IPR003824 Undecaprenyl-diphosphatase UppP [TIGR00753] (6-247)

Sequence (534 aa):
MENLYALILGIIEGLTEFLPISSTGHMILGTTILGIDIDEFWKSFLIIIQLGSILAVIFVFWRKLFQGLDIWLKLAVGFFPTGVIGLFVAKYLNALFNGWVVVGMLIFGGVVFILIELAHKNKQYRINSLEEISFKQAFCIGIFQSLAMIPGTSRSGASIIGGLLLEFNRKVAAEFSFLLAIPTMIIATAYSIYKEPELLGNANSLIPLGIGFITAFIVAVLVIKFFLKFISKFDFIPFGIYRIILGFVFFYLYYSGILNAGSEFKLMENLYALILGIIEGLTEFLPISSTGHMILGTTILGIDIDEFWKSFLIIIQLGSILAVIFVFWRKLFQGLDIWLKLAVGFFPTGVIGLFVAKYLNALFNGWVVVGMLIFGGVVFILIELAHKNKQYRINSLEEISFKQAFCIGIFQSLAMIPGTSRSGASIIGGLLLEFNRKVAAEFSFLLAIPTMIIATAYSIYKEPELLGNANSLIPLGIGFITAFIVAVLVIKFFLKFISKFDFIPFGIYRIILGFVFFYLYYSGILNAGSEFKL

Organism: Campylobacter jejuni subsp. jejuni serotype O:2 (strain ATCC 700819 / NCTC 11168) (NCBI:txid192222)

Radius of gyration: 23.56 Å; Cα contacts (8 Å, |Δi|>4): 821; chains: 2; bounding box: 49×65×51 Å

Secondary structure (DSSP, 8-state):
-HHHHHHHHHHHHHHHSSSTT-HHHHHHHHHHHHT----HHHHHHHHHTHHHHHHHHHHHTHHHHTS-SHHHHHHHHHHHHHHHHHHHHGGGGGGG--HHHHHHHHHHHHHHHHHHHHHTTTPPPSB-SGGG--HHHHHHHHHHHHGGGSTTS-HHHHHHHHHHHTTB-HHHHHHHHHHHHHHHHHHHHHHHHHH-THHHHH---HHHHHHHHHHHHHHHHHHHHHHHHHTTTS-SHHHHHHHHHHHHHHHHHHHTTSS-SSS----/-HHHHHHHHHHHHHHHSSSTT-HHHHHHHHHHHHT----HHHHHHHHHHHHHHHHHHHHHTHHHHTS-SHHHHHHHHHHHHHHHHHHHHGGGGGGG--HHHHHHHHHHHHHHHHHHHHHTTTPPPSB-SGGG--HHHHHHHHHHHHGGGSTTS-HHHHHHHHHHHTTB-HHHHHHHHHHHHHHHHHHHHHHHHHH-THHHHH---HHHHHHHHHHHHHHHHHHHHHHHHHTTTS-SHHHHHHHHHHHHHHHHHHHTTSS-SSS----

Nearest PDB structures (foldseek):
  6cb2-assembly1_A  TM=9.037E-01  e=1.060E-16  Escherichia coli K-12
  6fmt-assembly1_A  TM=9.128E-01  e=3.555E-16  Escherichia coli K-12
  7paf-assembly1_D  TM=4.276E-01  e=1.306E-01  Streptococcus pneumoniae TIGR4
  8xo9-assembly1_A  TM=2.917E-01  e=1.988E+00  Homo sapiens
  8tgh-assembly1_B  TM=2.966E-01  e=3.197E+00  Homo sapiens